Protein AF-0000000066060906 (afdb_homodimer)

Organism: Rippkaea orientalis (strain PCC 8801 / RF-1) (NCBI:txid41431)

Solvent-accessible surface area (backbone atoms only — not comparable to full-atom values): 25023 Å² total; per-residue (Å²): 123,64,50,47,73,69,52,50,40,47,26,43,76,69,68,45,49,42,37,33,35,37,39,63,23,8,50,59,21,29,47,43,29,75,59,61,37,45,32,36,31,33,45,52,62,41,26,32,56,39,41,52,39,96,49,41,58,82,40,46,63,68,58,47,43,55,28,37,31,10,22,42,70,29,41,81,30,35,31,36,32,34,43,59,34,58,82,43,45,73,86,34,62,67,45,27,47,53,44,52,47,47,42,39,74,72,29,62,37,70,28,33,28,47,70,51,41,51,72,68,42,28,52,43,45,29,56,38,33,73,74,69,42,49,32,32,37,29,38,62,47,46,69,78,42,32,91,81,59,48,88,54,74,28,47,84,45,71,69,47,33,52,49,50,45,51,18,51,53,47,34,48,74,27,48,34,64,31,35,36,37,22,30,29,46,49,66,59,36,34,52,45,37,70,72,44,86,47,30,25,32,16,33,50,14,48,61,59,32,37,18,40,43,48,56,41,47,38,34,34,29,51,42,94,75,70,57,93,70,56,66,56,64,38,56,41,50,60,53,50,38,51,35,50,43,50,50,44,48,27,41,57,71,61,68,38,98,123,65,50,47,72,68,53,49,40,48,26,46,77,69,68,45,48,42,37,33,36,37,38,62,24,8,50,58,21,29,45,42,29,75,59,61,36,44,33,36,30,33,46,51,62,40,24,32,56,41,41,52,40,97,50,41,57,80,40,46,64,68,58,47,42,55,29,38,31,10,22,41,68,30,43,80,32,35,31,35,31,33,43,58,35,58,80,44,46,74,88,34,62,68,45,28,47,52,46,52,47,48,41,40,74,73,31,62,36,68,30,35,28,46,71,53,40,50,72,68,42,27,51,41,44,29,54,37,33,72,74,68,42,48,33,33,38,30,38,62,47,46,68,78,43,32,91,81,61,50,88,56,73,29,47,84,44,71,67,47,32,51,49,50,44,51,19,53,53,46,33,49,74,27,49,35,65,31,34,35,36,22,29,28,47,47,67,57,37,34,52,45,38,70,71,44,85,46,29,26,32,15,34,50,14,49,62,57,31,38,19,41,44,49,54,41,47,38,34,35,30,52,44,94,73,70,58,93,71,57,66,56,65,40,57,41,52,60,53,50,38,50,33,50,43,50,51,44,48,28,41,57,71,62,67,39,98

Sequence (514 aa):
MAMTLPYLIQAKQQGRPLVALTAWDYAIAQLLDGAGVDIILVGDSLAMVALGHRTTLPITLDEMIHHAKAVCRGVKQSLVVCDLPFLSYQESISQAIRSAGRVLKETGAQGVKLEGGHAVAVETVQQLTSIGIPVMGHVGLTPQSVHRLGYRQQGQTEIDAERIISEAIALENAGVFALVLEHIPINLAATITSKLSIPTIGIGAGPHCDGQVLVTADLLGLSKKQPPFAKSYLNLRGLITEAVNEFSREVREGEFPMAMTLPYLIQAKQQGRPLVALTAWDYAIAQLLDGAGVDIILVGDSLAMVALGHRTTLPITLDEMIHHAKAVCRGVKQSLVVCDLPFLSYQESISQAIRSAGRVLKETGAQGVKLEGGHAVAVETVQQLTSIGIPVMGHVGLTPQSVHRLGYRQQGQTEIDAERIISEAIALENAGVFALVLEHIPINLAATITSKLSIPTIGIGAGPHCDGQVLVTADLLGLSKKQPPFAKSYLNLRGLITEAVNEFSREVREGEFP

Radius of gyration: 24.76 Å; Cα contacts (8 Å, |Δi|>4): 1158; chains: 2; bounding box: 41×71×56 Å

Foldseek 3Di:
DAADLVNQLVLLVVLNAAAEEEFQAQVVLLVCQVVPHAEYEPDLCCCCQVVNDPASQPDALVSQLVRLQRNLVRHDHHQYEYEDHPPQCQVDLVSLLVSLVCSCVRRVHQAYEYEDQDPSVLVSLLSCVVVPHAYEYEYWDDRNCCVPPNRAGFLPDVVRLVVRLNSLVSNVVSPHSEYEYERYDQVSQLVSQVVHSHFYEYHNRHDNGSYYYDHVCLQACNDPDHDPRGDHPHNVVVVVVVVVVVVVVCVVVVVDD/DAADLVVQLVLLVVLNAAAEEEFQAQVVLLVCQVVPHAEYEPDLCCCCQVVNDPASQVDALVSQLVRLQRNLVRHDHHQYEYEDHPPQCQPDLVSVQVSLVCSCVRRPHQAYEYEDQDPSVLVSLLSCVVVPHAYEYEYWDDRNCCVPPNRAGFLPDVVRLVVRLNSLVSNVVSPHSEYEYERYDQVSQLVSQVPHSHFYEYHNRHDNGSYYYDHVCLQACNDPDHDPRGDHPHNVVVVVVVVVVVVVVCVVVVVDD

Structure (mmCIF, N/CA/C/O backbone):
data_AF-0000000066060906-model_v1
#
loop_
_entity.id
_entity.type
_entity.pdbx_description
1 polymer '3-methyl-2-oxobutanoate hydroxymethyltransferase'
#
loop_
_atom_site.group_PDB
_atom_site.id
_atom_site.type_symbol
_atom_site.label_atom_id
_atom_site.label_alt_id
_atom_site.label_comp_id
_atom_site.label_asym_id
_atom_site.label_entity_id
_atom_site.label_seq_id
_atom_site.pdbx_PDB_ins_code
_atom_site.Cartn_x
_atom_site.Cartn_y
_atom_site.Cartn_z
_atom_site.occupancy
_atom_site.B_iso_or_equiv
_atom_site.auth_seq_id
_atom_site.auth_comp_id
_atom_site.auth_asym_id
_atom_site.auth_atom_id
_atom_site.pdbx_PDB_model_num
ATOM 1 N N . MET A 1 1 ? -20.688 -13.375 -8.68 1 66.81 1 MET A N 1
ATOM 2 C CA . MET A 1 1 ? -20.625 -14.578 -7.863 1 66.81 1 MET A CA 1
ATOM 3 C C . MET A 1 1 ? -19.203 -14.781 -7.324 1 66.81 1 MET A C 1
ATOM 5 O O . MET A 1 1 ? -18.234 -14.484 -8.008 1 66.81 1 MET A O 1
ATOM 9 N N . ALA A 1 2 ? -19.109 -15.164 -6.066 1 75.06 2 ALA A N 1
ATOM 10 C CA . ALA A 1 2 ? -17.828 -15.383 -5.418 1 75.06 2 ALA A CA 1
ATOM 11 C C . ALA A 1 2 ? -17.062 -16.531 -6.078 1 75.06 2 ALA A C 1
ATOM 13 O O . ALA A 1 2 ? -17.641 -17.562 -6.395 1 75.06 2 ALA A O 1
ATOM 14 N N . MET A 1 3 ? -15.797 -16.25 -6.453 1 85 3 MET A N 1
ATOM 15 C CA . MET A 1 3 ? -14.922 -17.234 -7.062 1 85 3 MET A CA 1
ATOM 16 C C . MET A 1 3 ? -14.594 -18.344 -6.07 1 85 3 MET A C 1
ATOM 18 O O . MET A 1 3 ? -14.297 -18.078 -4.906 1 85 3 MET A O 1
ATOM 22 N N . THR A 1 4 ? -14.82 -19.578 -6.539 1 89.38 4 THR A N 1
ATOM 23 C CA . THR A 1 4 ? -14.555 -20.734 -5.695 1 89.38 4 THR A CA 1
ATOM 24 C C . THR A 1 4 ? -13.562 -21.688 -6.371 1 89.38 4 THR A C 1
ATOM 26 O O . THR A 1 4 ? -13.273 -21.547 -7.559 1 89.38 4 THR A O 1
ATOM 29 N N . LEU A 1 5 ? -13.031 -22.594 -5.559 1 92.25 5 LEU A N 1
ATOM 30 C CA . LEU A 1 5 ? -12.07 -23.547 -6.086 1 92.25 5 LEU A CA 1
ATOM 31 C C . LEU A 1 5 ? -12.703 -24.391 -7.191 1 92.25 5 LEU A C 1
ATOM 33 O O . LEU A 1 5 ? -12.109 -24.562 -8.258 1 92.25 5 LEU A O 1
ATOM 37 N N . PRO A 1 6 ? -13.898 -24.859 -7.051 1 92.06 6 PRO A N 1
ATOM 38 C CA . PRO A 1 6 ? -14.523 -25.609 -8.133 1 92.06 6 PRO A CA 1
ATOM 39 C C . PRO A 1 6 ? -14.664 -24.797 -9.422 1 92.06 6 PRO A C 1
ATOM 41 O O . PRO A 1 6 ? -14.555 -25.344 -10.516 1 92.06 6 PRO A O 1
ATOM 44 N N . TYR A 1 7 ? -14.859 -23.562 -9.234 1 92.5 7 TYR A N 1
ATOM 45 C CA . TYR A 1 7 ? -14.969 -22.703 -10.406 1 92.5 7 TYR A CA 1
ATOM 46 C C . TYR A 1 7 ? -13.664 -22.719 -11.211 1 92.5 7 TYR A C 1
ATOM 48 O O . TYR A 1 7 ? -13.688 -22.703 -12.438 1 92.5 7 TYR A O 1
ATOM 56 N N . LEU A 1 8 ? -12.57 -22.703 -10.547 1 94.94 8 LEU A N 1
ATOM 57 C CA . LEU A 1 8 ? -11.273 -22.688 -11.219 1 94.94 8 LEU A CA 1
ATOM 58 C C . LEU A 1 8 ? -11.062 -23.969 -12.016 1 94.94 8 LEU A C 1
ATOM 60 O O . LEU A 1 8 ? -10.57 -23.938 -13.141 1 94.94 8 LEU A O 1
ATOM 64 N N . ILE A 1 9 ? -11.461 -25.062 -11.43 1 94.69 9 ILE A N 1
ATOM 65 C CA . ILE A 1 9 ? -11.336 -26.344 -12.102 1 94.69 9 ILE A CA 1
ATOM 66 C C . ILE A 1 9 ? -12.242 -26.375 -13.328 1 94.69 9 ILE A C 1
ATOM 68 O O . ILE A 1 9 ? -11.828 -26.828 -14.406 1 94.69 9 ILE A O 1
ATOM 72 N N . GLN A 1 10 ? -13.414 -25.875 -13.18 1 95.94 10 GLN A N 1
ATOM 73 C CA . GLN A 1 10 ? -14.367 -25.812 -14.289 1 95.94 10 GLN A CA 1
ATOM 74 C C . GLN A 1 10 ? -13.852 -24.922 -15.414 1 95.94 10 GLN A C 1
ATOM 76 O O . GLN A 1 10 ? -14.078 -25.203 -16.594 1 95.94 10 GLN A O 1
ATOM 81 N N . ALA A 1 11 ? -13.25 -23.859 -14.984 1 96.62 11 ALA A N 1
ATOM 82 C CA . ALA A 1 11 ? -12.688 -22.953 -15.977 1 96.62 11 ALA A CA 1
ATOM 83 C C . ALA A 1 11 ? -11.688 -23.672 -16.875 1 96.62 11 ALA A C 1
ATOM 85 O O . ALA A 1 11 ? -11.711 -23.516 -18.094 1 96.62 11 ALA A O 1
ATOM 86 N N . LYS A 1 12 ? -10.75 -24.453 -16.266 1 96.75 12 LYS A N 1
ATOM 87 C CA . LYS A 1 12 ? -9.805 -25.219 -17.062 1 96.75 12 LYS A CA 1
ATOM 88 C C . LYS A 1 12 ? -10.531 -26.188 -17.984 1 96.75 12 LYS A C 1
ATOM 90 O O . LYS A 1 12 ? -10.219 -26.281 -19.188 1 96.75 12 LYS A O 1
ATOM 95 N N . GLN A 1 13 ? -11.539 -26.875 -17.469 1 96.38 13 GLN A N 1
ATOM 96 C CA . GLN A 1 13 ? -12.273 -27.875 -18.234 1 96.38 13 GLN A CA 1
ATOM 97 C C . GLN A 1 13 ? -12.984 -27.25 -19.422 1 96.38 13 GLN A C 1
ATOM 99 O O . GLN A 1 13 ? -13.125 -27.891 -20.469 1 96.38 13 GLN A O 1
ATOM 104 N N . GLN A 1 14 ? -13.406 -26.031 -19.266 1 96.75 14 GLN A N 1
ATOM 105 C CA . GLN A 1 14 ? -14.164 -25.344 -20.312 1 96.75 14 GLN A CA 1
ATOM 106 C C . GLN A 1 14 ? -13.25 -24.516 -21.203 1 96.75 14 GLN A C 1
ATOM 108 O O . GLN A 1 14 ? -13.711 -23.844 -22.141 1 96.75 14 GLN A O 1
ATOM 113 N N . GLY A 1 15 ? -12.016 -24.484 -20.875 1 96.06 15 GLY A N 1
ATOM 114 C CA . GLY A 1 15 ? -11.062 -23.719 -21.672 1 96.06 15 GLY A CA 1
ATOM 115 C C . GLY A 1 15 ? -11.203 -22.219 -21.484 1 96.06 15 GLY A C 1
ATOM 116 O O . GLY A 1 15 ? -10.93 -21.453 -22.406 1 96.06 15 GLY A O 1
ATOM 117 N N . ARG A 1 16 ? -11.742 -21.797 -20.375 1 96.31 16 ARG A N 1
ATOM 118 C CA . ARG A 1 16 ? -11.852 -20.375 -20.062 1 96.31 16 ARG A CA 1
ATOM 119 C C . ARG A 1 16 ? -10.609 -19.891 -19.328 1 96.31 16 ARG A C 1
ATOM 121 O O . ARG A 1 16 ? -10.383 -20.25 -18.172 1 96.31 16 ARG A O 1
ATOM 128 N N . PRO A 1 17 ? -9.812 -19.031 -19.906 1 98.19 17 PRO A N 1
ATOM 129 C CA . PRO A 1 17 ? -8.57 -18.594 -19.266 1 98.19 17 PRO A CA 1
ATOM 130 C C . PRO A 1 17 ? -8.82 -17.797 -17.984 1 98.19 17 PRO A C 1
ATOM 132 O O . PRO A 1 17 ? -9.75 -16.984 -17.922 1 98.19 17 PRO A O 1
ATOM 135 N N . LEU A 1 18 ? -8.031 -18.109 -17.016 1 98.56 18 LEU A N 1
ATOM 136 C CA . LEU A 1 18 ? -8.117 -17.438 -15.711 1 98.56 18 LEU A CA 1
ATOM 137 C C . LEU A 1 18 ? -7.211 -16.219 -15.664 1 98.56 18 LEU A C 1
ATOM 139 O O . LEU A 1 18 ? -6.09 -16.25 -16.172 1 98.56 18 LEU A O 1
ATOM 143 N N . VAL A 1 19 ? -7.703 -15.141 -15.047 1 98.69 19 VAL A N 1
ATOM 144 C CA . VAL A 1 19 ? -6.949 -13.906 -14.867 1 98.69 19 VAL A CA 1
ATOM 145 C C . VAL A 1 19 ? -6.578 -13.742 -13.398 1 98.69 19 VAL A C 1
ATOM 147 O O . VAL A 1 19 ? -7.445 -13.758 -12.523 1 98.69 19 VAL A O 1
ATOM 150 N N . ALA A 1 20 ? -5.266 -13.625 -13.156 1 98.75 20 ALA A N 1
ATOM 151 C CA . ALA A 1 20 ? -4.766 -13.406 -11.805 1 98.75 20 ALA A CA 1
ATOM 152 C C . ALA A 1 20 ? -3.877 -12.172 -11.734 1 98.75 20 ALA A C 1
ATOM 154 O O . ALA A 1 20 ? -3.15 -11.867 -12.68 1 98.75 20 ALA A O 1
ATOM 155 N N . LEU A 1 21 ? -3.98 -11.438 -10.664 1 98.81 21 LEU A N 1
ATOM 156 C CA . LEU A 1 21 ? -3.139 -10.281 -10.375 1 98.81 21 LEU A CA 1
ATOM 157 C C . LEU A 1 21 ? -2.807 -10.203 -8.891 1 98.81 21 LEU A C 1
ATOM 159 O O . LEU A 1 21 ? -3.512 -10.781 -8.062 1 98.81 21 LEU A O 1
ATOM 163 N N . THR A 1 22 ? -1.718 -9.555 -8.633 1 98.75 22 THR A N 1
ATOM 164 C CA . THR A 1 22 ? -1.352 -9.383 -7.227 1 98.75 22 THR A CA 1
ATOM 165 C C . THR A 1 22 ? -1.952 -8.102 -6.664 1 98.75 22 THR A C 1
ATOM 167 O O . THR A 1 22 ? -2.234 -7.16 -7.41 1 98.75 22 THR A O 1
ATOM 170 N N . ALA A 1 23 ? -2.189 -8.07 -5.426 1 98.62 23 ALA A N 1
ATOM 171 C CA . ALA A 1 23 ? -2.568 -6.859 -4.695 1 98.62 23 ALA A CA 1
ATOM 172 C C . ALA A 1 23 ? -1.908 -6.816 -3.322 1 98.62 23 ALA A C 1
ATOM 174 O O . ALA A 1 23 ? -1.563 -7.859 -2.76 1 98.62 23 ALA A O 1
ATOM 175 N N . TRP A 1 24 ? -1.723 -5.59 -2.801 1 97.88 24 TRP A N 1
ATOM 176 C CA . TRP A 1 24 ? -1.095 -5.469 -1.488 1 97.88 24 TRP A CA 1
ATOM 177 C C . TRP A 1 24 ? -1.813 -4.43 -0.635 1 97.88 24 TRP A C 1
ATOM 179 O O . TRP A 1 24 ? -1.404 -4.152 0.496 1 97.88 24 TRP A O 1
ATOM 189 N N . ASP A 1 25 ? -2.848 -3.77 -1.188 1 97.56 25 ASP A N 1
ATOM 190 C CA . ASP A 1 25 ? -3.605 -2.814 -0.386 1 97.56 25 ASP A CA 1
ATOM 191 C C . ASP A 1 25 ? -5.082 -2.822 -0.774 1 97.56 25 ASP A C 1
ATOM 193 O O . ASP A 1 25 ? -5.477 -3.51 -1.717 1 97.56 25 ASP A O 1
ATOM 197 N N . TYR A 1 26 ? -5.852 -2.117 -0.029 1 98.06 26 TYR A N 1
ATOM 198 C CA . TYR A 1 26 ? -7.309 -2.098 -0.104 1 98.06 26 TYR A CA 1
ATOM 199 C C . TYR A 1 26 ? -7.781 -1.524 -1.436 1 98.06 26 TYR A C 1
ATOM 201 O O . TYR A 1 26 ? -8.594 -2.139 -2.131 1 98.06 26 TYR A O 1
ATOM 209 N N . ALA A 1 27 ? -7.254 -0.393 -1.816 1 95.75 27 ALA A N 1
ATOM 210 C CA . ALA A 1 27 ? -7.742 0.327 -2.99 1 95.75 27 ALA A CA 1
ATOM 211 C C . ALA A 1 27 ? -7.496 -0.473 -4.266 1 95.75 27 ALA A C 1
ATOM 213 O O . ALA A 1 27 ? -8.406 -0.659 -5.074 1 95.75 27 ALA A O 1
ATOM 214 N N . ILE A 1 28 ? -6.285 -0.996 -4.41 1 96.88 28 ILE A N 1
ATOM 215 C CA . ILE A 1 28 ? -5.938 -1.772 -5.598 1 96.88 28 ILE A CA 1
ATOM 216 C C . ILE A 1 28 ? -6.77 -3.051 -5.641 1 96.88 28 ILE A C 1
ATOM 218 O O . ILE A 1 28 ? -7.32 -3.406 -6.684 1 96.88 28 ILE A O 1
ATOM 222 N N . ALA A 1 29 ? -6.887 -3.721 -4.492 1 98.5 29 ALA A N 1
ATOM 223 C CA . ALA A 1 29 ? -7.656 -4.961 -4.422 1 98.5 29 ALA A CA 1
ATOM 224 C C . ALA A 1 29 ? -9.102 -4.73 -4.852 1 98.5 29 ALA A C 1
ATOM 226 O O . ALA A 1 29 ? -9.672 -5.539 -5.59 1 98.5 29 ALA A O 1
ATOM 227 N N . GLN A 1 30 ? -9.656 -3.623 -4.379 1 97.94 30 GLN A N 1
ATOM 228 C CA . GLN A 1 30 ? -11.039 -3.281 -4.707 1 97.94 30 GLN A CA 1
ATOM 229 C C . GLN A 1 30 ? -11.219 -3.094 -6.211 1 97.94 30 GLN A C 1
ATOM 231 O O . GLN A 1 30 ? -12.203 -3.555 -6.785 1 97.94 30 GLN A O 1
ATOM 236 N N . LEU A 1 31 ? -10.289 -2.451 -6.844 1 98.06 31 LEU A N 1
ATOM 237 C CA . LEU A 1 31 ? -10.352 -2.18 -8.273 1 98.06 31 LEU A CA 1
ATOM 238 C C . LEU A 1 31 ? -10.195 -3.465 -9.078 1 98.06 31 LEU A C 1
ATOM 240 O O . LEU A 1 31 ? -10.914 -3.676 -10.062 1 98.06 31 LEU A O 1
ATOM 244 N N . LEU A 1 32 ? -9.266 -4.355 -8.641 1 98.62 32 LEU A N 1
ATOM 245 C CA . LEU A 1 32 ? -9.07 -5.633 -9.32 1 98.62 32 LEU A CA 1
ATOM 246 C C . LEU A 1 32 ? -10.32 -6.496 -9.219 1 98.62 32 LEU A C 1
ATOM 248 O O . LEU A 1 32 ? -10.758 -7.082 -10.211 1 98.62 32 LEU A O 1
ATOM 252 N N . ASP A 1 33 ? -10.859 -6.52 -8 1 98.5 33 ASP A N 1
ATOM 253 C CA . ASP A 1 33 ? -12.078 -7.289 -7.762 1 98.5 33 ASP A CA 1
ATOM 254 C C . ASP A 1 33 ? -13.227 -6.766 -8.617 1 98.5 33 ASP A C 1
ATOM 256 O O . ASP A 1 33 ? -13.93 -7.543 -9.266 1 98.5 33 ASP A O 1
ATOM 260 N N . GLY A 1 34 ? -13.406 -5.473 -8.609 1 97.56 34 GLY A N 1
ATOM 261 C CA . GLY A 1 34 ? -14.469 -4.844 -9.375 1 97.56 34 GLY A CA 1
ATOM 262 C C . GLY A 1 34 ? -14.328 -5.07 -10.875 1 97.56 34 GLY A C 1
ATOM 263 O O . GLY A 1 34 ? -15.328 -5.098 -11.594 1 97.56 34 GLY A O 1
ATOM 264 N N . ALA A 1 35 ? -13.062 -5.285 -11.32 1 97.69 35 ALA A N 1
ATOM 265 C CA . ALA A 1 35 ? -12.781 -5.477 -12.742 1 97.69 35 ALA A CA 1
ATOM 266 C C . ALA A 1 35 ? -12.938 -6.945 -13.141 1 97.69 35 ALA A C 1
ATOM 268 O O . ALA A 1 35 ? -12.742 -7.305 -14.297 1 97.69 35 ALA A O 1
ATOM 269 N N . GLY A 1 36 ? -13.172 -7.812 -12.156 1 97.19 36 GLY A N 1
ATOM 270 C CA . GLY A 1 36 ? -13.523 -9.195 -12.469 1 97.19 36 GLY A CA 1
ATOM 271 C C . GLY A 1 36 ? -12.312 -10.109 -12.523 1 97.19 36 GLY A C 1
ATOM 272 O O . GLY A 1 36 ? -12.352 -11.148 -13.188 1 97.19 36 GLY A O 1
ATOM 273 N N . VAL A 1 37 ? -11.258 -9.75 -11.945 1 98.44 37 VAL A N 1
ATOM 274 C CA . VAL A 1 37 ? -10.102 -10.633 -11.828 1 98.44 37 VAL A CA 1
ATOM 275 C C . VAL A 1 37 ? -10.5 -11.914 -11.094 1 98.44 37 VAL A C 1
ATOM 277 O O . VAL A 1 37 ? -11.234 -11.867 -10.102 1 98.44 37 VAL A O 1
ATOM 280 N N . ASP A 1 38 ? -10.055 -13.031 -11.539 1 98.56 38 ASP A N 1
ATOM 281 C CA . ASP A 1 38 ? -10.477 -14.312 -10.969 1 98.56 38 ASP A CA 1
ATOM 282 C C . ASP A 1 38 ? -9.766 -14.586 -9.648 1 98.56 38 ASP A C 1
ATOM 284 O O . ASP A 1 38 ? -10.398 -14.984 -8.664 1 98.56 38 ASP A O 1
ATOM 288 N N . ILE A 1 39 ? -8.43 -14.414 -9.648 1 98.75 39 ILE A N 1
ATOM 289 C CA . ILE A 1 39 ? -7.594 -14.688 -8.484 1 98.75 39 ILE A CA 1
ATOM 290 C C . ILE A 1 39 ? -6.793 -13.445 -8.117 1 98.75 39 ILE A C 1
ATOM 292 O O . ILE A 1 39 ? -6.137 -12.844 -8.977 1 98.75 39 ILE A O 1
ATOM 296 N N . ILE A 1 40 ? -6.902 -13.008 -6.906 1 98.88 40 ILE A N 1
ATOM 297 C CA . ILE A 1 40 ? -6.043 -11.961 -6.375 1 98.88 40 ILE A CA 1
ATOM 298 C C . ILE A 1 40 ? -5.02 -12.562 -5.414 1 98.88 40 ILE A C 1
ATOM 300 O O . ILE A 1 40 ? -5.387 -13.125 -4.379 1 98.88 40 ILE A O 1
ATOM 304 N N . LEU A 1 41 ? -3.768 -12.461 -5.828 1 98.81 41 LEU A N 1
ATOM 305 C CA . LEU A 1 41 ? -2.662 -13.008 -5.047 1 98.81 41 LEU A CA 1
ATOM 306 C C . LEU A 1 41 ? -2.035 -11.93 -4.168 1 98.81 41 LEU A C 1
ATOM 308 O O . LEU A 1 41 ? -1.597 -10.891 -4.672 1 98.81 41 LEU A O 1
ATOM 312 N N . VAL A 1 42 ? -2.143 -12.102 -2.826 1 98.88 42 VAL A N 1
ATOM 313 C CA . VAL A 1 42 ? -1.252 -11.32 -1.973 1 98.88 42 VAL A CA 1
ATOM 314 C C . VAL A 1 42 ? 0.149 -11.93 -1.997 1 98.88 42 VAL A C 1
ATOM 316 O O . VAL A 1 42 ? 0.484 -12.766 -1.156 1 98.88 42 VAL A O 1
ATOM 319 N N . GLY A 1 43 ? 0.907 -11.516 -2.973 1 98.44 43 GLY A N 1
ATOM 320 C CA . GLY A 1 43 ? 2.205 -12.117 -3.23 1 98.44 43 GLY A CA 1
ATOM 321 C C . GLY A 1 43 ? 3.322 -11.508 -2.406 1 98.44 43 GLY A C 1
ATOM 322 O O . GLY A 1 43 ? 3.293 -10.312 -2.098 1 98.44 43 GLY A O 1
ATOM 323 N N . ASP A 1 44 ? 4.316 -12.336 -2.141 1 98.06 44 ASP A N 1
ATOM 324 C CA . ASP A 1 44 ? 5.441 -11.82 -1.367 1 98.06 44 ASP A CA 1
ATOM 325 C C . ASP A 1 44 ? 6.281 -10.852 -2.197 1 98.06 44 ASP A C 1
ATOM 327 O O . ASP A 1 44 ? 7.156 -10.164 -1.666 1 98.06 44 ASP A O 1
ATOM 331 N N . SER A 1 45 ? 5.918 -10.664 -3.508 1 96.75 45 SER A N 1
ATOM 332 C CA . SER A 1 45 ? 6.516 -9.617 -4.332 1 96.75 45 SER A CA 1
ATOM 333 C C . SER A 1 45 ? 6.297 -8.234 -3.719 1 96.75 45 SER A C 1
ATOM 335 O O . SER A 1 45 ? 7.035 -7.297 -4.02 1 96.75 45 SER A O 1
ATOM 337 N N . LEU A 1 46 ? 5.297 -8.133 -2.828 1 97.75 46 LEU A N 1
ATOM 338 C CA . LEU A 1 46 ? 5.023 -6.836 -2.221 1 97.75 46 LEU A CA 1
ATOM 339 C C . LEU A 1 46 ? 6.211 -6.363 -1.394 1 97.75 46 LEU A C 1
ATOM 341 O O . LEU A 1 46 ? 6.383 -5.16 -1.178 1 97.75 46 LEU A O 1
ATOM 345 N N . ALA A 1 47 ? 7.102 -7.309 -0.938 1 98 47 ALA A N 1
ATOM 346 C CA . ALA A 1 47 ? 8.328 -6.945 -0.233 1 98 47 ALA A CA 1
ATOM 347 C C . ALA A 1 47 ? 9.164 -5.973 -1.058 1 98 47 ALA A C 1
ATOM 349 O O . ALA A 1 47 ? 9.766 -5.047 -0.513 1 98 47 ALA A O 1
ATOM 350 N N . MET A 1 48 ? 9.094 -6.164 -2.311 1 96.31 48 MET A N 1
ATOM 351 C CA . MET A 1 48 ? 9.93 -5.355 -3.199 1 96.31 48 MET A CA 1
ATOM 352 C C . MET A 1 48 ? 9.172 -4.125 -3.68 1 96.31 48 MET A C 1
ATOM 354 O O . MET A 1 48 ? 9.641 -2.996 -3.506 1 96.31 48 MET A O 1
ATOM 358 N N . VAL A 1 49 ? 7.961 -4.281 -4.152 1 94.88 49 VAL A N 1
ATOM 359 C CA . VAL A 1 49 ? 7.285 -3.209 -4.875 1 94.88 49 VAL A CA 1
ATOM 360 C C . VAL A 1 49 ? 6.633 -2.25 -3.883 1 94.88 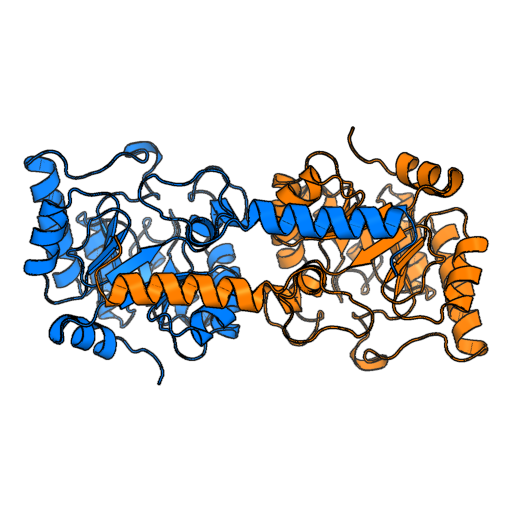49 VAL A C 1
ATOM 362 O O . VAL A 1 49 ? 6.566 -1.042 -4.125 1 94.88 49 VAL A O 1
ATOM 365 N N . ALA A 1 50 ? 6.133 -2.758 -2.746 1 96.62 50 ALA A N 1
ATOM 366 C CA . ALA A 1 50 ? 5.43 -1.917 -1.782 1 96.62 50 ALA A CA 1
ATOM 367 C C . ALA A 1 50 ? 6.344 -1.518 -0.629 1 96.62 50 ALA A C 1
ATOM 369 O O . ALA A 1 50 ? 6.211 -0.425 -0.073 1 96.62 50 ALA A O 1
ATOM 370 N N . LEU A 1 51 ? 7.324 -2.439 -0.29 1 98.31 51 LEU A N 1
ATOM 371 C CA . LEU A 1 51 ? 8.07 -2.203 0.942 1 98.31 51 LEU A CA 1
ATOM 372 C C . LEU A 1 51 ? 9.508 -1.801 0.638 1 98.31 51 LEU A C 1
ATOM 374 O O . LEU A 1 51 ? 10.242 -1.387 1.536 1 98.31 51 LEU A O 1
ATOM 378 N N . GLY A 1 52 ? 9.984 -1.997 -0.574 1 97.62 52 GLY A N 1
ATOM 379 C CA . GLY A 1 52 ? 11.258 -1.452 -1.012 1 97.62 52 GLY A CA 1
ATOM 380 C C . GLY A 1 52 ? 12.43 -2.365 -0.714 1 97.62 52 GLY A C 1
ATOM 381 O O . GLY A 1 52 ? 13.586 -1.929 -0.728 1 97.62 52 GLY A O 1
ATOM 382 N N . HIS A 1 53 ? 12.219 -3.645 -0.392 1 97.56 53 HIS A N 1
ATOM 383 C CA . HIS A 1 53 ? 13.312 -4.594 -0.198 1 97.56 53 HIS A CA 1
ATOM 384 C C . HIS A 1 53 ? 13.914 -5.023 -1.532 1 97.56 53 HIS A C 1
ATOM 386 O O . HIS A 1 53 ? 13.25 -4.945 -2.57 1 97.56 53 HIS A O 1
ATOM 392 N N . ARG A 1 54 ? 15.18 -5.492 -1.513 1 95.38 54 ARG A N 1
ATOM 393 C CA . ARG A 1 54 ? 15.883 -5.91 -2.725 1 95.38 54 ARG A CA 1
ATOM 394 C C . ARG A 1 54 ? 15.375 -7.258 -3.215 1 95.38 54 ARG A C 1
ATOM 396 O O . ARG A 1 54 ? 15.422 -7.555 -4.41 1 95.38 54 ARG A O 1
ATOM 403 N N . THR A 1 55 ? 14.828 -8.109 -2.268 1 96.5 55 THR A N 1
ATOM 404 C CA . THR A 1 55 ? 14.281 -9.43 -2.551 1 96.5 55 THR A CA 1
ATOM 405 C C . THR A 1 55 ? 13.016 -9.68 -1.736 1 96.5 55 THR A C 1
ATOM 407 O O . THR A 1 55 ? 12.617 -8.844 -0.928 1 96.5 55 THR A O 1
ATOM 410 N N . THR A 1 56 ? 12.43 -10.812 -1.924 1 97.31 56 THR A N 1
ATOM 411 C CA . THR A 1 56 ? 11.227 -11.141 -1.179 1 97.31 56 THR A CA 1
ATOM 412 C C . THR A 1 56 ? 11.57 -11.711 0.192 1 97.31 56 THR A C 1
ATOM 414 O O . THR A 1 56 ? 10.703 -11.852 1.053 1 97.31 56 THR A O 1
ATOM 417 N N . LEU A 1 57 ? 12.734 -11.977 0.501 1 97.88 57 LEU A N 1
ATOM 418 C CA . LEU A 1 57 ? 13.18 -12.781 1.632 1 97.88 57 LEU A CA 1
ATOM 419 C C . LEU A 1 57 ? 12.891 -12.07 2.951 1 97.88 57 LEU A C 1
ATOM 421 O O . LEU A 1 57 ? 12.508 -12.719 3.934 1 97.88 57 LEU A O 1
ATOM 425 N N . PRO A 1 58 ? 13.016 -10.758 2.984 1 98.19 58 PRO A N 1
ATOM 426 C CA . PRO A 1 58 ? 12.898 -10.094 4.289 1 98.19 58 PRO A CA 1
ATOM 427 C C . PRO A 1 58 ? 11.461 -10.039 4.793 1 98.19 58 PRO A C 1
ATOM 429 O O . PRO A 1 58 ? 11.227 -9.75 5.969 1 98.19 58 PRO A O 1
ATOM 432 N N . ILE A 1 59 ? 10.461 -10.219 3.979 1 98.44 59 ILE A N 1
ATOM 433 C CA . ILE A 1 59 ? 9.086 -10.008 4.41 1 98.44 59 ILE A CA 1
ATOM 434 C C . ILE A 1 59 ? 8.68 -11.102 5.395 1 98.44 59 ILE A C 1
ATOM 436 O O . ILE A 1 59 ? 9.039 -12.273 5.219 1 98.44 59 ILE A O 1
ATOM 440 N N . THR A 1 60 ? 7.934 -10.75 6.453 1 98.62 60 THR A N 1
ATOM 441 C CA . THR A 1 60 ? 7.535 -11.664 7.516 1 98.62 60 THR A CA 1
ATOM 442 C C . THR A 1 60 ? 6.09 -12.117 7.332 1 98.62 60 THR A C 1
ATOM 444 O O . THR A 1 60 ? 5.344 -11.516 6.559 1 98.62 60 THR A O 1
ATOM 447 N N . LEU A 1 61 ? 5.75 -13.156 8.047 1 98.81 61 LEU A N 1
ATOM 448 C CA . LEU A 1 61 ? 4.371 -13.633 8.039 1 98.81 61 LEU A CA 1
ATOM 449 C C . LEU A 1 61 ? 3.42 -12.562 8.555 1 98.81 61 LEU A C 1
ATOM 451 O O . LEU A 1 61 ? 2.344 -12.359 7.988 1 98.81 61 LEU A O 1
ATOM 455 N N . ASP A 1 62 ? 3.809 -11.812 9.617 1 98.75 62 ASP A N 1
ATOM 456 C CA . ASP A 1 62 ? 2.965 -10.758 10.172 1 98.75 62 ASP A CA 1
ATOM 457 C C . ASP A 1 62 ? 2.721 -9.656 9.141 1 98.75 62 ASP A C 1
ATOM 459 O O . ASP A 1 62 ? 1.611 -9.133 9.039 1 98.75 62 ASP A O 1
ATOM 463 N N . GLU A 1 63 ? 3.76 -9.312 8.422 1 98.69 63 GLU A N 1
ATOM 464 C CA . GLU A 1 63 ? 3.615 -8.305 7.379 1 98.69 63 GLU A CA 1
ATOM 465 C C . GLU A 1 63 ? 2.699 -8.797 6.262 1 98.69 63 GLU A C 1
ATOM 467 O O . GLU A 1 63 ? 1.865 -8.047 5.758 1 98.69 63 GLU A O 1
ATOM 472 N N . MET A 1 64 ? 2.844 -10.07 5.867 1 98.88 64 MET A N 1
ATOM 473 C CA . MET A 1 64 ? 1.947 -10.656 4.875 1 98.88 64 MET A CA 1
ATOM 474 C C . MET A 1 64 ? 0.498 -10.594 5.344 1 98.88 64 MET A C 1
ATOM 476 O O . MET A 1 64 ? -0.386 -10.188 4.586 1 98.88 64 MET A O 1
ATOM 480 N N . ILE A 1 65 ? 0.265 -10.961 6.57 1 98.88 65 ILE A N 1
ATOM 481 C CA . ILE A 1 65 ? -1.079 -10.984 7.137 1 98.88 65 ILE A CA 1
ATOM 482 C C . ILE A 1 65 ? -1.646 -9.57 7.191 1 98.88 65 ILE A C 1
ATOM 484 O O . ILE A 1 65 ? -2.822 -9.352 6.891 1 98.88 65 ILE A O 1
ATOM 488 N N . HIS A 1 66 ? -0.791 -8.586 7.516 1 98.81 66 HIS A N 1
ATOM 489 C CA . HIS A 1 66 ? -1.187 -7.18 7.527 1 98.81 66 HIS A CA 1
ATOM 490 C C . HIS A 1 66 ? -1.75 -6.754 6.176 1 98.81 66 HIS A C 1
ATOM 492 O O . HIS A 1 66 ? -2.846 -6.195 6.105 1 98.81 66 HIS A O 1
ATOM 498 N N . HIS A 1 67 ? -1.094 -7.055 5.145 1 98.88 67 HIS A N 1
ATOM 499 C CA . HIS A 1 67 ? -1.512 -6.676 3.799 1 98.88 67 HIS A CA 1
ATOM 500 C C . HIS A 1 67 ? -2.686 -7.527 3.326 1 98.88 67 HIS A C 1
ATOM 502 O O . HIS A 1 67 ? -3.584 -7.031 2.645 1 98.88 67 HIS A O 1
ATOM 508 N N . ALA A 1 68 ? -2.674 -8.805 3.701 1 98.88 68 ALA A N 1
ATOM 509 C CA . ALA A 1 68 ? -3.771 -9.688 3.307 1 98.88 68 ALA A CA 1
ATOM 510 C C . ALA A 1 68 ? -5.09 -9.234 3.93 1 98.88 68 ALA A C 1
ATOM 512 O O . ALA A 1 68 ? -6.145 -9.32 3.299 1 98.88 68 ALA A O 1
ATOM 513 N N . LYS A 1 69 ? -5.066 -8.742 5.176 1 98.81 69 LYS A N 1
ATOM 514 C CA . LYS A 1 69 ? -6.266 -8.195 5.801 1 98.81 69 LYS A CA 1
ATOM 515 C C . LYS A 1 69 ? -6.84 -7.043 4.977 1 98.81 69 LYS A C 1
ATOM 517 O O . LYS A 1 69 ? -8.047 -6.992 4.73 1 98.81 69 LYS A O 1
ATOM 522 N N . ALA A 1 70 ? -5.965 -6.129 4.605 1 98.75 70 ALA A N 1
ATOM 523 C CA . ALA A 1 70 ? -6.387 -4.98 3.812 1 98.75 70 ALA A CA 1
ATOM 524 C C . ALA A 1 70 ? -7.008 -5.426 2.49 1 98.75 70 ALA A C 1
ATOM 526 O O . ALA A 1 70 ? -8.07 -4.934 2.098 1 98.75 70 ALA A O 1
ATOM 527 N N . VAL A 1 71 ? -6.332 -6.367 1.806 1 98.88 71 VAL A N 1
ATOM 528 C CA . VAL A 1 71 ? -6.797 -6.883 0.522 1 98.88 71 VAL A CA 1
ATOM 529 C C . VAL A 1 71 ? -8.172 -7.52 0.689 1 98.88 71 VAL A C 1
ATOM 531 O O . VAL A 1 71 ? -9.102 -7.227 -0.072 1 98.88 71 VAL A O 1
ATOM 534 N N . CYS A 1 72 ? -8.32 -8.344 1.692 1 98.75 72 CYS A N 1
ATOM 535 C CA . CYS A 1 72 ? -9.57 -9.07 1.89 1 98.75 72 CYS A CA 1
ATOM 536 C C . CYS A 1 72 ? -10.703 -8.117 2.236 1 98.75 72 CYS A C 1
ATOM 538 O O . CYS A 1 72 ? -11.859 -8.383 1.917 1 98.75 72 CYS A O 1
ATOM 540 N N . ARG A 1 73 ? -10.414 -6.953 2.84 1 98.12 73 ARG A N 1
ATOM 541 C CA . ARG A 1 73 ? -11.438 -5.953 3.109 1 98.12 73 ARG A CA 1
ATOM 542 C C . ARG A 1 73 ? -11.961 -5.34 1.812 1 98.12 73 ARG A C 1
ATOM 544 O O . ARG A 1 73 ? -13.062 -4.797 1.776 1 98.12 73 ARG A O 1
ATOM 551 N N . GLY A 1 74 ? -11.164 -5.422 0.739 1 97.75 74 GLY A N 1
ATOM 552 C CA . GLY A 1 74 ? -11.531 -4.781 -0.513 1 97.75 74 GLY A CA 1
ATOM 553 C C . GLY A 1 74 ? -12.102 -5.75 -1.534 1 97.75 74 GLY A C 1
ATOM 554 O O . GLY A 1 74 ? -12.539 -5.336 -2.609 1 97.75 74 GLY A O 1
ATOM 555 N N . VAL A 1 75 ? -12.078 -7.051 -1.226 1 98.25 75 VAL A N 1
ATOM 556 C CA . VAL A 1 75 ? -12.43 -8.055 -2.221 1 98.25 75 VAL A CA 1
ATOM 557 C C . VAL A 1 75 ? -13.75 -8.719 -1.845 1 98.25 75 VAL A C 1
ATOM 559 O O . VAL A 1 75 ? -13.945 -9.117 -0.696 1 98.25 75 VAL A O 1
ATOM 562 N N . LYS A 1 76 ? -14.68 -8.844 -2.811 1 96.94 76 LYS A N 1
ATOM 563 C CA . LYS A 1 76 ? -15.984 -9.453 -2.584 1 96.94 76 LYS A CA 1
ATOM 564 C C . LYS A 1 76 ? -16.172 -10.695 -3.451 1 96.94 76 LYS A C 1
ATOM 566 O O . LYS A 1 76 ? -16.891 -11.625 -3.07 1 96.94 76 LYS A O 1
ATOM 571 N N . GLN A 1 77 ? -15.477 -10.742 -4.59 1 97.19 77 GLN A N 1
ATOM 572 C CA . GLN A 1 77 ? -15.812 -11.773 -5.57 1 97.19 77 GLN A CA 1
ATOM 573 C C . GLN A 1 77 ? -14.602 -12.641 -5.887 1 97.19 77 GLN A C 1
ATOM 575 O O . GLN A 1 77 ? -14.727 -13.859 -6.02 1 97.19 77 GLN A O 1
ATOM 580 N N . SER A 1 78 ? -13.422 -12.078 -6.051 1 98.5 78 SER A N 1
ATOM 581 C CA . SER A 1 78 ? -12.219 -12.797 -6.457 1 98.5 78 SER A CA 1
ATOM 582 C C . SER A 1 78 ? -11.773 -13.789 -5.387 1 98.5 78 SER A C 1
ATOM 584 O O . SER A 1 78 ? -12.086 -13.617 -4.207 1 98.5 78 SER A O 1
ATOM 586 N N . LEU A 1 79 ? -11.148 -14.859 -5.781 1 98.5 79 LEU A N 1
ATOM 587 C CA . LEU A 1 79 ? -10.461 -15.742 -4.84 1 98.5 79 LEU A CA 1
ATOM 588 C C . LEU A 1 79 ? -9.164 -15.117 -4.352 1 98.5 79 LEU A C 1
ATOM 590 O O . LEU A 1 79 ? -8.289 -14.781 -5.156 1 98.5 79 LEU A O 1
ATOM 594 N N . VAL A 1 80 ? -9.055 -14.93 -3.039 1 98.81 80 VAL A N 1
ATOM 595 C CA . VAL A 1 80 ? -7.836 -14.344 -2.492 1 98.81 80 VAL A CA 1
ATOM 596 C C . VAL A 1 80 ? -6.91 -15.453 -1.985 1 98.81 80 VAL A C 1
ATOM 598 O O . VAL A 1 80 ? -7.324 -16.297 -1.187 1 98.81 80 VAL A O 1
ATOM 601 N N . VAL A 1 81 ? -5.684 -15.469 -2.506 1 98.88 81 VAL A N 1
ATOM 602 C CA . VAL A 1 81 ? -4.645 -16.406 -2.088 1 98.88 81 VAL A CA 1
ATOM 603 C C . VAL A 1 81 ? -3.455 -15.633 -1.521 1 98.88 81 VAL A C 1
ATOM 605 O O . VAL A 1 81 ? -3.004 -14.648 -2.113 1 98.88 81 VAL A O 1
ATOM 608 N N . CYS A 1 82 ? -2.953 -16.031 -0.41 1 98.94 82 CYS A N 1
ATOM 609 C CA . CYS A 1 82 ? -1.848 -15.328 0.242 1 98.94 82 CYS A CA 1
ATOM 610 C C . CYS A 1 82 ? -0.587 -16.188 0.236 1 98.94 82 CYS A C 1
ATOM 612 O O . CYS A 1 82 ? -0.63 -17.359 0.596 1 98.94 82 CYS A O 1
ATOM 614 N N . ASP A 1 83 ? 0.527 -15.602 -0.152 1 98.88 83 ASP A N 1
ATOM 615 C CA . ASP A 1 83 ? 1.81 -16.297 -0.097 1 98.88 83 ASP A CA 1
ATOM 616 C C . ASP A 1 83 ? 2.205 -16.609 1.345 1 98.88 83 ASP A C 1
ATOM 618 O O . ASP A 1 83 ? 2.068 -15.758 2.229 1 98.88 83 ASP A O 1
ATOM 622 N N . LEU A 1 84 ? 2.688 -17.812 1.566 1 98.94 84 LEU A N 1
ATOM 623 C CA . LEU A 1 84 ? 3.547 -18.031 2.725 1 98.94 84 LEU A CA 1
ATOM 624 C C . LEU A 1 84 ? 4.973 -17.578 2.441 1 98.94 84 LEU A C 1
ATOM 626 O O . LEU A 1 84 ? 5.617 -18.062 1.514 1 98.94 84 LEU A O 1
ATOM 630 N N . PRO A 1 85 ? 5.441 -16.609 3.244 1 98.75 85 PRO A N 1
ATOM 631 C CA . PRO A 1 85 ? 6.773 -16.078 2.941 1 98.75 85 PRO A CA 1
ATOM 632 C C . PRO A 1 85 ? 7.898 -17.031 3.344 1 98.75 85 PRO A C 1
ATOM 634 O O . PRO A 1 85 ? 7.668 -17.969 4.105 1 98.75 85 PRO A O 1
ATOM 637 N N . PHE A 1 86 ? 9.094 -16.766 2.797 1 98 86 PHE A N 1
ATOM 638 C CA . PHE A 1 86 ? 10.281 -17.547 3.115 1 98 86 PHE A CA 1
ATOM 639 C C . PHE A 1 86 ? 10.422 -17.719 4.621 1 98 86 PHE A C 1
ATOM 641 O O . PHE A 1 86 ? 10.281 -16.766 5.383 1 98 86 PHE A O 1
ATOM 648 N N . LEU A 1 87 ? 10.664 -19.016 5.055 1 97.81 87 LEU A N 1
ATOM 649 C CA . LEU A 1 87 ? 10.961 -19.438 6.418 1 97.81 87 LEU A CA 1
ATOM 650 C C . LEU A 1 87 ? 9.688 -19.5 7.254 1 97.81 87 LEU A C 1
ATOM 652 O O . LEU A 1 87 ? 9.75 -19.547 8.484 1 97.81 87 LEU A O 1
ATOM 656 N N . SER A 1 88 ? 8.57 -19.438 6.668 1 98.56 88 SER A N 1
ATOM 657 C CA . SER A 1 88 ? 7.328 -19.531 7.422 1 98.56 88 SER A CA 1
ATOM 658 C C . SER A 1 88 ? 6.711 -20.922 7.285 1 98.56 88 SER A C 1
ATOM 660 O O . SER A 1 88 ? 5.688 -21.219 7.906 1 98.56 88 SER A O 1
ATOM 662 N N . TYR A 1 89 ? 7.305 -21.781 6.527 1 98.31 89 TYR A N 1
ATOM 663 C CA . TYR A 1 89 ? 6.707 -23.094 6.324 1 98.31 89 TYR A CA 1
ATOM 664 C C . TYR A 1 89 ? 7.785 -24.156 6.125 1 98.31 89 TYR A C 1
ATOM 666 O O . TYR A 1 89 ? 7.48 -25.344 5.996 1 98.31 89 TYR A O 1
ATOM 674 N N . GLN A 1 90 ? 9.023 -23.797 6.094 1 96.69 90 GLN A N 1
ATOM 675 C CA . GLN A 1 90 ? 10.117 -24.688 5.734 1 96.69 90 GLN A CA 1
ATOM 676 C C . GLN A 1 90 ? 10.664 -25.406 6.965 1 96.69 90 GLN A C 1
ATOM 678 O O . GLN A 1 90 ? 11.289 -26.469 6.844 1 96.69 90 GLN A O 1
ATOM 683 N N . GLU A 1 91 ? 10.453 -24.859 8.133 1 97.25 91 GLU A N 1
ATOM 684 C CA . GLU A 1 91 ? 11.078 -25.391 9.344 1 97.25 91 GLU A CA 1
ATOM 685 C C . GLU A 1 91 ? 10.477 -26.75 9.719 1 97.25 91 GLU A C 1
ATOM 687 O O . GLU A 1 91 ? 11.195 -27.641 10.172 1 97.25 91 GLU A O 1
ATOM 692 N N . SER A 1 92 ? 9.148 -26.906 9.578 1 97.88 92 SER A N 1
ATOM 693 C CA . SER A 1 92 ? 8.422 -28.109 9.93 1 97.88 92 SER A CA 1
ATOM 694 C C . SER A 1 92 ? 6.992 -28.078 9.406 1 97.88 92 SER A C 1
ATOM 696 O O . SER A 1 92 ? 6.473 -27 9.094 1 97.88 92 SER A O 1
ATOM 698 N N . ILE A 1 93 ? 6.5 -29.203 9.391 1 97.81 93 ILE A N 1
ATOM 699 C CA . ILE A 1 93 ? 5.098 -29.312 9.008 1 97.81 93 ILE A CA 1
ATOM 700 C C . ILE A 1 93 ? 4.23 -28.516 9.992 1 97.81 93 ILE A C 1
ATOM 702 O O . ILE A 1 93 ? 3.293 -27.828 9.586 1 97.81 93 ILE A O 1
ATOM 706 N N . SER A 1 94 ? 4.562 -28.594 11.266 1 98.38 94 SER A N 1
ATOM 707 C CA . SER A 1 94 ? 3.834 -27.875 12.297 1 98.38 94 SER A CA 1
ATOM 708 C C . SER A 1 94 ? 3.885 -26.359 12.055 1 98.38 94 SER A C 1
ATOM 710 O O . SER A 1 94 ? 2.877 -25.672 12.203 1 98.38 94 SER A O 1
ATOM 712 N N . GLN A 1 95 ? 5.012 -25.859 11.688 1 98.62 95 GLN A N 1
ATOM 713 C CA . GLN A 1 95 ? 5.145 -24.453 11.367 1 98.62 95 GLN A CA 1
ATOM 714 C C . GLN A 1 95 ? 4.258 -24.062 10.18 1 98.62 95 GLN A C 1
ATOM 716 O O . GLN A 1 95 ? 3.574 -23.047 10.219 1 98.62 95 GLN A O 1
ATOM 721 N N . ALA A 1 96 ? 4.355 -24.906 9.148 1 98.75 96 ALA A N 1
ATOM 722 C CA . ALA A 1 96 ? 3.576 -24.641 7.945 1 98.75 96 ALA A CA 1
ATOM 723 C C . ALA A 1 96 ? 2.086 -24.578 8.258 1 98.75 96 ALA A C 1
ATOM 725 O O . ALA A 1 96 ? 1.379 -23.688 7.77 1 98.75 96 ALA A O 1
ATOM 726 N N . ILE A 1 97 ? 1.614 -25.5 9.086 1 98.69 97 ILE A N 1
ATOM 727 C CA . ILE A 1 97 ? 0.212 -25.547 9.484 1 98.69 97 ILE A CA 1
ATOM 728 C C . ILE A 1 97 ? -0.149 -24.266 10.258 1 98.69 97 ILE A C 1
ATOM 730 O O . ILE A 1 97 ? -1.173 -23.641 9.984 1 98.69 97 ILE A O 1
ATOM 734 N N . ARG A 1 98 ? 0.662 -23.891 11.211 1 98.69 98 ARG A N 1
ATOM 735 C CA . ARG A 1 98 ? 0.415 -22.688 12.008 1 98.69 98 ARG A CA 1
ATOM 736 C C . ARG A 1 98 ? 0.377 -21.438 11.133 1 98.69 98 ARG A C 1
ATOM 738 O O . ARG A 1 98 ? -0.526 -20.609 11.266 1 98.69 98 ARG A O 1
ATOM 745 N N . SER A 1 99 ? 1.35 -21.328 10.242 1 98.94 99 SER A N 1
ATOM 746 C CA . SER A 1 99 ? 1.442 -20.172 9.367 1 98.94 99 SER A CA 1
ATOM 747 C C . SER A 1 99 ? 0.233 -20.078 8.438 1 98.94 99 SER A C 1
ATOM 749 O O . SER A 1 99 ? -0.408 -19.031 8.352 1 98.94 99 SER A O 1
ATOM 751 N N . ALA A 1 100 ? -0.022 -21.156 7.766 1 98.88 100 ALA A N 1
ATOM 752 C CA . ALA A 1 100 ? -1.161 -21.188 6.852 1 98.88 100 ALA A CA 1
ATOM 753 C C . ALA A 1 100 ? -2.471 -20.953 7.598 1 98.88 100 ALA A C 1
ATOM 755 O O . ALA A 1 100 ? -3.338 -20.219 7.121 1 98.88 100 ALA A O 1
ATOM 756 N N . GLY A 1 101 ? -2.627 -21.578 8.742 1 98.69 101 GLY A N 1
ATOM 757 C CA . GLY A 1 101 ? -3.805 -21.375 9.57 1 98.69 101 GLY A CA 1
ATOM 758 C C . GLY A 1 101 ? -4.012 -19.922 9.969 1 98.69 101 GLY A C 1
ATOM 759 O O . GLY A 1 101 ? -5.133 -19.406 9.914 1 98.69 101 GLY A O 1
ATOM 760 N N . ARG A 1 102 ? -2.945 -19.266 10.391 1 98.75 102 ARG A N 1
ATOM 761 C CA . ARG A 1 102 ? -3.029 -17.844 10.758 1 98.75 102 ARG A CA 1
ATOM 762 C C . ARG A 1 102 ? -3.504 -17 9.578 1 98.75 102 ARG A C 1
ATOM 764 O O . ARG A 1 102 ? -4.34 -16.109 9.742 1 98.75 102 ARG A O 1
ATOM 771 N N . VAL A 1 103 ? -2.963 -17.312 8.406 1 98.81 103 VAL A N 1
ATOM 772 C CA . VAL A 1 103 ? -3.361 -16.562 7.223 1 98.81 103 VAL A CA 1
ATOM 773 C C . VAL A 1 103 ? -4.871 -16.688 7.016 1 98.81 103 VAL A C 1
ATOM 775 O O . VAL A 1 103 ? -5.57 -15.672 6.902 1 98.81 103 VAL A O 1
ATOM 778 N N . LEU A 1 104 ? -5.371 -17.875 7.039 1 98.56 104 LEU A N 1
ATOM 779 C CA . LEU A 1 104 ? -6.793 -18.094 6.781 1 98.56 104 LEU A CA 1
ATOM 780 C C . LEU A 1 104 ? -7.645 -17.5 7.898 1 98.56 104 LEU A C 1
ATOM 782 O O . LEU A 1 104 ? -8.648 -16.828 7.629 1 98.56 104 LEU A O 1
ATOM 786 N N . LYS A 1 105 ? -7.25 -17.656 9.125 1 98.31 105 LYS A N 1
ATOM 787 C CA . LYS A 1 105 ? -8.055 -17.266 10.281 1 98.31 105 LYS A CA 1
ATOM 788 C C . LYS A 1 105 ? -8.078 -15.758 10.461 1 98.31 105 LYS A C 1
ATOM 790 O O . LYS A 1 105 ? -9.094 -15.188 10.852 1 98.31 105 LYS A O 1
ATOM 795 N N . GLU A 1 106 ? -6.965 -15.109 10.18 1 98.56 106 GLU A N 1
ATOM 796 C CA . GLU A 1 106 ? -6.824 -13.703 10.555 1 98.56 106 GLU A CA 1
ATOM 797 C C . GLU A 1 106 ? -7.207 -12.789 9.398 1 98.56 106 GLU A C 1
ATOM 799 O O . GLU A 1 106 ? -7.453 -11.594 9.594 1 98.56 106 GLU A O 1
ATOM 804 N N . THR A 1 107 ? -7.273 -13.188 8.141 1 98.38 107 THR A N 1
ATOM 805 C CA . THR A 1 107 ? -7.39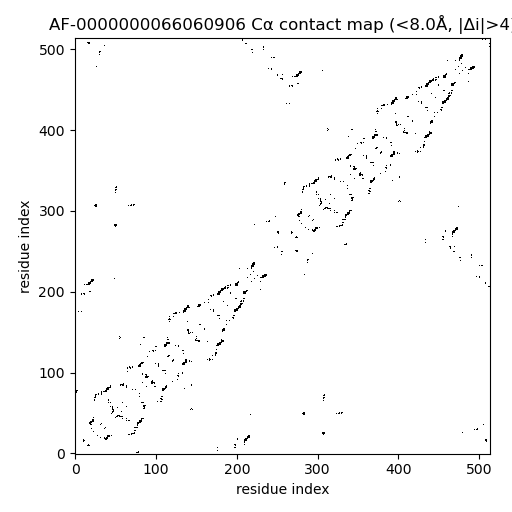1 -12.266 7.016 1 98.38 107 THR A CA 1
ATOM 806 C C . THR A 1 107 ? -8.688 -12.516 6.242 1 98.38 107 THR A C 1
ATOM 808 O O . THR A 1 107 ? -9.273 -11.578 5.695 1 98.38 107 THR A O 1
ATOM 811 N N . GLY A 1 108 ? -9.047 -13.742 6.02 1 96.19 108 GLY A N 1
ATOM 812 C CA . GLY A 1 108 ? -10.164 -14.133 5.18 1 96.19 108 GLY A CA 1
ATOM 813 C C . GLY A 1 108 ? -9.734 -14.695 3.836 1 96.19 108 GLY A C 1
ATOM 814 O O . GLY A 1 108 ? -10.57 -15.023 2.996 1 96.19 108 GLY A O 1
ATOM 815 N N . ALA A 1 109 ? -8.469 -14.75 3.6 1 98.38 109 ALA A N 1
ATOM 816 C CA . ALA A 1 109 ? -7.992 -15.391 2.377 1 98.38 109 ALA A CA 1
ATOM 817 C C . ALA A 1 109 ? -8.508 -16.828 2.277 1 98.38 109 ALA A C 1
ATOM 819 O O . ALA A 1 109 ? -8.68 -17.5 3.293 1 98.38 109 ALA A O 1
ATOM 820 N N . GLN A 1 110 ? -8.727 -17.266 1.108 1 97.94 110 GLN A N 1
ATOM 821 C CA . GLN A 1 110 ? -9.352 -18.562 0.91 1 97.94 110 GLN A CA 1
ATOM 822 C C . GLN A 1 110 ? -8.305 -19.641 0.648 1 97.94 110 GLN A C 1
ATOM 824 O O . GLN A 1 110 ? -8.633 -20.828 0.565 1 97.94 110 GLN A O 1
ATOM 829 N N . GLY A 1 111 ? -7.059 -19.25 0.499 1 98.44 111 GLY A N 1
ATOM 830 C CA . GLY A 1 111 ? -5.969 -20.188 0.292 1 98.44 111 GLY A CA 1
ATOM 831 C C . GLY A 1 111 ? -4.598 -19.578 0.501 1 98.44 111 GLY A C 1
ATOM 832 O O . GLY A 1 111 ? -4.484 -18.359 0.687 1 98.44 111 GLY A O 1
ATOM 833 N N . VAL A 1 112 ? -3.582 -20.469 0.537 1 98.94 112 VAL A N 1
ATOM 834 C CA . VAL A 1 112 ? -2.195 -20.016 0.639 1 98.94 112 VAL A CA 1
ATOM 835 C C . VAL A 1 112 ? -1.401 -20.531 -0.562 1 98.94 112 VAL A C 1
ATOM 837 O O . VAL A 1 112 ? -1.828 -21.469 -1.244 1 98.94 112 VAL A O 1
ATOM 840 N N . LYS A 1 113 ? -0.366 -19.828 -0.849 1 98.88 113 LYS A N 1
ATOM 841 C CA . LYS A 1 113 ? 0.56 -20.25 -1.895 1 98.88 113 LYS A CA 1
ATOM 842 C C . LYS A 1 113 ? 1.947 -20.531 -1.322 1 98.88 113 LYS A C 1
ATOM 844 O O . LYS A 1 113 ? 2.42 -19.797 -0.451 1 98.88 113 LYS A O 1
ATOM 849 N N . LEU A 1 114 ? 2.57 -21.562 -1.678 1 98.19 114 LEU A N 1
ATOM 850 C CA . LEU A 1 114 ? 3.953 -21.797 -1.28 1 98.19 114 LEU A CA 1
ATOM 851 C C . LEU A 1 114 ? 4.785 -22.281 -2.467 1 98.19 114 LEU A C 1
ATOM 853 O O . LEU A 1 114 ? 4.234 -22.734 -3.475 1 98.19 114 LEU A O 1
ATOM 857 N N . GLU A 1 115 ? 6.125 -22.156 -2.367 1 98.31 115 GLU A N 1
ATOM 858 C CA . GLU A 1 115 ? 7.047 -22.406 -3.469 1 98.31 115 GLU A CA 1
ATOM 859 C C . GLU A 1 115 ? 7.742 -23.766 -3.299 1 98.31 115 GLU A C 1
ATOM 861 O O . GLU A 1 115 ? 8.086 -24.156 -2.182 1 98.31 115 GLU A O 1
ATOM 866 N N . GLY A 1 116 ? 7.91 -24.469 -4.441 1 96.75 116 GLY A N 1
ATOM 867 C CA . GLY A 1 116 ? 8.758 -25.641 -4.457 1 96.75 116 GLY A CA 1
ATOM 868 C C . GLY A 1 116 ? 7.992 -26.922 -4.738 1 96.75 116 GLY A C 1
ATOM 869 O O . GLY A 1 116 ? 6.82 -27.047 -4.375 1 96.75 116 GLY A O 1
ATOM 870 N N . GLY A 1 117 ? 8.672 -27.875 -5.309 1 96.12 117 GLY A N 1
ATOM 871 C CA . GLY A 1 117 ? 8.094 -29.172 -5.617 1 96.12 117 GLY A CA 1
ATOM 872 C C . GLY A 1 117 ? 8.969 -30.328 -5.18 1 96.12 117 GLY A C 1
ATOM 873 O O . GLY A 1 117 ? 8.727 -31.484 -5.562 1 96.12 117 GLY A O 1
ATOM 874 N N . HIS A 1 118 ? 10.039 -30.031 -4.43 1 95.12 118 HIS A N 1
ATOM 875 C CA . HIS A 1 118 ? 10.867 -31.109 -3.879 1 95.12 118 HIS A CA 1
ATOM 876 C C . HIS A 1 118 ? 10.117 -31.859 -2.789 1 95.12 118 HIS A C 1
ATOM 878 O O . HIS A 1 118 ? 9.039 -31.453 -2.359 1 95.12 118 HIS A O 1
ATOM 884 N N . ALA A 1 119 ? 10.703 -32.875 -2.352 1 96.38 119 ALA A N 1
ATOM 885 C CA . ALA A 1 119 ? 10.031 -33.844 -1.494 1 96.38 119 ALA A CA 1
ATOM 886 C C . ALA A 1 119 ? 9.5 -33.188 -0.228 1 96.38 119 ALA A C 1
ATOM 888 O O . ALA A 1 119 ? 8.375 -33.469 0.2 1 96.38 119 ALA A O 1
ATOM 889 N N . VAL A 1 120 ? 10.219 -32.312 0.364 1 96.19 120 VAL A N 1
ATOM 890 C CA . VAL A 1 120 ? 9.828 -31.641 1.604 1 96.19 120 VAL A CA 1
ATOM 891 C C . VAL A 1 120 ? 8.625 -30.734 1.348 1 96.19 120 VAL A C 1
ATOM 893 O O . VAL A 1 120 ? 7.676 -30.703 2.133 1 96.19 120 VAL A O 1
ATOM 896 N N . ALA A 1 121 ? 8.672 -30 0.292 1 97.31 121 ALA A N 1
ATOM 897 C C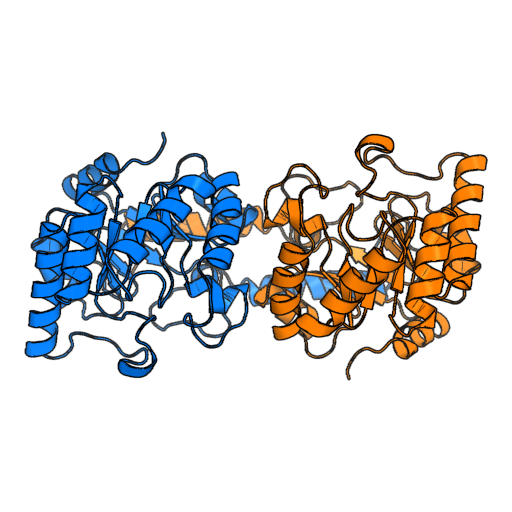A . ALA A 1 121 ? 7.555 -29.125 -0.068 1 97.31 121 ALA A CA 1
ATOM 898 C C . ALA A 1 121 ? 6.297 -29.938 -0.359 1 97.31 121 ALA A C 1
ATOM 900 O O . ALA A 1 121 ? 5.199 -29.562 0.054 1 97.31 121 ALA A O 1
ATOM 901 N N . VAL A 1 122 ? 6.473 -31.031 -1.064 1 98.56 122 VAL A N 1
ATOM 902 C CA . VAL A 1 122 ? 5.352 -31.891 -1.427 1 98.56 122 VAL A CA 1
ATOM 903 C C . VAL A 1 122 ? 4.703 -32.469 -0.165 1 98.56 122 VAL A C 1
ATOM 905 O O . VAL A 1 122 ? 3.475 -32.469 -0.045 1 98.56 122 VAL A O 1
ATOM 908 N N . GLU A 1 123 ? 5.504 -32.875 0.734 1 98.56 123 GLU A N 1
ATOM 909 C CA . GLU A 1 123 ? 4.984 -33.375 2.004 1 98.56 123 GLU A CA 1
ATOM 910 C C . GLU A 1 123 ? 4.219 -32.281 2.752 1 98.56 123 GLU A C 1
ATOM 912 O O . GLU A 1 123 ? 3.152 -32.531 3.316 1 98.56 123 GLU A O 1
ATOM 917 N N . THR A 1 124 ? 4.75 -31.109 2.799 1 98.75 124 THR A N 1
ATOM 918 C CA . THR A 1 124 ? 4.098 -29.969 3.438 1 98.75 124 THR A CA 1
ATOM 919 C C . THR A 1 124 ? 2.73 -29.719 2.814 1 98.75 124 THR A C 1
ATOM 921 O O . THR A 1 124 ? 1.735 -29.562 3.527 1 98.75 124 THR A O 1
ATOM 924 N N . VAL A 1 125 ? 2.668 -29.719 1.51 1 98.81 125 VAL A N 1
ATOM 925 C CA . VAL A 1 125 ? 1.424 -29.484 0.783 1 98.81 125 VAL A CA 1
ATOM 926 C C . VAL A 1 125 ? 0.409 -30.578 1.13 1 98.81 125 VAL A C 1
ATOM 928 O O . VAL A 1 125 ? -0.755 -30.281 1.407 1 98.81 125 VAL A O 1
ATOM 931 N N . GLN A 1 126 ? 0.888 -31.766 1.102 1 98.75 126 GLN A N 1
ATOM 932 C CA . GLN A 1 126 ? 0.008 -32.906 1.396 1 98.75 126 GLN A CA 1
ATOM 933 C C . GLN A 1 126 ? -0.63 -32.75 2.775 1 98.75 126 GLN A C 1
ATOM 935 O O . GLN A 1 126 ? -1.83 -32.969 2.936 1 98.75 126 GLN A O 1
ATOM 940 N N . GLN A 1 127 ? 0.146 -32.375 3.777 1 98.62 127 GLN A N 1
ATOM 941 C CA . GLN A 1 127 ? -0.365 -32.219 5.137 1 98.62 127 GLN A CA 1
ATOM 942 C C . GLN A 1 127 ? -1.333 -31.047 5.23 1 98.62 127 GLN A C 1
ATOM 944 O O . GLN A 1 127 ? -2.389 -31.156 5.859 1 98.62 127 GLN A O 1
ATOM 949 N N . LEU A 1 128 ? -0.98 -29.922 4.617 1 98.81 128 LEU A N 1
ATOM 950 C CA . LEU A 1 128 ? -1.858 -28.766 4.637 1 98.81 128 LEU A CA 1
ATOM 951 C C . LEU A 1 128 ? -3.205 -29.094 4 1 98.81 128 LEU A C 1
ATOM 953 O O . LEU A 1 128 ? -4.254 -28.797 4.578 1 98.81 128 LEU A O 1
ATOM 957 N N . THR A 1 129 ? -3.219 -29.719 2.857 1 98.5 129 THR A N 1
ATOM 958 C CA . THR A 1 129 ? -4.453 -29.984 2.133 1 98.5 129 THR A CA 1
ATOM 959 C C . THR A 1 129 ? -5.277 -31.047 2.854 1 98.5 129 THR A C 1
ATOM 961 O O . THR A 1 129 ? -6.508 -31.016 2.826 1 98.5 129 THR A O 1
ATOM 964 N N . SER A 1 130 ? -4.625 -31.953 3.494 1 98.12 130 SER A N 1
ATOM 965 C CA . SER A 1 130 ? -5.324 -33.031 4.195 1 98.12 130 SER A CA 1
ATOM 966 C C . SER A 1 130 ? -6.156 -32.469 5.352 1 98.12 130 SER A C 1
ATOM 968 O O . SER A 1 130 ? -7.164 -33.094 5.738 1 98.12 130 SER A O 1
ATOM 970 N N . ILE A 1 131 ? -5.723 -31.375 5.898 1 97.94 131 ILE A N 1
ATOM 971 C CA . ILE A 1 131 ? -6.473 -30.828 7.027 1 97.94 131 ILE A CA 1
ATOM 972 C C . ILE A 1 131 ? -7.371 -29.688 6.547 1 97.94 131 ILE A C 1
ATOM 974 O O . ILE A 1 131 ? -7.852 -28.891 7.352 1 97.94 131 ILE A O 1
ATOM 978 N N . GLY A 1 132 ? -7.492 -29.516 5.246 1 97.75 132 GLY A N 1
ATOM 979 C CA . GLY A 1 132 ? -8.531 -28.641 4.707 1 97.75 132 GLY A CA 1
ATOM 980 C C . GLY A 1 132 ? -8.008 -27.281 4.285 1 97.75 132 GLY A C 1
ATOM 981 O O . GLY A 1 132 ? -8.789 -26.359 4.027 1 97.75 132 GLY A O 1
ATOM 982 N N . ILE A 1 133 ? -6.707 -27.047 4.27 1 98.38 133 ILE A N 1
ATOM 983 C CA . ILE A 1 133 ? -6.137 -25.781 3.842 1 98.38 133 ILE A CA 1
ATOM 984 C C . ILE A 1 133 ? -5.871 -25.812 2.338 1 98.38 133 ILE A C 1
ATOM 986 O O . ILE A 1 133 ? -5.051 -26.594 1.862 1 98.38 133 ILE A O 1
ATOM 990 N N . PRO A 1 134 ? -6.621 -24.969 1.558 1 98.69 134 PRO A N 1
ATOM 991 C CA . PRO A 1 134 ? -6.352 -24.922 0.118 1 98.69 134 PRO A CA 1
ATOM 992 C C . PRO A 1 134 ? -4.969 -24.359 -0.205 1 98.69 134 PRO A C 1
ATOM 994 O O . PRO A 1 134 ? -4.578 -23.312 0.333 1 98.69 134 PRO A O 1
ATOM 997 N N . VAL A 1 135 ? -4.219 -25.062 -1.054 1 98.88 135 VAL A N 1
ATOM 998 C CA . VAL A 1 135 ? -2.855 -24.641 -1.366 1 98.88 135 VAL A CA 1
ATOM 999 C C . VAL A 1 135 ? -2.695 -24.484 -2.877 1 98.88 135 VAL A C 1
ATOM 1001 O O . VAL A 1 135 ? -3.113 -25.359 -3.645 1 98.88 135 VAL A O 1
ATOM 1004 N N . MET A 1 136 ? -2.184 -23.328 -3.285 1 98.88 136 MET A N 1
ATOM 1005 C CA . MET A 1 136 ? -1.653 -23.109 -4.629 1 98.88 136 MET A CA 1
ATOM 1006 C C . MET A 1 136 ? -0.153 -23.391 -4.672 1 98.88 136 MET A C 1
ATOM 1008 O O . MET A 1 136 ? 0.601 -22.859 -3.855 1 98.88 136 MET A O 1
ATOM 1012 N N . GLY A 1 137 ? 0.202 -24.234 -5.566 1 98.88 137 GLY A N 1
ATOM 1013 C CA . GLY A 1 137 ? 1.618 -24.531 -5.695 1 98.88 137 GLY A CA 1
ATOM 1014 C C . GLY A 1 137 ? 2.357 -23.578 -6.605 1 98.88 137 GLY A C 1
ATOM 1015 O O . GLY A 1 137 ? 1.735 -22.75 -7.289 1 98.88 137 GLY A O 1
ATOM 1016 N N . HIS A 1 138 ? 3.613 -23.641 -6.586 1 98.94 138 HIS A N 1
ATOM 1017 C CA . HIS A 1 138 ? 4.473 -22.781 -7.387 1 98.94 138 HIS A CA 1
ATOM 1018 C C . HIS A 1 138 ? 5.781 -23.484 -7.742 1 98.94 138 HIS A C 1
ATOM 1020 O O . HIS A 1 138 ? 6.543 -23.859 -6.852 1 98.94 138 HIS A O 1
ATOM 1026 N N . VAL A 1 139 ? 6.031 -23.688 -9.031 1 98.75 139 VAL A N 1
ATOM 1027 C CA . VAL A 1 139 ? 7.277 -24.297 -9.484 1 98.75 139 VAL A CA 1
ATOM 1028 C C . VAL A 1 139 ? 7.891 -23.453 -10.602 1 98.75 139 VAL A C 1
ATOM 1030 O O . VAL A 1 139 ? 7.297 -22.469 -11.039 1 98.75 139 VAL A O 1
ATOM 1033 N N . GLY A 1 140 ? 9.008 -23.828 -11.125 1 98.06 140 GLY A N 1
ATOM 1034 C CA . GLY A 1 140 ? 9.812 -22.984 -12 1 98.06 140 GLY A CA 1
ATOM 1035 C C . GLY A 1 140 ? 10.742 -22.047 -11.25 1 98.06 140 GLY A C 1
ATOM 1036 O O . GLY A 1 140 ? 11.508 -22.484 -10.391 1 98.06 140 GLY A O 1
ATOM 1037 N N . LEU A 1 141 ? 10.742 -20.844 -11.688 1 97.19 141 LEU A N 1
ATOM 1038 C CA . LEU A 1 141 ? 11.484 -19.859 -10.898 1 97.19 141 LEU A CA 1
ATOM 1039 C C . LEU A 1 141 ? 10.758 -19.562 -9.586 1 97.19 141 LEU A C 1
ATOM 1041 O O . LEU A 1 141 ? 9.586 -19.188 -9.594 1 97.19 141 LEU A O 1
ATOM 1045 N N . THR A 1 142 ? 11.398 -19.844 -8.539 1 97.06 142 THR A N 1
ATOM 1046 C CA . THR A 1 142 ? 10.875 -19.562 -7.207 1 97.06 142 THR A CA 1
ATOM 1047 C C . THR A 1 142 ? 11.688 -18.469 -6.527 1 97.06 142 THR A C 1
ATOM 1049 O O . THR A 1 142 ? 12.758 -18.719 -5.984 1 97.06 142 THR A O 1
ATOM 1052 N N . PRO A 1 143 ? 11.148 -17.281 -6.434 1 96.25 143 PRO A N 1
ATOM 1053 C CA . PRO A 1 143 ? 11.898 -16.109 -5.965 1 96.25 143 PRO A CA 1
ATOM 1054 C C . PRO A 1 143 ? 12.422 -16.281 -4.539 1 96.25 143 PRO A C 1
ATOM 1056 O O . PRO A 1 143 ? 13.461 -15.711 -4.188 1 96.25 143 PRO A O 1
ATOM 1059 N N . GLN A 1 144 ? 11.781 -17.125 -3.738 1 97.06 144 GLN A N 1
ATOM 1060 C CA . GLN A 1 144 ? 12.227 -17.328 -2.363 1 97.06 144 GLN A CA 1
ATOM 1061 C C . GLN A 1 144 ? 13.547 -18.094 -2.32 1 97.06 144 GLN A C 1
ATOM 1063 O O . GLN A 1 144 ? 14.203 -18.141 -1.28 1 97.06 144 GLN A O 1
ATOM 1068 N N . SER A 1 145 ? 14 -18.609 -3.469 1 95.62 145 SER A N 1
ATOM 1069 C CA . SER A 1 145 ? 15.289 -19.281 -3.6 1 95.62 145 SER A CA 1
ATOM 1070 C C . SER A 1 145 ? 16.266 -18.453 -4.418 1 95.62 145 SER A C 1
ATOM 1072 O O . SER A 1 145 ? 17.141 -19 -5.094 1 95.62 145 SER A O 1
ATOM 1074 N N . VAL A 1 146 ? 16.203 -17.172 -4.387 1 94 146 VAL A N 1
ATOM 1075 C CA . VAL A 1 146 ? 16.891 -16.25 -5.273 1 94 146 VAL A CA 1
ATOM 1076 C C . VAL A 1 146 ? 18.406 -16.406 -5.109 1 94 146 VAL A C 1
ATOM 1078 O O . VAL A 1 146 ? 19.156 -16.297 -6.078 1 94 146 VAL A O 1
ATOM 1081 N N . HIS A 1 147 ? 18.828 -16.688 -3.912 1 92.25 147 HIS A N 1
ATOM 1082 C CA . HIS A 1 147 ? 20.266 -16.766 -3.697 1 92.25 147 HIS A CA 1
ATOM 1083 C C . HIS A 1 147 ? 20.844 -18.031 -4.332 1 92.25 147 HIS A C 1
ATOM 1085 O O . HIS A 1 147 ? 22.031 -18.094 -4.641 1 92.25 147 HIS A O 1
ATOM 1091 N N . ARG A 1 148 ? 20.031 -19.031 -4.586 1 90.88 148 ARG A N 1
ATOM 1092 C CA . ARG A 1 148 ? 20.453 -20.266 -5.242 1 90.88 148 ARG A CA 1
ATOM 1093 C C . ARG A 1 148 ? 20.203 -20.203 -6.742 1 90.88 148 ARG A C 1
ATOM 1095 O O . ARG A 1 148 ? 21.047 -20.625 -7.543 1 90.88 148 ARG A O 1
ATOM 1102 N N . LEU A 1 149 ? 19.109 -19.625 -7.098 1 91.25 149 LEU A N 1
ATOM 1103 C CA . LEU A 1 149 ? 18.625 -19.766 -8.469 1 91.25 149 LEU A CA 1
ATOM 1104 C C . LEU A 1 149 ? 18.859 -18.469 -9.25 1 91.25 149 LEU A C 1
ATOM 1106 O O . LEU A 1 149 ? 18.906 -18.5 -10.484 1 91.25 149 LEU A O 1
ATOM 1110 N N . GLY A 1 150 ? 18.969 -17.359 -8.492 1 91.19 150 GLY A N 1
ATOM 1111 C CA . GLY A 1 150 ? 18.828 -16.094 -9.188 1 91.19 150 GLY A CA 1
ATOM 1112 C C . GLY A 1 150 ? 17.469 -15.914 -9.812 1 91.19 150 GLY A C 1
ATOM 1113 O O . GLY A 1 150 ? 16.469 -16.453 -9.32 1 91.19 150 GLY A O 1
ATOM 1114 N N . TYR A 1 151 ? 17.391 -15.102 -10.898 1 91.38 151 TYR A N 1
ATOM 1115 C CA . TYR A 1 151 ? 16.109 -14.812 -11.539 1 91.38 151 TYR A CA 1
ATOM 1116 C C . TYR A 1 151 ? 16.094 -15.297 -12.984 1 91.38 151 TYR A C 1
ATOM 1118 O O . TYR A 1 151 ? 15.273 -14.859 -13.789 1 91.38 151 TYR A O 1
ATOM 1126 N N . ARG A 1 152 ? 17 -16.281 -13.281 1 92 152 ARG A N 1
ATOM 1127 C CA . ARG A 1 152 ? 17.094 -16.797 -14.641 1 92 152 ARG A CA 1
ATOM 1128 C C . ARG A 1 152 ? 15.969 -17.797 -14.93 1 92 152 ARG A C 1
ATOM 1130 O O . ARG A 1 152 ? 15.414 -18.391 -14 1 92 152 ARG A O 1
ATOM 1137 N N . GLN A 1 153 ? 15.688 -17.922 -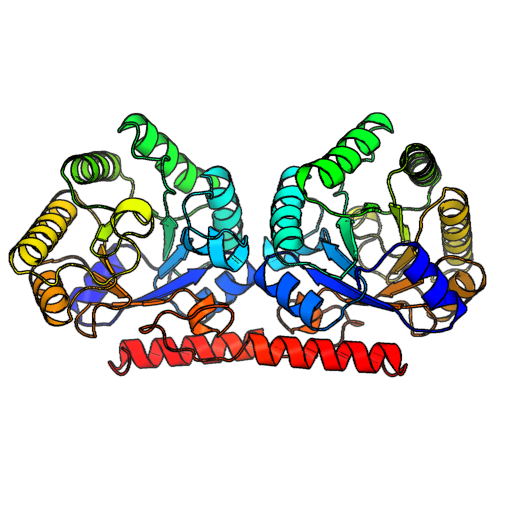16.141 1 96.19 153 GLN A N 1
ATOM 1138 C CA . GLN A 1 153 ? 14.695 -18.906 -16.547 1 96.19 153 GLN A CA 1
ATOM 1139 C C . GLN A 1 153 ? 15.094 -20.312 -16.109 1 96.19 153 GLN A C 1
ATOM 1141 O O . GLN A 1 153 ? 16.266 -20.703 -16.203 1 96.19 153 GLN A O 1
ATOM 1146 N N . GLN A 1 154 ? 14.133 -21.141 -15.703 1 97.06 154 GLN A N 1
ATOM 1147 C CA . GLN A 1 154 ? 14.359 -22.5 -15.242 1 97.06 154 GLN A CA 1
ATOM 1148 C C . GLN A 1 154 ? 13.867 -23.516 -16.266 1 97.06 154 GLN A C 1
ATOM 1150 O O . GLN A 1 154 ? 13.039 -23.203 -17.125 1 97.06 154 GLN A O 1
ATOM 1155 N N . GLY A 1 155 ? 14.359 -24.781 -16.156 1 97.56 155 GLY A N 1
ATOM 1156 C CA . GLY A 1 155 ? 13.852 -25.875 -16.953 1 97.56 155 GLY A CA 1
ATOM 1157 C C . GLY A 1 155 ? 14.391 -25.859 -18.375 1 97.56 155 GLY A C 1
ATOM 1158 O O . GLY A 1 155 ? 13.727 -26.359 -19.297 1 97.56 155 GLY A O 1
ATOM 1159 N N . GLN A 1 156 ? 15.57 -25.312 -18.562 1 96.5 156 GLN A N 1
ATOM 1160 C CA . GLN A 1 156 ? 16.125 -25.172 -19.906 1 96.5 156 GLN A CA 1
ATOM 1161 C C . GLN A 1 156 ? 16.75 -26.484 -20.375 1 96.5 156 GLN A C 1
ATOM 1163 O O . GLN A 1 156 ? 16.812 -26.75 -21.578 1 96.5 156 GLN A O 1
ATOM 1168 N N . THR A 1 157 ? 17.266 -27.266 -19.453 1 97.06 157 THR A N 1
ATOM 1169 C CA . THR A 1 157 ? 17.828 -28.562 -19.797 1 97.06 157 THR A CA 1
ATOM 1170 C C . THR A 1 157 ? 16.766 -29.656 -19.688 1 97.06 157 THR A C 1
ATOM 1172 O O . THR A 1 157 ? 15.781 -29.5 -18.953 1 97.06 157 THR A O 1
ATOM 1175 N N . GLU A 1 158 ? 17.047 -30.703 -20.406 1 97.06 158 GLU A N 1
ATOM 1176 C CA . GLU A 1 158 ? 16.109 -31.828 -20.344 1 97.06 158 GLU A CA 1
ATOM 1177 C C . GLU A 1 158 ? 15.969 -32.344 -18.906 1 97.06 158 GLU A C 1
ATOM 1179 O O . GLU A 1 158 ? 14.859 -32.656 -18.469 1 97.06 158 GLU A O 1
ATOM 1184 N N . ILE A 1 159 ? 17.016 -32.469 -18.25 1 97.5 159 ILE A N 1
ATOM 1185 C CA . ILE A 1 159 ? 17.031 -32.969 -16.891 1 97.5 159 ILE A CA 1
ATOM 1186 C C . ILE A 1 159 ? 16.219 -32.031 -15.984 1 97.5 159 ILE A C 1
ATOM 1188 O O . ILE A 1 159 ? 15.398 -32.5 -15.18 1 97.5 159 ILE A O 1
ATOM 1192 N N . ASP A 1 160 ? 16.469 -30.75 -16.125 1 97.06 160 ASP A N 1
ATOM 1193 C CA . ASP A 1 160 ? 15.75 -29.766 -15.312 1 97.06 160 ASP A CA 1
ATOM 1194 C C . ASP A 1 160 ? 14.266 -29.75 -15.664 1 97.06 160 ASP A C 1
ATOM 1196 O O . ASP A 1 160 ? 13.414 -29.578 -14.789 1 97.06 160 ASP A O 1
ATOM 1200 N N . ALA A 1 161 ? 14 -29.828 -16.938 1 98.38 161 ALA A N 1
ATOM 1201 C CA . ALA A 1 161 ? 12.617 -29.859 -17.391 1 98.38 161 ALA A CA 1
ATOM 1202 C C . ALA A 1 161 ? 11.867 -31.062 -16.812 1 98.38 161 ALA A C 1
ATOM 1204 O O . ALA A 1 161 ? 10.758 -30.906 -16.297 1 98.38 161 ALA A O 1
ATOM 1205 N N . GLU A 1 162 ? 12.484 -32.188 -16.891 1 98.31 162 GLU A N 1
ATOM 1206 C CA . GLU A 1 162 ? 11.867 -33.406 -16.344 1 98.31 162 GLU A CA 1
ATOM 1207 C C . GLU A 1 162 ? 11.656 -33.281 -14.844 1 98.31 162 GLU A C 1
ATOM 1209 O O . GLU A 1 162 ? 10.656 -33.781 -14.312 1 98.31 162 GLU A O 1
ATOM 1214 N N . ARG A 1 163 ? 12.602 -32.75 -14.195 1 98.06 163 ARG A N 1
ATOM 1215 C CA . ARG A 1 163 ? 12.469 -32.531 -12.758 1 98.06 163 ARG A CA 1
ATOM 1216 C C . ARG A 1 163 ? 11.25 -31.656 -12.453 1 98.06 163 ARG A C 1
ATOM 1218 O O . ARG A 1 163 ? 10.453 -31.984 -11.57 1 98.06 163 ARG A O 1
ATOM 1225 N N . ILE A 1 164 ? 11.078 -30.562 -13.156 1 98.69 164 ILE A N 1
ATOM 1226 C CA . ILE A 1 164 ? 9.977 -29.641 -12.93 1 98.69 164 ILE A CA 1
ATOM 1227 C C . ILE A 1 164 ? 8.656 -30.328 -13.258 1 98.69 164 ILE A C 1
ATOM 1229 O O . ILE A 1 164 ? 7.656 -30.125 -12.555 1 98.69 164 ILE A O 1
ATOM 1233 N N . ILE A 1 165 ? 8.609 -31.141 -14.32 1 98.81 165 ILE A N 1
ATOM 1234 C CA . ILE A 1 165 ? 7.41 -31.891 -14.656 1 98.81 165 ILE A CA 1
ATOM 1235 C C . ILE A 1 165 ? 7.043 -32.812 -13.5 1 98.81 165 ILE A C 1
ATOM 1237 O O . ILE A 1 165 ? 5.891 -32.844 -13.062 1 98.81 165 ILE A O 1
ATOM 1241 N N . SER A 1 166 ? 8.023 -33.5 -12.992 1 98.75 166 SER A N 1
ATOM 1242 C CA . SER A 1 166 ? 7.809 -34.438 -11.883 1 98.75 166 SER A CA 1
ATOM 1243 C C . SER A 1 166 ? 7.316 -33.719 -10.633 1 98.75 166 SER A C 1
ATOM 1245 O O . SER A 1 166 ? 6.445 -34.188 -9.922 1 98.75 166 SER A O 1
ATOM 1247 N N . GLU A 1 167 ? 7.891 -32.594 -10.367 1 98.69 167 GLU A N 1
ATOM 1248 C CA . GLU A 1 167 ? 7.48 -31.75 -9.234 1 98.69 167 GLU A CA 1
ATOM 1249 C C . GLU A 1 167 ? 6.031 -31.297 -9.383 1 98.69 167 GLU A C 1
ATOM 1251 O O . GLU A 1 167 ? 5.266 -31.328 -8.414 1 98.69 167 GLU A O 1
ATOM 1256 N N . ALA A 1 168 ? 5.668 -30.875 -10.555 1 98.88 168 ALA A N 1
ATOM 1257 C CA . ALA A 1 168 ? 4.305 -30.422 -10.828 1 98.88 168 ALA A CA 1
ATOM 1258 C C . ALA A 1 168 ? 3.295 -31.531 -10.57 1 98.88 168 ALA A C 1
ATOM 1260 O O . ALA A 1 168 ? 2.279 -31.312 -9.906 1 98.88 168 ALA A O 1
ATOM 1261 N N . ILE A 1 169 ? 3.59 -32.719 -11.078 1 98.88 169 ILE A N 1
ATOM 1262 C CA . ILE A 1 169 ? 2.713 -33.875 -10.914 1 98.88 169 ILE A CA 1
ATOM 1263 C C . ILE A 1 169 ? 2.615 -34.25 -9.438 1 98.88 169 ILE A C 1
ATOM 1265 O O . ILE A 1 169 ? 1.526 -34.531 -8.93 1 98.88 169 ILE A O 1
ATOM 1269 N N . ALA A 1 170 ? 3.752 -34.219 -8.742 1 98.81 170 ALA A N 1
ATOM 1270 C CA . ALA A 1 170 ? 3.783 -34.531 -7.316 1 98.81 170 ALA A CA 1
ATOM 1271 C C . ALA A 1 170 ? 2.928 -33.562 -6.512 1 98.81 170 ALA A C 1
ATOM 1273 O O . ALA A 1 170 ? 2.223 -33.969 -5.586 1 98.81 170 ALA A O 1
ATOM 1274 N N . LEU A 1 171 ? 3.002 -32.312 -6.828 1 98.88 171 LEU A N 1
ATOM 1275 C CA . LEU A 1 171 ? 2.229 -31.297 -6.129 1 98.88 171 LEU A CA 1
ATOM 1276 C C . LEU A 1 171 ? 0.735 -31.484 -6.375 1 98.88 171 LEU A C 1
ATOM 1278 O O . LEU A 1 171 ? -0.074 -31.328 -5.457 1 98.88 171 LEU A O 1
ATOM 1282 N N . GLU A 1 172 ? 0.355 -31.75 -7.645 1 98.81 172 GLU A N 1
ATOM 1283 C CA . GLU A 1 172 ? -1.051 -32.062 -7.898 1 98.81 172 GLU A CA 1
ATOM 1284 C C . GLU A 1 172 ? -1.525 -33.219 -7.055 1 98.81 172 GLU A C 1
ATOM 1286 O O . GLU A 1 172 ? -2.59 -33.156 -6.434 1 98.81 172 GLU A O 1
ATOM 1291 N N . ASN A 1 173 ? -0.709 -34.281 -7.051 1 98.69 173 ASN A N 1
ATOM 1292 C CA . ASN A 1 173 ? -1.062 -35.469 -6.273 1 98.69 173 ASN A CA 1
ATOM 1293 C C . ASN A 1 173 ? -1.178 -35.156 -4.785 1 98.69 173 ASN A C 1
ATOM 1295 O O . ASN A 1 173 ? -1.949 -35.781 -4.07 1 98.69 173 ASN A O 1
ATOM 1299 N N . ALA A 1 174 ? -0.38 -34.156 -4.324 1 98.75 174 ALA A N 1
ATOM 1300 C CA . ALA A 1 174 ? -0.392 -33.75 -2.924 1 98.75 174 ALA A CA 1
ATOM 1301 C C . ALA A 1 174 ? -1.638 -32.938 -2.602 1 98.75 174 ALA A C 1
ATOM 1303 O O . ALA A 1 174 ? -1.968 -32.719 -1.431 1 98.75 174 ALA A O 1
ATOM 1304 N N . GLY A 1 175 ? -2.287 -32.375 -3.678 1 98.56 175 GLY A N 1
ATOM 1305 C CA . GLY A 1 175 ? -3.604 -31.797 -3.432 1 98.56 175 GLY A CA 1
ATOM 1306 C C . GLY A 1 175 ? -3.676 -30.312 -3.723 1 98.56 175 GLY A C 1
ATOM 1307 O O . GLY A 1 175 ? -4.652 -29.641 -3.359 1 98.56 175 GLY A O 1
ATOM 1308 N N . VAL A 1 176 ? -2.652 -29.703 -4.371 1 98.75 176 VAL A N 1
ATOM 1309 C CA . VAL A 1 176 ? -2.77 -28.281 -4.711 1 98.75 176 VAL A CA 1
ATOM 1310 C C . VAL A 1 176 ? -3.961 -28.062 -5.641 1 98.75 176 VAL A C 1
ATOM 1312 O O . VAL A 1 176 ? -4.27 -28.922 -6.473 1 98.75 176 VAL A O 1
ATOM 1315 N N . PHE A 1 177 ? -4.637 -26.875 -5.523 1 98.44 177 PHE A N 1
ATOM 1316 C CA . PHE A 1 177 ? -5.828 -26.656 -6.332 1 98.44 177 PHE A CA 1
ATOM 1317 C C . PHE A 1 177 ? -5.473 -25.938 -7.633 1 98.44 177 PHE A C 1
ATOM 1319 O O . PHE A 1 177 ? -6.281 -25.891 -8.555 1 98.44 177 PHE A O 1
ATOM 1326 N N . ALA A 1 178 ? -4.305 -25.375 -7.695 1 98.81 178 ALA A N 1
ATOM 1327 C CA . ALA A 1 178 ? -3.734 -24.688 -8.852 1 98.81 178 ALA A CA 1
ATOM 1328 C C . ALA A 1 178 ? -2.213 -24.625 -8.758 1 98.81 178 ALA A C 1
ATOM 1330 O O . ALA A 1 178 ? -1.643 -24.844 -7.684 1 98.81 178 ALA A O 1
ATOM 1331 N N . LEU A 1 179 ? -1.589 -24.375 -9.875 1 98.94 179 LEU A N 1
ATOM 1332 C CA . LEU A 1 179 ? -0.13 -24.391 -9.898 1 98.94 179 LEU A CA 1
ATOM 1333 C C . LEU A 1 179 ? 0.411 -23.219 -10.719 1 98.94 179 LEU A C 1
ATOM 1335 O O . LEU A 1 179 ? 0.076 -23.078 -11.891 1 98.94 179 LEU A O 1
ATOM 1339 N N . VAL A 1 180 ? 1.185 -22.391 -10.055 1 98.94 180 VAL A N 1
ATOM 1340 C CA . VAL A 1 180 ? 1.873 -21.297 -10.758 1 98.94 180 VAL A CA 1
ATOM 1341 C C . VAL A 1 180 ? 3.117 -21.859 -11.453 1 98.94 180 VAL A C 1
ATOM 1343 O O . VAL A 1 180 ? 3.893 -22.594 -10.852 1 98.94 180 VAL A O 1
ATOM 1346 N N . LEU A 1 181 ? 3.27 -21.562 -12.695 1 98.88 181 LEU A N 1
ATOM 1347 C CA . LEU A 1 181 ? 4.461 -21.844 -13.484 1 98.88 181 LEU A CA 1
ATOM 1348 C C . LEU A 1 181 ? 5.199 -20.562 -13.836 1 98.88 181 LEU A C 1
ATOM 1350 O O . LEU A 1 181 ? 4.695 -19.734 -14.609 1 98.88 181 LEU A O 1
ATOM 1354 N N . GLU A 1 182 ? 6.371 -20.391 -13.266 1 98.31 182 GLU A N 1
ATOM 1355 C CA . GLU A 1 182 ? 7.051 -19.125 -13.445 1 98.31 182 GLU A CA 1
ATOM 1356 C C . GLU A 1 182 ? 8.352 -19.281 -14.219 1 98.31 182 GLU A C 1
ATOM 1358 O O . GLU A 1 182 ? 9.203 -20.094 -13.852 1 98.31 182 GLU A O 1
ATOM 1363 N N . HIS A 1 183 ? 8.523 -18.484 -15.297 1 97.75 183 HIS A N 1
ATOM 1364 C CA . HIS A 1 183 ? 9.75 -18.266 -16.047 1 97.75 183 HIS A CA 1
ATOM 1365 C C . HIS A 1 183 ? 10.391 -19.578 -16.469 1 97.75 183 HIS A C 1
ATOM 1367 O O . HIS A 1 183 ? 11.562 -19.828 -16.188 1 97.75 183 HIS A O 1
ATOM 1373 N N . ILE A 1 184 ? 9.609 -20.391 -17.203 1 98.19 184 ILE A N 1
ATOM 1374 C CA . ILE A 1 184 ? 10.055 -21.641 -17.812 1 98.19 184 ILE A CA 1
ATOM 1375 C C . ILE A 1 184 ? 9.781 -21.609 -19.312 1 98.19 184 ILE A C 1
ATOM 1377 O O . ILE A 1 184 ? 8.992 -20.797 -19.781 1 98.19 184 ILE A O 1
ATOM 1381 N N . PRO A 1 185 ? 10.422 -22.5 -20.094 1 98.31 185 PRO A N 1
ATOM 1382 C CA . PRO A 1 185 ? 10.188 -22.547 -21.547 1 98.31 185 PRO A CA 1
ATOM 1383 C C . PRO A 1 185 ? 8.727 -22.828 -21.891 1 98.31 185 PRO A C 1
ATOM 1385 O O . PRO A 1 185 ? 8.062 -23.594 -21.219 1 98.31 185 PRO A O 1
ATOM 1388 N N . ILE A 1 186 ? 8.32 -22.266 -23 1 97.94 186 ILE A N 1
ATOM 1389 C CA . ILE A 1 186 ? 6.941 -22.328 -23.484 1 97.94 186 ILE A CA 1
ATOM 1390 C C . ILE A 1 186 ? 6.512 -23.781 -23.625 1 97.94 186 ILE A C 1
ATOM 1392 O O . ILE A 1 186 ? 5.426 -24.156 -23.172 1 97.94 186 ILE A O 1
ATOM 1396 N N . ASN A 1 187 ? 7.363 -24.609 -24.156 1 98.25 187 ASN A N 1
ATOM 1397 C CA . ASN A 1 187 ? 7.023 -26 -24.406 1 98.25 187 ASN A CA 1
ATOM 1398 C C . ASN A 1 187 ? 6.902 -26.781 -23.094 1 98.25 187 ASN A C 1
ATOM 1400 O O . ASN A 1 187 ? 6.082 -27.703 -22.984 1 98.25 187 ASN A O 1
ATOM 1404 N N . LEU A 1 188 ? 7.742 -26.484 -22.219 1 98.75 188 LEU A N 1
ATOM 1405 C CA . LEU A 1 188 ? 7.672 -27.125 -20.906 1 98.75 188 LEU A CA 1
ATOM 1406 C C . LEU A 1 188 ? 6.355 -26.797 -20.219 1 98.75 188 LEU A C 1
ATOM 1408 O O . LEU A 1 188 ? 5.699 -27.688 -19.656 1 98.75 188 LEU A O 1
ATOM 1412 N N . ALA A 1 189 ? 5.961 -25.547 -20.234 1 98.75 189 ALA A N 1
ATOM 1413 C CA . ALA A 1 189 ? 4.691 -25.125 -19.641 1 98.75 189 ALA A CA 1
ATOM 1414 C C . ALA A 1 189 ? 3.514 -25.828 -20.312 1 98.75 189 ALA A C 1
ATOM 1416 O O . ALA A 1 189 ? 2.568 -26.25 -19.641 1 98.75 189 ALA A O 1
ATOM 1417 N N . ALA A 1 190 ? 3.605 -25.938 -21.609 1 98.62 190 ALA A N 1
ATOM 1418 C CA . ALA A 1 190 ? 2.561 -26.625 -22.359 1 98.62 190 ALA A CA 1
ATOM 1419 C C . ALA A 1 190 ? 2.438 -28.078 -21.922 1 98.62 190 ALA A C 1
ATOM 1421 O O . ALA A 1 190 ? 1.329 -28.578 -21.719 1 98.62 190 ALA A O 1
ATOM 1422 N N . THR A 1 191 ? 3.555 -28.719 -21.797 1 98.81 191 THR A N 1
ATOM 1423 C CA . THR A 1 191 ? 3.592 -30.109 -21.391 1 98.81 191 THR A CA 1
ATOM 1424 C C . THR A 1 191 ? 2.986 -30.281 -20 1 98.81 191 THR A C 1
ATOM 1426 O O . THR A 1 191 ? 2.127 -31.141 -19.797 1 98.81 191 THR A O 1
ATOM 1429 N N . ILE A 1 192 ? 3.389 -29.453 -19.047 1 98.88 192 ILE A N 1
ATOM 1430 C CA . ILE A 1 192 ? 2.896 -29.547 -17.688 1 98.88 192 ILE A CA 1
ATOM 1431 C C . ILE A 1 192 ? 1.389 -29.297 -17.656 1 98.88 192 ILE A C 1
ATOM 1433 O O . ILE A 1 192 ? 0.643 -30.062 -17.031 1 98.88 192 ILE A O 1
ATOM 1437 N N . THR A 1 193 ? 0.951 -28.281 -18.344 1 98.81 193 THR A N 1
ATOM 1438 C CA . THR A 1 193 ? -0.458 -27.906 -18.359 1 98.81 193 THR A CA 1
ATOM 1439 C C . THR A 1 193 ? -1.313 -29.047 -18.906 1 98.81 193 THR A C 1
ATOM 1441 O O . THR A 1 193 ? -2.412 -29.297 -18.406 1 98.81 193 THR A O 1
ATOM 1444 N N . SER A 1 194 ? -0.81 -29.719 -19.922 1 98.38 194 SER A N 1
ATOM 1445 C CA . SER A 1 194 ? -1.554 -30.812 -20.531 1 98.38 194 SER A CA 1
ATOM 1446 C C . SER A 1 194 ? -1.619 -32.031 -19.609 1 98.38 194 SER A C 1
ATOM 1448 O O . SER A 1 194 ? -2.568 -32.812 -19.672 1 98.38 194 SER A O 1
ATOM 1450 N N . LYS A 1 195 ? -0.688 -32.188 -18.75 1 98.5 195 LYS A N 1
ATOM 1451 C CA . LYS A 1 195 ? -0.593 -33.375 -17.906 1 98.5 195 LYS A CA 1
ATOM 1452 C C . LYS A 1 195 ? -1.437 -33.219 -16.641 1 98.5 195 LYS A C 1
ATOM 1454 O O . LYS A 1 195 ? -1.856 -34.219 -16.031 1 98.5 195 LYS A O 1
ATOM 1459 N N . LEU A 1 196 ? -1.604 -32 -16.234 1 98.69 196 LEU A N 1
ATOM 1460 C CA . LEU A 1 196 ? -2.281 -31.75 -14.961 1 98.69 196 LEU A CA 1
ATOM 1461 C C . LEU A 1 196 ? -3.781 -31.562 -15.172 1 98.69 196 LEU A C 1
ATOM 1463 O O . LEU A 1 196 ? -4.207 -31.016 -16.188 1 98.69 196 LEU A O 1
ATOM 1467 N N . SER A 1 197 ? -4.578 -31.938 -14.227 1 98 197 SER A N 1
ATOM 1468 C CA . SER A 1 197 ? -6.023 -31.734 -14.25 1 98 197 SER A CA 1
ATOM 1469 C C . SER A 1 197 ? -6.402 -30.406 -13.594 1 98 197 SER A C 1
ATOM 1471 O O . SER A 1 197 ? -7.508 -29.906 -13.797 1 98 197 SER A O 1
ATOM 1473 N N . ILE A 1 198 ? -5.551 -29.859 -12.758 1 98.38 198 ILE A N 1
ATOM 1474 C CA . ILE A 1 198 ? -5.789 -28.594 -12.086 1 98.38 198 ILE A CA 1
ATOM 1475 C C . ILE A 1 198 ? -5.285 -27.453 -12.969 1 98.38 198 ILE A C 1
ATOM 1477 O O . ILE A 1 198 ? -4.445 -27.656 -13.844 1 98.38 198 ILE A O 1
ATOM 1481 N N . PRO A 1 199 ? -5.836 -26.219 -12.758 1 98.75 199 PRO A N 1
ATOM 1482 C CA . PRO A 1 199 ? -5.391 -25.094 -13.602 1 98.75 199 PRO A CA 1
ATOM 1483 C C . PRO A 1 199 ? -3.938 -24.703 -13.344 1 98.75 199 PRO A C 1
ATOM 1485 O O . PRO A 1 199 ? -3.488 -24.703 -12.195 1 98.75 199 PRO A O 1
ATOM 1488 N N . THR A 1 200 ? -3.215 -24.438 -14.398 1 98.88 200 THR A N 1
ATOM 1489 C CA . THR A 1 200 ? -1.9 -23.797 -14.344 1 98.88 200 THR A CA 1
ATOM 1490 C C . THR A 1 200 ? -2.008 -22.297 -14.602 1 98.88 200 THR A C 1
ATOM 1492 O O . THR A 1 200 ? -2.793 -21.859 -15.445 1 98.88 200 THR A O 1
ATOM 1495 N N . ILE A 1 201 ? -1.36 -21.516 -13.789 1 98.88 201 ILE A N 1
ATOM 1496 C CA . ILE A 1 201 ? -1.296 -20.062 -13.93 1 98.88 201 ILE A CA 1
ATOM 1497 C C . ILE A 1 201 ? 0.126 -19.656 -14.297 1 98.88 201 ILE A C 1
ATOM 1499 O O . ILE A 1 201 ? 1.052 -19.812 -13.5 1 98.88 201 ILE A O 1
ATOM 1503 N N . GLY A 1 202 ? 0.281 -19.109 -15.438 1 98.62 202 GLY A N 1
ATOM 1504 C CA . GLY A 1 202 ? 1.613 -18.812 -15.938 1 98.62 202 GLY A CA 1
ATOM 1505 C C . GLY A 1 202 ? 2.062 -17.391 -15.656 1 98.62 202 GLY A C 1
ATOM 1506 O O . GLY A 1 202 ? 1.256 -16.469 -15.688 1 98.62 202 GLY A O 1
ATOM 1507 N N . ILE A 1 203 ? 3.289 -17.172 -15.422 1 98.12 203 ILE A N 1
ATOM 1508 C CA . ILE A 1 203 ? 3.994 -15.898 -15.453 1 98.12 203 ILE A CA 1
ATOM 1509 C C . ILE A 1 203 ? 5.371 -16.094 -16.078 1 98.12 203 ILE A C 1
ATOM 1511 O O . ILE A 1 203 ? 6.25 -16.719 -15.492 1 98.12 203 ILE A O 1
ATOM 1515 N N . GLY A 1 204 ? 5.5 -15.57 -17.266 1 97.06 204 GLY A N 1
ATOM 1516 C CA . GLY A 1 204 ? 6.703 -15.859 -18.031 1 97.06 204 GLY A CA 1
ATOM 1517 C C . GLY A 1 204 ? 6.801 -17.312 -18.469 1 97.06 204 GLY A C 1
ATOM 1518 O O . GLY A 1 204 ? 7.895 -17.875 -18.5 1 97.06 204 GLY A O 1
ATOM 1519 N N . ALA A 1 205 ? 5.676 -17.969 -18.734 1 97.81 205 ALA A N 1
ATOM 1520 C CA . ALA A 1 205 ? 5.668 -19.391 -19.047 1 97.81 205 ALA A CA 1
ATOM 1521 C C . ALA A 1 205 ? 4.973 -19.641 -20.391 1 97.81 205 ALA A C 1
ATOM 1523 O O . ALA A 1 205 ? 4.691 -20.797 -20.734 1 97.81 205 ALA A O 1
ATOM 1524 N N . GLY A 1 206 ? 4.648 -18.594 -21.109 1 95.81 206 GLY A N 1
ATOM 1525 C CA . GLY A 1 206 ? 4.051 -18.766 -22.422 1 95.81 206 GLY A CA 1
ATOM 1526 C C . GLY A 1 206 ? 2.537 -18.875 -22.375 1 95.81 206 GLY A C 1
ATOM 1527 O O . GLY A 1 206 ? 1.929 -18.734 -21.312 1 95.81 206 GLY A O 1
ATOM 1528 N N . PRO A 1 207 ? 1.881 -19.047 -23.484 1 96.69 207 PRO A N 1
ATOM 1529 C CA . PRO A 1 207 ? 0.435 -18.859 -23.625 1 96.69 207 PRO A CA 1
ATOM 1530 C C . PRO A 1 207 ? -0.357 -20.141 -23.328 1 96.69 207 PRO A C 1
ATOM 1532 O O . PRO A 1 207 ? -1.591 -20.109 -23.328 1 96.69 207 PRO A O 1
ATOM 1535 N N . HIS A 1 208 ? 0.287 -21.188 -23.031 1 97.56 208 HIS A N 1
ATOM 1536 C CA . HIS A 1 208 ? -0.414 -22.469 -23.016 1 97.56 208 HIS A CA 1
ATOM 1537 C C . HIS A 1 208 ? -0.936 -22.812 -21.625 1 97.56 208 HIS A C 1
ATOM 1539 O O . HIS A 1 208 ? -1.605 -23.828 -21.438 1 97.56 208 HIS A O 1
ATOM 1545 N N . CYS A 1 209 ? -0.637 -21.953 -20.641 1 98.62 209 CYS A N 1
ATOM 1546 C CA . CYS A 1 209 ? -1.195 -22.156 -19.297 1 98.62 209 CYS A CA 1
ATOM 1547 C C . CYS A 1 209 ? -2.688 -21.844 -19.281 1 98.62 209 CYS A C 1
ATOM 1549 O O . CYS A 1 209 ? -3.193 -21.156 -20.172 1 98.62 209 CYS A O 1
ATOM 1551 N N . ASP A 1 210 ? -3.381 -22.359 -18.297 1 98.62 210 ASP A N 1
ATOM 1552 C CA . ASP A 1 210 ? -4.828 -22.203 -18.172 1 98.62 210 ASP A CA 1
ATOM 1553 C C . ASP A 1 210 ? -5.184 -20.781 -17.734 1 98.62 210 ASP A C 1
ATOM 1555 O O . ASP A 1 210 ? -6.355 -20.391 -17.766 1 98.62 210 ASP A O 1
ATOM 1559 N N . GLY A 1 211 ? -4.273 -19.984 -17.297 1 98.56 211 GLY A N 1
ATOM 1560 C CA . GLY A 1 211 ? -4.395 -18.594 -16.891 1 98.56 211 GLY A CA 1
ATOM 1561 C C . GLY A 1 211 ? -3.059 -17.875 -16.812 1 98.56 211 GLY A C 1
ATOM 1562 O O . GLY A 1 211 ? -2.01 -18.484 -17.047 1 98.56 211 GLY A O 1
ATOM 1563 N N . GLN A 1 212 ? -3.092 -16.656 -16.578 1 98.75 212 GLN A N 1
ATOM 1564 C CA . GLN A 1 212 ? -1.902 -15.82 -16.469 1 98.75 212 GLN A CA 1
ATOM 1565 C C . GLN A 1 212 ? -1.963 -14.953 -15.211 1 98.75 212 GLN A C 1
ATOM 1567 O O . GLN A 1 212 ? -3.041 -14.516 -14.805 1 98.75 212 GLN A O 1
ATOM 1572 N N . VAL A 1 213 ? -0.784 -14.727 -14.656 1 98.56 213 VAL A N 1
ATOM 1573 C CA . VAL A 1 213 ? -0.683 -13.797 -13.539 1 98.56 213 VAL A CA 1
ATOM 1574 C C . VAL A 1 213 ? 0.417 -12.773 -13.812 1 98.56 213 VAL A C 1
ATOM 1576 O O . VAL A 1 213 ? 1.425 -13.094 -14.445 1 98.56 213 VAL A O 1
ATOM 1579 N N . LEU A 1 214 ? 0.233 -11.539 -13.406 1 98.25 214 LEU A N 1
ATOM 1580 C CA . LEU A 1 214 ? 1.256 -10.492 -13.367 1 98.25 214 LEU A CA 1
ATOM 1581 C C . LEU A 1 214 ? 1.286 -9.82 -12 1 98.25 214 LEU A C 1
ATOM 1583 O O . LEU A 1 214 ? 0.265 -9.75 -11.312 1 98.25 214 LEU A O 1
ATOM 1587 N N . VAL A 1 215 ? 2.467 -9.43 -11.633 1 97.94 215 VAL A N 1
ATOM 1588 C CA . VAL A 1 215 ? 2.566 -8.469 -10.531 1 97.94 215 VAL A CA 1
ATOM 1589 C C . VAL A 1 215 ? 1.912 -7.152 -10.938 1 97.94 215 VAL A C 1
ATOM 1591 O O . VAL A 1 215 ? 2.303 -6.539 -11.938 1 97.94 215 VAL A O 1
ATOM 1594 N N . THR A 1 216 ? 0.958 -6.707 -10.18 1 98.25 216 THR A N 1
ATOM 1595 C CA . THR A 1 216 ? 0.136 -5.566 -10.562 1 98.25 216 THR A CA 1
ATOM 1596 C C . THR A 1 216 ? 0.999 -4.324 -10.773 1 98.25 216 THR A C 1
ATOM 1598 O O . THR A 1 216 ? 0.721 -3.51 -11.656 1 98.25 216 THR A O 1
ATOM 1601 N N . ALA A 1 217 ? 2.051 -4.168 -9.961 1 97.62 217 ALA A N 1
ATOM 1602 C CA . ALA A 1 217 ? 2.961 -3.035 -10.125 1 97.62 217 ALA A CA 1
ATOM 1603 C C . ALA A 1 217 ? 3.6 -3.047 -11.508 1 97.62 217 ALA A C 1
ATOM 1605 O O . ALA A 1 217 ? 3.816 -1.989 -12.109 1 97.62 217 ALA A O 1
ATOM 1606 N N . ASP A 1 218 ? 3.914 -4.25 -12.047 1 97.5 218 ASP A N 1
ATOM 1607 C CA . ASP A 1 218 ? 4.473 -4.383 -13.391 1 97.5 218 ASP A CA 1
ATOM 1608 C C . ASP A 1 218 ? 3.434 -4.035 -14.453 1 97.5 218 ASP A C 1
ATOM 1610 O O . ASP A 1 218 ? 3.727 -3.299 -15.398 1 97.5 218 ASP A O 1
ATOM 1614 N N . LEU A 1 219 ? 2.254 -4.543 -14.227 1 97.88 219 LEU A N 1
ATOM 1615 C CA . LEU A 1 219 ? 1.148 -4.285 -15.148 1 97.88 219 LEU A CA 1
ATOM 1616 C C . LEU A 1 219 ? 0.891 -2.789 -15.281 1 97.88 219 LEU A C 1
ATOM 1618 O O . LEU A 1 219 ? 0.649 -2.293 -16.391 1 97.88 219 LEU A O 1
ATOM 1622 N N . LEU A 1 220 ? 1.044 -2.102 -14.141 1 97.69 220 LEU A N 1
ATOM 1623 C CA . LEU A 1 220 ? 0.675 -0.691 -14.086 1 97.69 220 LEU A CA 1
ATOM 1624 C C . LEU A 1 220 ? 1.872 0.197 -14.406 1 97.69 220 LEU A C 1
ATOM 1626 O O . LEU A 1 220 ? 1.751 1.424 -14.438 1 97.69 220 LEU A O 1
ATOM 1630 N N . GLY A 1 221 ? 3.057 -0.364 -14.641 1 96.88 221 GLY A N 1
ATOM 1631 C CA . GLY A 1 221 ? 4.246 0.44 -14.875 1 96.88 221 GLY A CA 1
ATOM 1632 C C . GLY A 1 221 ? 4.715 1.188 -13.648 1 96.88 221 GLY A C 1
ATOM 1633 O O . GLY A 1 221 ? 5.195 2.318 -13.742 1 96.88 221 GLY A O 1
ATOM 1634 N N . LEU A 1 222 ? 4.527 0.614 -12.508 1 95.62 222 LEU A N 1
ATOM 1635 C CA . LEU A 1 222 ? 4.938 1.202 -11.234 1 95.62 222 LEU A CA 1
ATOM 1636 C C . LEU A 1 222 ? 6.289 0.652 -10.789 1 95.62 222 LEU A C 1
ATOM 1638 O O . LEU A 1 222 ? 7.02 1.312 -10.047 1 95.62 222 LEU A O 1
ATOM 1642 N N . SER A 1 223 ? 6.641 -0.564 -11.188 1 92.12 223 SER A N 1
ATOM 1643 C CA . SER A 1 223 ? 7.895 -1.205 -10.812 1 92.12 223 SER A CA 1
ATOM 1644 C C . SER A 1 223 ? 9.094 -0.452 -11.375 1 92.12 223 SER A C 1
ATOM 1646 O O . SER A 1 223 ? 9.047 0.035 -12.508 1 92.12 223 SER A O 1
ATOM 1648 N N . LYS A 1 224 ? 10.164 -0.308 -10.57 1 84.88 224 LYS A N 1
ATOM 1649 C CA . LYS A 1 224 ? 11.391 0.333 -11.047 1 84.88 224 LYS A CA 1
ATOM 1650 C C . LYS A 1 224 ? 12.031 -0.475 -12.172 1 84.88 224 LYS A C 1
ATOM 1652 O O . LYS A 1 224 ? 12.453 0.089 -13.18 1 84.88 224 LYS A O 1
ATOM 1657 N N . LYS A 1 225 ? 12.109 -1.829 -11.992 1 84.06 225 LYS A N 1
ATOM 1658 C CA . LYS A 1 225 ? 12.617 -2.76 -12.992 1 84.06 225 LYS A CA 1
ATOM 1659 C C . LYS A 1 225 ? 11.531 -3.738 -13.43 1 84.06 225 LYS A C 1
ATOM 1661 O O . LYS A 1 225 ? 10.914 -4.406 -12.602 1 84.06 225 LYS A O 1
ATOM 1666 N N . GLN A 1 226 ? 11.359 -3.785 -14.703 1 88 226 GLN A N 1
ATOM 1667 C CA . GLN A 1 226 ? 10.336 -4.648 -15.273 1 88 226 GLN A CA 1
ATOM 1668 C C . GLN A 1 226 ? 10.93 -5.965 -15.758 1 88 226 GLN A C 1
ATOM 1670 O O . GLN A 1 226 ? 11.898 -5.973 -16.516 1 88 226 GLN A O 1
ATOM 1675 N N . PRO A 1 227 ? 10.32 -7.016 -15.297 1 88.75 227 PRO A N 1
ATOM 1676 C CA . PRO A 1 227 ? 10.766 -8.266 -15.914 1 88.75 227 PRO A CA 1
ATOM 1677 C C . PRO A 1 227 ? 10.453 -8.328 -17.406 1 88.75 227 PRO A C 1
ATOM 1679 O O . PRO A 1 227 ? 9.492 -7.711 -17.875 1 88.75 227 PRO A O 1
ATOM 1682 N N . PRO A 1 228 ? 11.25 -9.102 -18.156 1 85.38 228 PRO A N 1
ATOM 1683 C CA . PRO A 1 228 ? 11.117 -9.117 -19.609 1 85.38 228 PRO A CA 1
ATOM 1684 C C . PRO A 1 228 ? 9.773 -9.672 -20.078 1 85.38 228 PRO A C 1
ATOM 1686 O O . PRO A 1 228 ? 9.289 -9.312 -21.156 1 85.38 228 PRO A O 1
ATOM 1689 N N . PHE A 1 229 ? 9.133 -10.398 -19.344 1 89.44 229 PHE A N 1
ATOM 1690 C CA . PHE A 1 229 ? 7.906 -11.062 -19.781 1 89.44 229 PHE A CA 1
ATOM 1691 C C . PHE A 1 229 ? 6.68 -10.266 -19.359 1 89.44 229 PHE A C 1
ATOM 1693 O O . PHE A 1 229 ? 5.551 -10.625 -19.688 1 89.44 229 PHE A O 1
ATOM 1700 N N . ALA A 1 230 ? 6.859 -9.234 -18.578 1 91.12 230 ALA A N 1
ATOM 1701 C CA . ALA A 1 230 ? 5.734 -8.469 -18.047 1 91.12 230 ALA A CA 1
ATOM 1702 C C . ALA A 1 230 ? 5.418 -7.273 -18.953 1 91.12 230 ALA A C 1
ATOM 1704 O O . ALA A 1 230 ? 6.25 -6.375 -19.109 1 91.12 230 ALA A O 1
ATOM 1705 N N . LYS A 1 231 ? 4.312 -7.305 -19.562 1 92.62 231 LYS A N 1
ATOM 1706 C CA . LYS A 1 231 ? 3.807 -6.18 -20.359 1 92.62 231 LYS A CA 1
ATOM 1707 C C . LYS A 1 231 ? 3.186 -5.117 -19.453 1 92.62 231 LYS A C 1
ATOM 1709 O O . LYS A 1 231 ? 2.42 -5.434 -18.547 1 92.62 231 LYS A O 1
ATOM 1714 N N . SER A 1 232 ? 3.586 -3.887 -19.672 1 95.31 232 SER A N 1
ATOM 1715 C CA . SER A 1 232 ? 2.965 -2.773 -18.969 1 95.31 232 SER A CA 1
ATOM 1716 C C . SER A 1 232 ? 1.79 -2.203 -19.75 1 95.31 232 SER A C 1
ATOM 1718 O O . SER A 1 232 ? 1.916 -1.917 -20.953 1 95.31 232 SER A O 1
ATOM 1720 N N . TYR A 1 233 ? 0.737 -2.076 -19.125 1 97.06 233 TYR A N 1
ATOM 1721 C CA . TYR A 1 233 ? -0.473 -1.563 -19.766 1 97.06 233 TYR A CA 1
ATOM 1722 C C . TYR A 1 233 ? -0.68 -0.09 -19.422 1 97.06 233 TYR A C 1
ATOM 1724 O O . TYR A 1 233 ? -1.537 0.572 -20.016 1 97.06 233 TYR A O 1
ATOM 1732 N N . LEU A 1 234 ? 0.052 0.382 -18.469 1 96.06 234 LEU A N 1
ATOM 1733 C CA . LEU A 1 234 ? 0.053 1.774 -18.031 1 96.06 234 LEU A CA 1
ATOM 1734 C C . LEU A 1 234 ? 1.467 2.242 -17.703 1 96.06 234 LEU A C 1
ATOM 1736 O O . LEU A 1 234 ? 2.359 1.421 -17.484 1 96.06 234 LEU A O 1
ATOM 1740 N N . ASN A 1 235 ? 1.711 3.516 -17.812 1 96.38 235 ASN A N 1
ATOM 1741 C CA . ASN A 1 235 ? 2.908 4.145 -17.266 1 96.38 235 ASN A CA 1
ATOM 1742 C C . ASN A 1 235 ? 2.592 4.957 -16 1 96.38 235 ASN A C 1
ATOM 1744 O O . ASN A 1 235 ? 2.684 6.184 -16.016 1 96.38 235 ASN A O 1
ATOM 1748 N N . LEU A 1 236 ? 2.352 4.262 -15 1 96.62 236 LEU A N 1
ATOM 1749 C CA . LEU A 1 236 ? 1.867 4.895 -13.773 1 96.62 236 LEU A CA 1
ATOM 1750 C C . LEU A 1 236 ? 2.939 5.793 -13.172 1 96.62 236 LEU A C 1
ATOM 1752 O O . LEU A 1 236 ? 2.627 6.836 -12.586 1 96.62 236 LEU A O 1
ATOM 1756 N N . ARG A 1 237 ? 4.223 5.41 -13.227 1 96.81 237 ARG A N 1
ATOM 1757 C CA . ARG A 1 237 ? 5.297 6.262 -12.719 1 96.81 237 ARG A CA 1
ATOM 1758 C C . ARG A 1 237 ? 5.254 7.641 -13.367 1 96.81 237 ARG A C 1
ATOM 1760 O O . ARG A 1 237 ? 5.324 8.656 -12.68 1 96.81 237 ARG A O 1
ATOM 1767 N N . GLY A 1 238 ? 5.133 7.605 -14.703 1 97.44 238 GLY A N 1
ATOM 1768 C CA . GLY A 1 238 ? 5.059 8.867 -15.414 1 97.44 238 GLY A CA 1
ATOM 1769 C C . GLY A 1 238 ? 3.816 9.672 -15.07 1 97.44 238 GLY A C 1
ATOM 1770 O O . GLY A 1 238 ? 3.896 10.883 -14.852 1 97.44 238 GLY A O 1
ATOM 1771 N N . LEU A 1 239 ? 2.654 9.008 -15.016 1 97.62 239 LEU A N 1
ATOM 1772 C CA . LEU A 1 239 ? 1.378 9.664 -14.758 1 97.62 239 LEU A CA 1
ATOM 1773 C C . LEU A 1 239 ? 1.362 10.289 -13.367 1 97.62 239 LEU A C 1
ATOM 1775 O O . LEU A 1 239 ? 0.907 11.422 -13.195 1 97.62 239 LEU A O 1
ATOM 1779 N N . ILE A 1 240 ? 1.883 9.578 -12.383 1 97.69 240 ILE A N 1
ATOM 1780 C CA . ILE A 1 240 ? 1.913 10.094 -11.016 1 97.69 240 ILE A CA 1
ATOM 1781 C C . ILE A 1 240 ? 2.873 11.281 -10.93 1 97.69 240 ILE A C 1
ATOM 1783 O O . ILE A 1 240 ? 2.551 12.305 -10.328 1 97.69 240 ILE A O 1
ATOM 1787 N N . THR A 1 241 ? 4.031 11.141 -11.547 1 98.12 241 THR A N 1
ATOM 1788 C CA . THR A 1 241 ? 5.012 12.219 -11.539 1 98.12 241 THR A CA 1
ATOM 1789 C C . THR A 1 241 ? 4.418 13.492 -12.141 1 98.12 241 THR A C 1
ATOM 1791 O O . THR A 1 241 ? 4.57 14.578 -11.57 1 98.12 241 THR A O 1
ATOM 1794 N N . GLU A 1 242 ? 3.717 13.305 -13.211 1 98.31 242 GLU A N 1
ATOM 1795 C CA . GLU A 1 242 ? 3.098 14.453 -13.867 1 98.31 242 GLU A CA 1
ATOM 1796 C C . GLU A 1 242 ? 2.041 15.094 -12.977 1 98.31 242 GLU A C 1
ATOM 1798 O O . GLU A 1 242 ? 1.971 16.328 -12.875 1 98.31 242 GLU A O 1
ATOM 1803 N N . ALA A 1 243 ? 1.192 14.305 -12.359 1 98.31 243 ALA A N 1
ATOM 1804 C CA . ALA A 1 243 ? 0.144 14.805 -11.477 1 98.31 243 ALA A CA 1
ATOM 1805 C C . ALA A 1 243 ? 0.741 15.555 -10.289 1 98.31 243 ALA A C 1
ATOM 1807 O O . ALA A 1 243 ? 0.261 16.625 -9.922 1 98.31 243 ALA A O 1
ATOM 1808 N N . VAL A 1 244 ? 1.818 15 -9.719 1 98.5 244 VAL A N 1
ATOM 1809 C CA . VAL A 1 244 ? 2.479 15.602 -8.562 1 98.5 244 VAL A CA 1
ATOM 1810 C C . VAL A 1 244 ? 3.145 16.906 -8.977 1 98.5 244 VAL A C 1
ATOM 1812 O O . VAL A 1 244 ? 3.076 17.906 -8.25 1 98.5 244 VAL A O 1
ATOM 1815 N N . ASN A 1 245 ? 3.771 16.922 -10.141 1 98.62 245 ASN A N 1
ATOM 1816 C CA . ASN A 1 245 ? 4.395 18.141 -10.648 1 98.62 245 ASN A CA 1
ATOM 1817 C C . ASN A 1 245 ? 3.365 19.25 -10.859 1 98.62 245 ASN A C 1
ATOM 1819 O O . ASN A 1 245 ? 3.629 20.422 -10.562 1 98.62 245 ASN A O 1
ATOM 1823 N N . GLU A 1 246 ? 2.264 18.859 -11.391 1 98.56 246 GLU A N 1
ATOM 1824 C CA . GLU A 1 246 ? 1.209 19.844 -11.617 1 98.56 246 GLU A CA 1
ATOM 1825 C C . GLU A 1 246 ? 0.688 20.406 -10.297 1 98.56 246 GLU A C 1
ATOM 1827 O O . GLU A 1 246 ? 0.533 21.609 -10.156 1 98.56 246 GLU A O 1
ATOM 1832 N N . PHE A 1 247 ? 0.421 19.578 -9.359 1 98.62 247 PHE A N 1
ATOM 1833 C CA . PHE A 1 247 ? -0.002 20.016 -8.031 1 98.62 247 PHE A CA 1
ATOM 1834 C C . PHE A 1 247 ? 1.036 20.938 -7.41 1 98.62 247 PHE A C 1
ATOM 1836 O O . PHE A 1 247 ? 0.696 22.016 -6.91 1 98.62 247 PHE A O 1
ATOM 1843 N N . SER A 1 248 ? 2.307 20.484 -7.473 1 98.38 248 SER A N 1
ATOM 1844 C CA . SER A 1 248 ? 3.398 21.281 -6.91 1 98.38 248 SER A CA 1
ATOM 1845 C C . SER A 1 248 ? 3.475 22.656 -7.555 1 98.38 248 SER A C 1
ATOM 1847 O O . SER A 1 248 ? 3.639 23.656 -6.863 1 98.38 248 SER A O 1
ATOM 1849 N N . ARG A 1 249 ? 3.385 22.688 -8.828 1 98.19 249 ARG A N 1
ATOM 1850 C CA . ARG A 1 249 ? 3.408 23.953 -9.562 1 98.19 249 ARG A CA 1
ATOM 1851 C C . ARG A 1 249 ? 2.262 24.859 -9.125 1 98.19 249 ARG A C 1
ATOM 1853 O O . ARG A 1 249 ? 2.469 26.047 -8.852 1 98.19 249 ARG A O 1
ATOM 1860 N N . GLU A 1 250 ? 1.077 24.25 -9.055 1 98.31 250 GLU A N 1
ATOM 1861 C CA . GLU A 1 250 ? -0.088 25.062 -8.688 1 98.31 250 GLU A CA 1
ATOM 1862 C C . GLU A 1 250 ? 0.043 25.609 -7.273 1 98.31 250 GLU A C 1
ATOM 1864 O O . GLU A 1 250 ? -0.384 26.734 -6.996 1 98.31 250 GLU A O 1
ATOM 1869 N N . VAL A 1 251 ? 0.622 24.828 -6.352 1 98.19 251 VAL A N 1
ATOM 1870 C CA . VAL A 1 251 ? 0.841 25.297 -4.988 1 98.19 251 VAL A CA 1
ATOM 1871 C C . VAL A 1 251 ? 1.857 26.438 -4.996 1 98.19 251 VAL A C 1
ATOM 1873 O O . VAL A 1 251 ? 1.611 27.5 -4.418 1 98.19 251 VAL A O 1
ATOM 1876 N N . ARG A 1 252 ? 2.959 26.297 -5.668 1 97.62 252 ARG A N 1
ATOM 1877 C CA . ARG A 1 252 ? 4.062 27.25 -5.645 1 97.62 252 ARG A CA 1
ATOM 1878 C C . ARG A 1 252 ? 3.699 28.516 -6.398 1 97.62 252 ARG A C 1
ATOM 1880 O O . ARG A 1 252 ? 4.172 29.609 -6.055 1 97.62 252 ARG A O 1
ATOM 1887 N N . GLU A 1 253 ? 2.822 28.406 -7.34 1 97.19 253 GLU A N 1
ATOM 1888 C CA . GLU A 1 253 ? 2.41 29.562 -8.117 1 97.19 253 GLU A CA 1
ATOM 1889 C C . GLU A 1 253 ? 1.131 30.188 -7.559 1 97.19 253 GLU A C 1
ATOM 1891 O O . GLU A 1 253 ? 0.633 31.188 -8.086 1 97.19 253 GLU A O 1
ATOM 1896 N N . GLY A 1 254 ? 0.527 29.562 -6.555 1 95.38 254 GLY A N 1
ATOM 1897 C CA . GLY A 1 254 ? -0.644 30.109 -5.887 1 95.38 254 GLY A CA 1
ATOM 1898 C C . GLY A 1 254 ? -1.941 29.797 -6.609 1 95.38 254 GLY A C 1
ATOM 1899 O O . GLY A 1 254 ? -2.965 30.438 -6.359 1 95.38 254 GLY A O 1
ATOM 1900 N N . GLU A 1 255 ? -1.959 28.797 -7.488 1 96.44 255 GLU A N 1
ATOM 1901 C CA . GLU A 1 255 ? -3.152 28.375 -8.219 1 96.44 255 GLU A CA 1
ATOM 1902 C C . GLU A 1 255 ? -3.992 27.406 -7.391 1 96.44 255 GLU A C 1
ATOM 1904 O O . GLU A 1 255 ? -5.211 27.328 -7.562 1 96.44 255 GLU A O 1
ATOM 1909 N N . PHE A 1 256 ? -3.398 26.75 -6.59 1 96 256 PHE A N 1
ATOM 1910 C CA . PHE A 1 256 ? -4.051 25.844 -5.656 1 96 256 PHE A CA 1
ATOM 1911 C C . PHE A 1 256 ? -3.727 26.219 -4.215 1 96 256 PHE A C 1
ATOM 1913 O O . PHE A 1 256 ? -2.582 26.547 -3.9 1 96 256 PHE A O 1
ATOM 1920 N N . PRO A 1 257 ? -4.625 26.125 -3.301 1 96.38 257 PRO A N 1
ATOM 1921 C CA . PRO A 1 257 ? -6.031 25.828 -3.58 1 96.38 257 PRO A CA 1
ATOM 1922 C C . PRO A 1 257 ? -6.777 27.016 -4.18 1 96.38 257 PRO A C 1
ATOM 1924 O O . PRO A 1 257 ? -6.641 28.141 -3.688 1 96.38 257 PRO A O 1
ATOM 1927 N N . MET B 1 1 ? 19.234 18.406 -2.426 1 66.31 1 MET B N 1
ATOM 1928 C CA . MET B 1 1 ? 19.625 18.578 -1.029 1 66.31 1 MET B CA 1
ATOM 1929 C C . MET B 1 1 ? 18.516 18.094 -0.093 1 66.31 1 MET B C 1
ATOM 1931 O O . MET B 1 1 ? 17.344 18.25 -0.392 1 66.31 1 MET B O 1
ATOM 1935 N N . ALA B 1 2 ? 18.906 17.406 0.955 1 74.81 2 ALA B N 1
ATOM 1936 C CA . ALA B 1 2 ? 17.969 16.875 1.928 1 74.81 2 ALA B CA 1
ATOM 1937 C C . ALA B 1 2 ? 17.203 17.984 2.637 1 74.81 2 ALA B C 1
ATOM 1939 O O . ALA B 1 2 ? 17.797 19 3.02 1 74.81 2 ALA B O 1
ATOM 1940 N N . MET B 1 3 ? 15.867 17.891 2.637 1 84.62 3 MET B N 1
ATOM 1941 C CA . MET B 1 3 ? 15 18.844 3.309 1 84.62 3 MET B CA 1
ATOM 1942 C C . MET B 1 3 ? 15.203 18.797 4.82 1 84.62 3 MET B C 1
ATOM 1944 O O . MET B 1 3 ? 15.273 17.719 5.406 1 84.62 3 MET B O 1
ATOM 1948 N N . THR B 1 4 ? 15.445 20 5.371 1 89.06 4 THR B N 1
ATOM 1949 C CA . THR B 1 4 ? 15.672 20.094 6.809 1 89.06 4 THR B CA 1
ATOM 1950 C C . THR B 1 4 ? 14.672 21.062 7.441 1 89.06 4 THR B C 1
ATOM 1952 O O . THR B 1 4 ? 13.977 21.797 6.738 1 89.06 4 THR B O 1
ATOM 1955 N N . LEU B 1 5 ? 14.586 20.984 8.758 1 91.94 5 LEU B N 1
ATOM 1956 C CA . LEU B 1 5 ? 13.664 21.844 9.484 1 91.94 5 LEU B CA 1
ATOM 1957 C C . LEU B 1 5 ? 14.008 23.312 9.25 1 91.94 5 LEU B C 1
ATOM 1959 O O . LEU B 1 5 ? 13.117 24.125 8.945 1 91.94 5 LEU B O 1
ATOM 1963 N N . PRO B 1 6 ? 15.234 23.703 9.266 1 91.88 6 PRO B N 1
ATOM 1964 C CA . PRO B 1 6 ? 15.562 25.109 8.984 1 91.88 6 PRO B CA 1
ATOM 1965 C C . PRO B 1 6 ? 15.133 25.547 7.586 1 91.88 6 PRO B C 1
ATOM 1967 O O . PRO B 1 6 ? 14.742 26.703 7.387 1 91.88 6 PRO B O 1
ATOM 1970 N N . TYR B 1 7 ? 15.18 24.625 6.711 1 92.31 7 TYR B N 1
ATOM 1971 C CA . TYR B 1 7 ? 14.75 24.953 5.355 1 92.31 7 TYR B CA 1
ATOM 1972 C C . TYR B 1 7 ? 13.273 25.328 5.332 1 92.31 7 TYR B C 1
ATOM 1974 O O . TYR B 1 7 ? 12.875 26.234 4.59 1 92.31 7 TYR B O 1
ATOM 1982 N N . LEU B 1 8 ? 12.484 24.656 6.086 1 94.88 8 LEU B N 1
ATOM 1983 C CA . LEU B 1 8 ? 11.055 24.938 6.117 1 94.88 8 LEU B CA 1
ATOM 1984 C C . LEU B 1 8 ? 10.781 26.328 6.668 1 94.88 8 LEU B C 1
ATOM 1986 O O . LEU B 1 8 ? 9.938 27.062 6.141 1 94.88 8 LEU B O 1
ATOM 1990 N N . ILE B 1 9 ? 11.516 26.688 7.676 1 94.62 9 ILE B N 1
ATOM 1991 C CA . ILE B 1 9 ? 11.375 28.016 8.266 1 94.62 9 ILE B CA 1
ATOM 1992 C C . ILE B 1 9 ? 11.805 29.078 7.262 1 94.62 9 ILE B C 1
ATOM 1994 O O . ILE B 1 9 ? 11.125 30.094 7.102 1 94.62 9 ILE B O 1
ATOM 1998 N N . GLN B 1 10 ? 12.867 28.812 6.582 1 95.81 10 GLN B N 1
ATOM 1999 C CA . GLN B 1 10 ? 13.375 29.734 5.566 1 95.81 10 GLN B CA 1
ATOM 2000 C C . GLN B 1 10 ? 12.375 29.906 4.426 1 95.81 10 GLN B C 1
ATOM 2002 O O . GLN B 1 10 ? 12.234 30.984 3.865 1 95.81 10 GLN B O 1
ATOM 2007 N N . ALA B 1 11 ? 11.797 28.797 4.102 1 96.62 11 ALA B N 1
ATOM 2008 C CA . ALA B 1 11 ? 10.797 28.844 3.035 1 96.62 11 ALA B CA 1
ATOM 2009 C C . ALA B 1 11 ? 9.672 29.812 3.377 1 96.62 11 ALA B C 1
ATOM 2011 O O . ALA B 1 11 ? 9.258 30.609 2.535 1 96.62 11 ALA B O 1
ATOM 2012 N N . LYS B 1 12 ? 9.141 29.734 4.625 1 96.69 12 LYS B N 1
ATOM 2013 C CA . LYS B 1 12 ? 8.109 30.688 5.039 1 96.69 12 LYS B CA 1
ATOM 2014 C C . LYS B 1 12 ? 8.617 32.125 4.969 1 96.69 12 LYS B C 1
ATOM 2016 O O . LYS B 1 12 ? 7.941 33 4.434 1 96.69 12 LYS B O 1
ATOM 2021 N N . GLN B 1 13 ? 9.836 32.344 5.434 1 96.31 13 GLN B N 1
ATOM 2022 C CA . GLN B 1 13 ? 10.406 33.688 5.477 1 96.31 13 GLN B CA 1
ATOM 2023 C C . GLN B 1 13 ? 10.57 34.25 4.074 1 96.31 13 GLN B C 1
ATOM 2025 O O . GLN B 1 13 ? 10.438 35.469 3.875 1 96.31 13 GLN B O 1
ATOM 2030 N N . GLN B 1 14 ? 10.836 33.406 3.121 1 96.69 14 GLN B N 1
ATOM 2031 C CA . GLN B 1 14 ? 11.086 33.812 1.748 1 96.69 14 GLN B CA 1
ATOM 2032 C C . GLN B 1 14 ? 9.805 33.781 0.922 1 96.69 14 GLN B C 1
ATOM 2034 O O . GLN B 1 14 ? 9.812 34.125 -0.268 1 96.69 14 GLN B O 1
ATOM 2039 N N . GLY B 1 15 ? 8.766 33.344 1.516 1 96 15 GLY B N 1
ATOM 2040 C CA . GLY B 1 15 ? 7.496 33.281 0.817 1 96 15 GLY B CA 1
ATOM 2041 C C . GLY B 1 15 ? 7.449 32.188 -0.23 1 96 15 GLY B C 1
ATOM 2042 O O . GLY B 1 15 ? 6.758 32.312 -1.243 1 96 15 GLY B O 1
ATOM 2043 N N . ARG B 1 16 ? 8.258 31.156 -0.085 1 96.38 16 ARG B N 1
ATOM 2044 C CA . ARG B 1 16 ? 8.234 30 -0.981 1 96.38 16 ARG B CA 1
ATOM 2045 C C . ARG B 1 16 ? 7.258 28.938 -0.484 1 96.38 16 ARG B C 1
ATOM 2047 O O . ARG B 1 16 ? 7.5 28.297 0.54 1 96.38 16 ARG B O 1
ATOM 2054 N N . PRO B 1 17 ? 6.188 28.688 -1.197 1 98.19 17 PRO B N 1
ATOM 2055 C CA . PRO B 1 17 ? 5.184 27.734 -0.725 1 98.19 17 PRO B CA 1
ATOM 2056 C C . PRO B 1 17 ? 5.723 26.312 -0.639 1 98.19 17 PRO B C 1
ATOM 2058 O O . PRO B 1 17 ? 6.48 25.875 -1.513 1 98.19 17 PRO B O 1
ATOM 2061 N N . LEU B 1 18 ? 5.375 25.672 0.425 1 98.56 18 LEU B N 1
ATOM 2062 C CA . LEU B 1 18 ? 5.789 24.281 0.671 1 98.56 18 LEU B CA 1
ATOM 2063 C C . LEU B 1 18 ? 4.77 23.312 0.105 1 98.56 18 LEU B C 1
ATOM 2065 O O . LEU B 1 18 ? 3.561 23.531 0.208 1 98.56 18 LEU B O 1
ATOM 2069 N N . VAL B 1 19 ? 5.266 22.219 -0.486 1 98.69 19 VAL B N 1
ATOM 2070 C CA . VAL B 1 19 ? 4.434 21.156 -1.034 1 98.69 19 VAL B CA 1
ATOM 2071 C C . VAL B 1 19 ? 4.555 19.906 -0.165 1 98.69 19 VAL B C 1
ATOM 2073 O O . VAL B 1 19 ? 5.66 19.406 0.07 1 98.69 19 VAL B O 1
ATOM 2076 N N . ALA B 1 20 ? 3.395 19.453 0.334 1 98.75 20 ALA B N 1
ATOM 2077 C CA . ALA B 1 20 ? 3.355 18.234 1.14 1 98.75 20 ALA B CA 1
ATOM 2078 C C . ALA B 1 20 ? 2.357 17.219 0.568 1 98.75 20 ALA B C 1
ATOM 2080 O O . ALA B 1 20 ? 1.314 17.609 0.038 1 98.75 20 ALA B O 1
ATOM 2081 N N . LEU B 1 21 ? 2.703 15.977 0.625 1 98.81 21 LEU B N 1
ATOM 2082 C CA . LEU B 1 21 ? 1.837 14.875 0.225 1 98.81 21 LEU B CA 1
ATOM 2083 C C . LEU B 1 21 ? 2.016 13.68 1.153 1 98.81 21 LEU B C 1
ATOM 2085 O O . LEU B 1 21 ? 3.029 13.57 1.848 1 98.81 21 LEU B O 1
ATOM 2089 N N . THR B 1 22 ? 1.001 12.867 1.181 1 98.75 22 THR B N 1
ATOM 2090 C CA . THR B 1 22 ? 1.105 11.672 2.006 1 98.75 22 THR B CA 1
ATOM 2091 C C . THR B 1 22 ? 1.648 10.5 1.191 1 98.75 22 THR B C 1
ATOM 2093 O O . THR B 1 22 ? 1.505 10.469 -0.033 1 98.75 22 THR B O 1
ATOM 2096 N N . ALA B 1 23 ? 2.285 9.617 1.821 1 98.62 23 ALA B N 1
ATOM 2097 C CA . ALA B 1 23 ? 2.689 8.336 1.235 1 98.62 23 ALA B CA 1
ATOM 2098 C C . ALA B 1 23 ? 2.539 7.199 2.24 1 98.62 23 ALA B C 1
ATOM 2100 O O . ALA B 1 23 ? 2.586 7.422 3.451 1 98.62 23 ALA B O 1
ATOM 2101 N N . TRP B 1 24 ? 2.352 5.98 1.707 1 97.81 24 TRP B N 1
ATOM 2102 C CA . TRP B 1 24 ? 2.203 4.84 2.605 1 97.81 24 TRP B CA 1
ATOM 2103 C C . TRP B 1 24 ? 2.992 3.637 2.096 1 97.81 24 TRP B C 1
ATOM 2105 O O . TRP B 1 24 ? 2.953 2.561 2.695 1 97.81 24 TRP B O 1
ATOM 2115 N N . ASP B 1 25 ? 3.645 3.77 0.931 1 97.56 25 ASP B N 1
ATOM 2116 C CA . ASP B 1 25 ? 4.469 2.67 0.441 1 97.56 25 ASP B CA 1
ATOM 2117 C C . ASP B 1 25 ? 5.707 3.191 -0.283 1 97.56 25 ASP B C 1
ATOM 2119 O O . ASP B 1 25 ? 5.867 4.402 -0.459 1 97.56 25 ASP B O 1
ATOM 2123 N N . TYR B 1 26 ? 6.566 2.297 -0.627 1 98.06 26 TYR B N 1
ATOM 2124 C CA . TYR B 1 26 ? 7.891 2.568 -1.18 1 98.06 26 TYR B CA 1
ATOM 2125 C C . TYR B 1 26 ? 7.785 3.242 -2.543 1 98.06 26 TYR B C 1
ATOM 2127 O O . TYR B 1 26 ? 8.406 4.285 -2.775 1 98.06 26 TYR B O 1
ATOM 2135 N N . ALA B 1 27 ? 6.992 2.697 -3.42 1 95.81 27 ALA B N 1
ATOM 2136 C CA . ALA B 1 27 ? 6.934 3.162 -4.801 1 95.81 27 ALA B CA 1
ATOM 2137 C C . ALA B 1 27 ? 6.398 4.59 -4.879 1 95.81 27 ALA B C 1
ATOM 2139 O O . ALA B 1 27 ? 7 5.449 -5.531 1 95.81 27 ALA B O 1
ATOM 2140 N N . ILE B 1 28 ? 5.312 4.855 -4.164 1 96.94 28 ILE B N 1
ATOM 2141 C CA . ILE B 1 28 ? 4.707 6.184 -4.168 1 96.94 28 ILE B CA 1
ATOM 2142 C C . ILE B 1 28 ? 5.672 7.188 -3.539 1 96.94 28 ILE B C 1
ATOM 2144 O O . ILE B 1 28 ? 5.883 8.273 -4.078 1 96.94 28 ILE B O 1
ATOM 2148 N N . ALA B 1 29 ? 6.273 6.801 -2.412 1 98.5 29 ALA B N 1
ATOM 2149 C CA . ALA B 1 29 ? 7.207 7.684 -1.722 1 98.5 29 ALA B CA 1
ATOM 2150 C C . ALA B 1 29 ? 8.367 8.078 -2.633 1 98.5 29 ALA B C 1
ATOM 2152 O O . ALA B 1 29 ? 8.773 9.242 -2.666 1 98.5 29 ALA B O 1
ATOM 2153 N N . GLN B 1 30 ? 8.867 7.086 -3.365 1 97.94 30 GLN B N 1
ATOM 2154 C CA . GLN B 1 30 ? 9.977 7.32 -4.277 1 97.94 30 GLN B CA 1
ATOM 2155 C C . GLN B 1 30 ? 9.602 8.328 -5.359 1 97.94 30 GLN B C 1
ATOM 2157 O O . GLN B 1 30 ? 10.398 9.211 -5.691 1 97.94 30 GLN B O 1
ATOM 2162 N N . LEU B 1 31 ? 8.422 8.227 -5.879 1 98 31 LEU B N 1
ATOM 2163 C CA . LEU B 1 31 ? 7.957 9.109 -6.941 1 98 31 LEU B CA 1
ATOM 2164 C C . LEU B 1 31 ? 7.742 10.523 -6.414 1 98 31 LEU B C 1
ATOM 2166 O O . LEU B 1 31 ? 8.102 11.5 -7.078 1 98 31 LEU B O 1
ATOM 2170 N N . LEU B 1 32 ? 7.18 10.648 -5.184 1 98.62 32 LEU B N 1
ATOM 2171 C CA . LEU B 1 32 ? 6.973 11.961 -4.57 1 98.62 32 LEU B CA 1
ATOM 2172 C C . LEU B 1 32 ? 8.305 12.648 -4.301 1 98.62 32 LEU B C 1
ATOM 2174 O O . LEU B 1 32 ? 8.469 13.836 -4.602 1 98.62 32 LEU B O 1
ATOM 2178 N N . ASP B 1 33 ? 9.211 11.852 -3.758 1 98.5 33 ASP B N 1
ATOM 2179 C CA . ASP B 1 33 ? 10.539 12.367 -3.465 1 98.5 33 ASP B CA 1
ATOM 2180 C C . ASP B 1 33 ? 11.242 12.836 -4.742 1 98.5 33 ASP B C 1
ATOM 2182 O O . ASP B 1 33 ? 11.797 13.93 -4.785 1 98.5 33 ASP B O 1
ATOM 2186 N N . GLY B 1 34 ? 11.195 12.008 -5.746 1 97.56 34 GLY B N 1
ATOM 2187 C CA . GLY B 1 34 ? 11.82 12.328 -7.02 1 97.56 34 GLY B CA 1
ATOM 2188 C C . GLY B 1 34 ? 11.227 13.555 -7.684 1 97.56 34 GLY B C 1
ATOM 2189 O O . GLY B 1 34 ? 11.914 14.258 -8.422 1 97.56 34 GLY B O 1
ATOM 2190 N N . ALA B 1 35 ? 9.938 13.828 -7.363 1 97.62 35 ALA B N 1
ATOM 2191 C CA . ALA B 1 35 ? 9.234 14.953 -7.957 1 97.62 35 ALA B CA 1
ATOM 2192 C C . ALA B 1 35 ? 9.477 16.234 -7.16 1 97.62 35 ALA B C 1
ATOM 2194 O O . ALA B 1 35 ? 8.961 17.297 -7.512 1 97.62 35 ALA B O 1
ATOM 2195 N N . GLY B 1 36 ? 10.172 16.125 -6.023 1 97.12 36 GLY B N 1
ATOM 2196 C CA . GLY B 1 36 ? 10.602 17.312 -5.305 1 97.12 36 GLY B CA 1
ATOM 2197 C C . GLY B 1 36 ? 9.609 17.781 -4.258 1 97.12 36 GLY B C 1
ATOM 2198 O O . GLY B 1 36 ? 9.586 18.953 -3.887 1 97.12 36 GLY B O 1
ATOM 2199 N N . VAL B 1 37 ? 8.758 16.938 -3.828 1 98.44 37 VAL B N 1
ATOM 2200 C CA . VAL B 1 37 ? 7.863 17.266 -2.721 1 98.44 37 VAL B CA 1
ATOM 2201 C C . VAL B 1 37 ? 8.68 17.625 -1.482 1 98.44 37 VAL B C 1
ATOM 2203 O O . VAL B 1 37 ? 9.688 16.969 -1.186 1 98.44 37 VAL B O 1
ATOM 2206 N N . ASP B 1 38 ? 8.297 18.625 -0.765 1 98.56 38 ASP B N 1
ATOM 2207 C CA . ASP B 1 38 ? 9.078 19.109 0.368 1 98.56 38 ASP B CA 1
ATOM 2208 C C . ASP B 1 38 ? 8.906 18.203 1.583 1 98.56 38 ASP B C 1
ATOM 2210 O O . ASP B 1 38 ? 9.883 17.844 2.238 1 98.56 38 ASP B O 1
ATOM 2214 N N . ILE B 1 39 ? 7.637 17.875 1.904 1 98.75 39 ILE B N 1
ATOM 2215 C CA . ILE B 1 39 ? 7.297 17.078 3.072 1 98.75 39 ILE B CA 1
ATOM 2216 C C . ILE B 1 39 ? 6.48 15.859 2.639 1 98.75 39 ILE B C 1
ATOM 2218 O O . ILE B 1 39 ? 5.488 15.992 1.917 1 98.75 39 ILE B O 1
ATOM 2222 N N . ILE B 1 40 ? 6.922 14.695 2.992 1 98.88 40 ILE B N 1
ATOM 2223 C CA . ILE B 1 40 ? 6.141 13.477 2.818 1 98.88 40 ILE B CA 1
ATOM 2224 C C . ILE B 1 40 ? 5.609 13.008 4.172 1 98.88 40 ILE B C 1
ATOM 2226 O O . ILE B 1 40 ? 6.391 12.672 5.066 1 98.88 40 ILE B O 1
ATOM 2230 N N . LEU B 1 41 ? 4.297 13.055 4.285 1 98.81 41 LEU B N 1
ATOM 2231 C CA . LEU B 1 41 ? 3.621 12.664 5.516 1 98.81 41 LEU B CA 1
ATOM 2232 C C . LEU B 1 41 ? 3.17 11.211 5.449 1 98.81 41 LEU B C 1
ATOM 2234 O O . LEU B 1 41 ? 2.438 10.828 4.535 1 98.81 41 LEU B O 1
ATOM 2238 N N . VAL B 1 42 ? 3.74 10.352 6.336 1 98.88 42 VAL B N 1
ATOM 2239 C CA . VAL B 1 42 ? 3.082 9.07 6.562 1 98.88 42 VAL B CA 1
ATOM 2240 C C . VAL B 1 42 ? 1.868 9.266 7.469 1 98.88 42 VAL B C 1
ATOM 2242 O O . VAL B 1 42 ? 1.971 9.148 8.688 1 98.88 42 VAL B O 1
ATOM 2245 N N . GLY B 1 43 ? 0.773 9.594 6.848 1 98.44 43 GLY B N 1
ATOM 2246 C CA . GLY B 1 43 ? -0.424 9.977 7.574 1 98.44 43 GLY B CA 1
ATOM 2247 C C . GLY B 1 43 ? -1.278 8.797 7.992 1 98.44 43 GLY B C 1
ATOM 2248 O O . GLY B 1 43 ? -1.332 7.785 7.289 1 98.44 43 GLY B O 1
ATOM 2249 N N . ASP B 1 44 ? -1.985 9 9.094 1 98 44 ASP B N 1
ATOM 2250 C CA . ASP B 1 44 ? -2.848 7.914 9.547 1 98 44 ASP B CA 1
ATOM 2251 C C . ASP B 1 44 ? -4.059 7.746 8.633 1 98 44 ASP B C 1
ATOM 2253 O O . ASP B 1 44 ? -4.793 6.762 8.734 1 98 44 ASP B O 1
ATOM 2257 N N . SER B 1 45 ? -4.199 8.641 7.605 1 96.69 45 SER B N 1
ATOM 2258 C CA . SER B 1 45 ? -5.199 8.461 6.559 1 96.69 45 SER B CA 1
ATOM 2259 C C . SER B 1 45 ? -5.004 7.137 5.828 1 96.69 45 SER B C 1
ATOM 2261 O O . SER B 1 45 ? -5.934 6.617 5.211 1 96.69 45 SER B O 1
ATOM 2263 N N . LEU B 1 46 ? -3.789 6.574 5.926 1 97.75 46 LEU B N 1
ATOM 2264 C CA . LEU B 1 46 ? -3.533 5.316 5.234 1 97.75 46 LEU B CA 1
ATOM 2265 C C . LEU B 1 46 ? -4.43 4.207 5.773 1 97.75 46 LEU B C 1
ATOM 2267 O O . LEU B 1 46 ? -4.707 3.23 5.07 1 97.75 46 LEU B O 1
ATOM 2271 N N . ALA B 1 47 ? -4.949 4.355 7.043 1 98 47 ALA B N 1
ATOM 2272 C CA . ALA B 1 47 ? -5.906 3.404 7.602 1 98 47 ALA B CA 1
ATOM 2273 C C . ALA B 1 47 ? -7.117 3.238 6.688 1 98 47 ALA B C 1
ATOM 2275 O O . ALA B 1 47 ? -7.641 2.133 6.535 1 98 47 ALA B O 1
ATOM 2276 N N . MET B 1 48 ? -7.441 4.293 6.066 1 96.38 48 MET B N 1
ATOM 2277 C CA . MET B 1 48 ? -8.641 4.285 5.234 1 96.38 48 MET B CA 1
ATOM 2278 C C . MET B 1 48 ? -8.297 3.947 3.787 1 96.38 48 MET B C 1
ATOM 2280 O O . MET B 1 48 ? -8.844 2.998 3.221 1 96.38 48 MET B O 1
ATOM 2284 N N . VAL B 1 49 ? -7.316 4.594 3.217 1 94.94 49 VAL B N 1
ATOM 2285 C CA . VAL B 1 49 ? -7.098 4.527 1.776 1 94.94 49 VAL B CA 1
ATOM 2286 C C . VAL B 1 49 ? -6.305 3.27 1.43 1 94.94 49 VAL B C 1
ATOM 2288 O O . VAL B 1 49 ? -6.52 2.664 0.377 1 94.94 49 VAL B O 1
ATOM 2291 N N . ALA B 1 50 ? -5.387 2.846 2.297 1 96.62 50 ALA B N 1
ATOM 2292 C CA . ALA B 1 50 ? -4.535 1.695 2.002 1 96.62 50 ALA B CA 1
ATOM 2293 C C . ALA B 1 50 ? -5.059 0.438 2.691 1 96.62 50 ALA B C 1
ATOM 2295 O O . ALA B 1 50 ? -4.918 -0.669 2.168 1 96.62 50 ALA B O 1
ATOM 2296 N N . LEU B 1 51 ? -5.703 0.638 3.91 1 98.31 51 LEU B N 1
ATOM 2297 C CA . LEU B 1 51 ? -6.012 -0.542 4.711 1 98.31 51 LEU B CA 1
ATOM 2298 C C . LEU B 1 51 ? -7.512 -0.812 4.723 1 98.31 51 LEU B C 1
ATOM 2300 O O . LEU B 1 51 ? -7.957 -1.859 5.203 1 98.31 51 LEU B O 1
ATOM 2304 N N . GLY B 1 52 ? -8.336 0.134 4.324 1 97.62 52 GLY B N 1
ATOM 2305 C CA . GLY B 1 52 ? -9.75 -0.105 4.098 1 97.62 52 GLY B CA 1
ATOM 2306 C C . GLY B 1 52 ? -10.594 0.093 5.344 1 97.62 52 GLY B C 1
ATOM 2307 O O . GLY B 1 52 ? -11.734 -0.367 5.406 1 97.62 52 GLY B O 1
ATOM 2308 N N . HIS B 1 53 ? -10.086 0.729 6.402 1 97.56 53 HIS B N 1
ATOM 2309 C CA . HIS B 1 53 ? -10.883 1.039 7.582 1 97.56 53 HIS B CA 1
ATOM 2310 C C . HIS B 1 53 ? -11.828 2.207 7.32 1 97.56 53 HIS B C 1
ATOM 2312 O O . HIS B 1 53 ? -11.578 3.025 6.438 1 97.56 53 HIS B O 1
ATOM 2318 N N . ARG B 1 54 ? -12.914 2.303 8.102 1 95.25 54 ARG B N 1
ATOM 2319 C CA . ARG B 1 54 ? -13.914 3.355 7.934 1 95.25 54 ARG B CA 1
ATOM 2320 C C . ARG B 1 54 ? -13.398 4.688 8.461 1 95.25 54 ARG B C 1
ATOM 2322 O O . ARG B 1 54 ? -13.812 5.75 7.996 1 95.25 54 ARG B O 1
ATOM 2329 N N . THR B 1 55 ? -12.438 4.641 9.469 1 96.44 55 THR B N 1
ATOM 2330 C CA . THR B 1 55 ? -11.828 5.809 10.086 1 96.44 55 THR B CA 1
ATOM 2331 C C . THR B 1 55 ? -10.336 5.574 10.32 1 96.44 55 THR B C 1
ATOM 2333 O O . THR B 1 55 ? -9.82 4.488 10.047 1 96.44 55 THR B O 1
ATOM 2336 N N . THR B 1 56 ? -9.68 6.547 10.828 1 97.25 56 THR B N 1
ATOM 2337 C CA . THR B 1 56 ? -8.258 6.41 11.102 1 97.25 56 THR B CA 1
ATOM 2338 C C . THR B 1 56 ? -8.023 5.723 12.445 1 97.25 56 THR B C 1
ATOM 2340 O O . THR B 1 56 ? -6.902 5.324 12.766 1 97.25 56 THR B O 1
ATOM 2343 N N . LEU B 1 57 ? -8.953 5.492 13.211 1 97.94 57 LEU B N 1
ATOM 2344 C CA . LEU B 1 57 ? -8.859 5.121 14.617 1 97.94 57 LEU B CA 1
ATOM 2345 C C . LEU B 1 57 ? -8.258 3.732 14.781 1 97.94 57 LEU B C 1
ATOM 2347 O O . LEU B 1 57 ? -7.473 3.494 15.695 1 97.94 57 LEU B O 1
ATOM 2351 N N . PRO B 1 58 ? -8.57 2.816 13.875 1 98.19 58 PRO B N 1
ATOM 2352 C CA . PRO B 1 58 ? -8.125 1.443 14.117 1 98.19 58 PRO B CA 1
ATOM 2353 C C . PRO B 1 58 ? -6.625 1.26 13.883 1 98.19 58 PRO B C 1
ATOM 2355 O O . PRO B 1 58 ? -6.055 0.239 14.281 1 98.19 58 PRO B O 1
ATOM 2358 N N . ILE B 1 59 ? -5.945 2.129 13.203 1 98.44 59 ILE B N 1
ATOM 2359 C CA . ILE B 1 59 ? -4.555 1.892 12.836 1 98.44 59 ILE B CA 1
ATOM 2360 C C . ILE B 1 59 ? -3.674 1.953 14.078 1 98.44 59 ILE B C 1
ATOM 2362 O O . ILE B 1 59 ? -3.889 2.793 14.953 1 98.44 59 ILE B O 1
ATOM 2366 N N . THR B 1 60 ? -2.676 1.06 14.188 1 98.62 60 THR B N 1
ATOM 2367 C CA . THR B 1 60 ? -1.807 0.943 15.352 1 98.62 60 THR B CA 1
ATOM 2368 C C . THR B 1 60 ? -0.456 1.601 15.094 1 98.62 60 THR B C 1
ATOM 2370 O O . THR B 1 60 ? -0.116 1.896 13.945 1 98.62 60 THR B O 1
ATOM 2373 N N . LEU B 1 61 ? 0.26 1.811 16.156 1 98.81 61 LEU B N 1
ATOM 2374 C CA . LEU B 1 61 ? 1.611 2.348 16.047 1 98.81 61 LEU B CA 1
ATOM 2375 C C . LEU B 1 61 ? 2.5 1.409 15.227 1 98.81 61 LEU B C 1
ATOM 2377 O O . LEU B 1 61 ? 3.277 1.86 14.383 1 98.81 61 LEU B O 1
ATOM 2381 N N . ASP B 1 62 ? 2.385 0.076 15.438 1 98.75 62 ASP B N 1
ATOM 2382 C CA . ASP B 1 62 ? 3.186 -0.895 14.695 1 98.75 62 ASP B CA 1
ATOM 2383 C C . ASP B 1 62 ? 2.893 -0.825 13.203 1 98.75 62 ASP B C 1
ATOM 2385 O O . ASP B 1 62 ? 3.805 -0.926 12.383 1 98.75 62 ASP B O 1
ATOM 2389 N N . GLU B 1 63 ? 1.633 -0.687 12.875 1 98.69 63 GLU B N 1
ATOM 2390 C CA . GLU B 1 63 ? 1.257 -0.555 11.469 1 98.69 63 GLU B CA 1
ATOM 2391 C C . GLU B 1 63 ? 1.81 0.734 10.867 1 98.69 63 GLU B C 1
ATOM 2393 O O . GLU B 1 63 ? 2.295 0.739 9.734 1 98.69 63 GLU B O 1
ATOM 2398 N N . MET B 1 64 ? 1.736 1.84 11.625 1 98.88 64 MET B N 1
ATOM 2399 C CA . MET B 1 64 ? 2.328 3.096 11.172 1 98.88 64 MET B CA 1
ATOM 2400 C C . MET B 1 64 ? 3.82 2.932 10.914 1 98.88 64 MET B C 1
ATOM 2402 O O . MET B 1 64 ? 4.324 3.361 9.875 1 98.88 64 MET B O 1
ATOM 2406 N N . ILE B 1 65 ? 4.508 2.309 11.828 1 98.88 65 ILE B N 1
ATOM 2407 C CA . ILE B 1 65 ? 5.949 2.121 11.719 1 98.88 65 ILE B CA 1
ATOM 2408 C C . ILE B 1 65 ? 6.27 1.235 10.523 1 98.88 65 ILE B C 1
ATOM 2410 O O . ILE B 1 65 ? 7.227 1.495 9.789 1 98.88 65 ILE B O 1
ATOM 2414 N N . HIS B 1 66 ? 5.434 0.212 10.273 1 98.81 66 HIS B N 1
ATOM 2415 C CA . HIS B 1 66 ? 5.586 -0.661 9.117 1 98.81 66 HIS B CA 1
ATOM 2416 C C . HIS B 1 66 ? 5.586 0.142 7.816 1 98.81 66 HIS B C 1
ATOM 2418 O O . HIS B 1 66 ? 6.496 -0 6.996 1 98.81 66 HIS B O 1
ATOM 2424 N N . HIS B 1 67 ? 4.676 0.996 7.652 1 98.88 67 HIS B N 1
ATOM 2425 C CA . HIS B 1 67 ? 4.551 1.801 6.441 1 98.88 67 HIS B CA 1
ATOM 2426 C C . HIS B 1 67 ? 5.613 2.893 6.395 1 98.88 67 HIS B C 1
ATOM 2428 O O . HIS B 1 67 ? 6.137 3.209 5.324 1 98.88 67 HIS B O 1
ATOM 2434 N N . ALA B 1 68 ? 5.93 3.463 7.555 1 98.88 68 ALA B N 1
ATOM 2435 C CA . ALA B 1 68 ? 6.953 4.504 7.602 1 98.88 68 ALA B CA 1
ATOM 2436 C C . ALA B 1 68 ? 8.312 3.951 7.188 1 98.88 68 ALA B C 1
ATOM 2438 O O . ALA B 1 68 ? 9.094 4.637 6.52 1 98.88 68 ALA B O 1
ATOM 2439 N N . LYS B 1 69 ? 8.633 2.705 7.566 1 98.81 69 LYS B N 1
ATOM 2440 C CA . LYS B 1 69 ? 9.875 2.07 7.125 1 98.81 69 LYS B CA 1
ATOM 2441 C C . LYS B 1 69 ? 9.945 2.008 5.602 1 98.81 69 LYS B C 1
ATOM 2443 O O . LYS B 1 69 ? 10.977 2.34 5.008 1 98.81 69 LYS B O 1
ATOM 2448 N N . ALA B 1 70 ? 8.867 1.542 5.008 1 98.75 70 ALA B N 1
ATOM 2449 C CA . ALA B 1 70 ? 8.805 1.435 3.555 1 98.75 70 ALA B CA 1
ATOM 2450 C C . ALA B 1 70 ? 9 2.797 2.895 1 98.75 70 ALA B C 1
ATOM 2452 O O . ALA B 1 70 ? 9.773 2.924 1.942 1 98.75 70 ALA B O 1
ATOM 2453 N N . VAL B 1 71 ? 8.297 3.824 3.42 1 98.88 71 VAL B N 1
ATOM 2454 C CA . VAL B 1 71 ? 8.375 5.18 2.887 1 98.88 71 VAL B CA 1
ATOM 2455 C C . VAL B 1 71 ? 9.812 5.691 2.986 1 98.88 71 VAL B C 1
ATOM 2457 O O . VAL B 1 71 ? 10.367 6.203 2.012 1 98.88 71 VAL B O 1
ATOM 2460 N N . CYS B 1 72 ? 10.414 5.516 4.129 1 98.75 72 CYS B N 1
ATOM 2461 C CA . CYS B 1 72 ? 11.75 6.047 4.359 1 98.75 72 CYS B CA 1
ATOM 2462 C C . CYS B 1 72 ? 12.773 5.34 3.477 1 98.75 72 CYS B C 1
ATOM 2464 O O . CYS B 1 72 ? 13.789 5.934 3.094 1 98.75 72 CYS B O 1
ATOM 2466 N N . ARG B 1 73 ? 12.523 4.078 3.076 1 98.12 73 ARG B N 1
ATOM 2467 C CA . ARG B 1 73 ? 13.414 3.383 2.15 1 98.12 73 ARG B CA 1
ATOM 2468 C C . ARG B 1 73 ? 13.359 4.016 0.764 1 98.12 73 ARG B C 1
ATOM 2470 O O . ARG B 1 73 ? 14.289 3.855 -0.032 1 98.12 73 ARG B O 1
ATOM 2477 N N . GLY B 1 74 ? 12.266 4.742 0.462 1 97.75 74 GLY B N 1
ATOM 2478 C CA . GLY B 1 74 ? 12.086 5.297 -0.869 1 97.75 74 GLY B CA 1
ATOM 2479 C C . GLY B 1 74 ? 12.422 6.777 -0.949 1 97.75 74 GLY B C 1
ATOM 2480 O O . GLY B 1 74 ? 12.398 7.363 -2.031 1 97.75 74 GLY B O 1
ATOM 2481 N N . VAL B 1 75 ? 12.711 7.402 0.207 1 98.25 75 VAL B N 1
ATOM 2482 C CA . VAL B 1 75 ? 12.867 8.852 0.248 1 98.25 75 VAL B CA 1
ATOM 2483 C C . VAL B 1 75 ? 14.328 9.219 0.5 1 98.25 75 VAL B C 1
ATOM 2485 O O . VAL B 1 75 ? 14.961 8.664 1.402 1 98.25 75 VAL B O 1
ATOM 2488 N N . LYS B 1 76 ? 14.875 10.156 -0.29 1 96.88 76 LYS B N 1
ATOM 2489 C CA . LYS B 1 76 ? 16.266 10.594 -0.151 1 96.88 76 LYS B CA 1
ATOM 2490 C C . LYS B 1 76 ? 16.328 12.086 0.191 1 96.88 76 LYS B C 1
ATOM 2492 O O . LYS B 1 76 ? 17.266 12.523 0.86 1 96.88 76 LYS B O 1
ATOM 2497 N N . GLN B 1 77 ? 15.32 12.852 -0.211 1 97.19 77 GLN B N 1
ATOM 2498 C CA . GLN B 1 77 ? 15.469 14.305 -0.137 1 97.19 77 GLN B CA 1
ATOM 2499 C C . GLN B 1 77 ? 14.367 14.922 0.724 1 97.19 77 GLN B C 1
ATOM 2501 O O . GLN B 1 77 ? 14.633 15.844 1.504 1 97.19 77 GLN B O 1
ATOM 2506 N N . SER B 1 78 ? 13.125 14.484 0.618 1 98.44 78 SER B N 1
ATOM 2507 C CA . SER B 1 78 ? 11.984 15.062 1.311 1 98.44 78 SER B CA 1
ATOM 2508 C C . SER B 1 78 ? 12.086 14.859 2.818 1 98.44 78 SER B C 1
ATOM 2510 O O . SER B 1 78 ? 12.758 13.938 3.279 1 98.44 78 SER B O 1
ATOM 2512 N N . LEU B 1 79 ? 11.539 15.758 3.582 1 98.5 79 LEU B N 1
ATOM 2513 C CA . LEU B 1 79 ? 11.359 15.539 5.012 1 98.5 79 LEU B CA 1
ATOM 2514 C C . LEU B 1 79 ? 10.219 14.555 5.273 1 98.5 79 LEU B C 1
ATOM 2516 O O . LEU B 1 79 ? 9.086 14.789 4.848 1 98.5 79 LEU B O 1
ATOM 2520 N N . VAL B 1 80 ? 10.531 13.453 5.953 1 98.81 80 VAL B N 1
ATOM 2521 C CA . VAL B 1 80 ? 9.492 12.477 6.258 1 98.81 80 VAL B CA 1
ATOM 2522 C C . VAL B 1 80 ? 8.977 12.688 7.68 1 98.81 80 VAL B C 1
ATOM 2524 O O . VAL B 1 80 ? 9.766 12.727 8.625 1 98.81 80 VAL B O 1
ATOM 2527 N N . VAL B 1 81 ? 7.672 12.891 7.801 1 98.88 81 VAL B N 1
ATOM 2528 C CA . VAL B 1 81 ? 6.996 13.039 9.086 1 98.88 81 VAL B CA 1
ATOM 2529 C C . VAL B 1 81 ? 5.961 11.93 9.25 1 98.88 81 VAL B C 1
ATOM 2531 O O . VAL B 1 81 ? 5.184 11.656 8.336 1 98.88 81 VAL B O 1
ATOM 2534 N N . CYS B 1 82 ? 5.934 11.281 10.367 1 98.94 82 CYS B N 1
ATOM 2535 C CA . CYS B 1 82 ? 5.02 10.172 10.609 1 98.94 82 CYS B CA 1
ATOM 2536 C C . CYS B 1 82 ? 3.98 10.547 11.664 1 98.94 82 CYS B C 1
ATOM 2538 O O . CYS B 1 82 ? 4.324 11.062 12.727 1 98.94 82 CYS B O 1
ATOM 2540 N N . ASP B 1 83 ? 2.725 10.266 11.375 1 98.88 83 ASP B N 1
ATOM 2541 C CA . ASP B 1 83 ? 1.66 10.484 12.352 1 98.88 83 ASP B CA 1
ATOM 2542 C C . ASP B 1 83 ? 1.825 9.562 13.555 1 98.88 83 ASP B C 1
ATOM 2544 O O . ASP B 1 83 ? 2.111 8.375 13.398 1 98.88 83 ASP B O 1
ATOM 2548 N N . LEU B 1 84 ? 1.645 10.125 14.75 1 98.88 84 LEU B N 1
ATOM 2549 C CA . LEU B 1 84 ? 1.27 9.289 15.875 1 98.88 84 LEU B CA 1
ATOM 2550 C C . LEU B 1 84 ? -0.222 8.969 15.844 1 98.88 84 LEU B C 1
ATOM 2552 O O . LEU B 1 84 ? -1.056 9.875 15.875 1 98.88 84 LEU B O 1
ATOM 2556 N N . PRO B 1 85 ? -0.535 7.656 15.773 1 98.75 85 PRO B N 1
ATOM 2557 C CA . PRO B 1 85 ? -1.955 7.32 15.656 1 98.75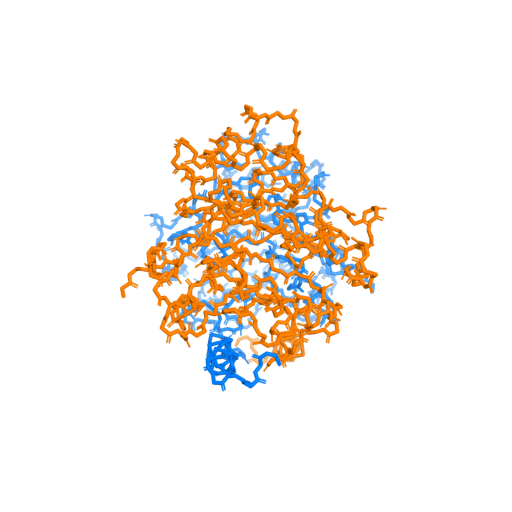 85 PRO B CA 1
ATOM 2558 C C . PRO B 1 85 ? -2.715 7.48 16.969 1 98.75 85 PRO B C 1
ATOM 2560 O O . PRO B 1 85 ? -2.098 7.586 18.031 1 98.75 85 PRO B O 1
ATOM 2563 N N . PHE B 1 86 ? -4.043 7.531 16.859 1 98 86 PHE B N 1
ATOM 2564 C CA . PHE B 1 86 ? -4.922 7.625 18.016 1 98 86 PHE B CA 1
ATOM 2565 C C . PHE B 1 86 ? -4.52 6.613 19.094 1 98 86 PHE B C 1
ATOM 2567 O O . PHE B 1 86 ? -4.273 5.445 18.781 1 98 86 PHE B O 1
ATOM 2574 N N . LEU B 1 87 ? -4.395 7.102 20.359 1 97.81 87 LEU B N 1
ATOM 2575 C CA . LEU B 1 87 ? -4.141 6.336 21.578 1 97.81 87 LEU B CA 1
ATOM 2576 C C . LEU B 1 87 ? -2.668 5.961 21.688 1 97.81 87 LEU B C 1
ATOM 2578 O O . LEU B 1 87 ? -2.305 5.066 22.453 1 97.81 87 LEU B O 1
ATOM 2582 N N . SER B 1 88 ? -1.849 6.527 20.922 1 98.56 88 SER B N 1
ATOM 2583 C CA . SER B 1 88 ? -0.422 6.234 21.016 1 98.56 88 SER B CA 1
ATOM 2584 C C . SER B 1 88 ? 0.32 7.348 21.75 1 98.56 88 SER B C 1
ATOM 2586 O O . SER B 1 88 ? 1.525 7.242 22 1 98.56 88 SER B O 1
ATOM 2588 N N . TYR B 1 89 ? -0.352 8.391 22.141 1 98.31 89 TYR B N 1
ATOM 2589 C CA . TYR B 1 89 ? 0.34 9.5 22.781 1 98.31 89 TYR B CA 1
ATOM 2590 C C . TYR B 1 89 ? -0.559 10.18 23.812 1 98.31 89 TYR B C 1
ATOM 2592 O O . TYR B 1 89 ? -0.131 11.102 24.516 1 98.31 89 TYR B O 1
ATOM 2600 N N . GLN B 1 90 ? -1.775 9.75 23.938 1 96.62 90 GLN B N 1
ATOM 2601 C CA . GLN B 1 90 ? -2.771 10.438 24.766 1 96.62 90 GLN B CA 1
ATOM 2602 C C . GLN B 1 90 ? -2.752 9.93 26.203 1 96.62 90 GLN B C 1
ATOM 2604 O O . GLN B 1 90 ? -3.205 10.625 27.109 1 96.62 90 GLN B O 1
ATOM 2609 N N . GLU B 1 91 ? -2.248 8.75 26.422 1 97.25 91 GLU B N 1
ATOM 2610 C CA . GLU B 1 91 ? -2.336 8.117 27.734 1 97.25 91 GLU B CA 1
ATOM 2611 C C . GLU B 1 91 ? -1.438 8.828 28.75 1 97.25 91 GLU B C 1
ATOM 2613 O O . GLU B 1 91 ? -1.803 8.969 29.922 1 97.25 91 GLU B O 1
ATOM 2618 N N . SER B 1 92 ? -0.222 9.234 28.328 1 97.81 92 SER B N 1
ATOM 2619 C CA . SER B 1 92 ? 0.766 9.883 29.188 1 97.81 92 SER B CA 1
ATOM 2620 C C . SER B 1 92 ? 1.911 10.469 28.359 1 97.81 92 SER B C 1
ATOM 2622 O O . SER B 1 92 ? 2.117 10.07 27.203 1 97.81 92 SER B O 1
ATOM 2624 N N . ILE B 1 93 ? 2.531 11.297 29 1 97.81 93 ILE B N 1
ATOM 2625 C CA . ILE B 1 93 ? 3.725 11.867 28.375 1 97.81 93 ILE B CA 1
ATOM 2626 C C . ILE B 1 93 ? 4.734 10.758 28.094 1 97.81 93 ILE B C 1
ATOM 2628 O O . ILE B 1 93 ? 5.363 10.742 27.031 1 97.81 93 ILE B O 1
ATOM 2632 N N . SER B 1 94 ? 4.871 9.82 29 1 98.38 94 SER B N 1
ATOM 2633 C CA . SER B 1 94 ? 5.781 8.695 28.828 1 98.38 94 SER B CA 1
ATOM 2634 C C . SER B 1 94 ? 5.418 7.875 27.609 1 98.38 94 SER B C 1
ATOM 2636 O O . SER B 1 94 ? 6.297 7.461 26.844 1 98.38 94 SER B O 1
ATOM 2638 N N . GLN B 1 95 ? 4.164 7.637 27.406 1 98.62 95 GLN B N 1
ATOM 2639 C CA . GLN B 1 95 ? 3.707 6.918 26.219 1 98.62 95 GLN B CA 1
ATOM 2640 C C . GLN B 1 95 ? 4.074 7.672 24.938 1 98.62 95 GLN B C 1
ATOM 2642 O O . GLN B 1 95 ? 4.566 7.074 23.984 1 98.62 95 GLN B O 1
ATOM 2647 N N . ALA B 1 96 ? 3.77 8.969 24.984 1 98.75 96 ALA B N 1
ATOM 2648 C CA . ALA B 1 96 ? 4.043 9.797 23.812 1 98.75 96 ALA B CA 1
ATOM 2649 C C . ALA B 1 96 ? 5.523 9.758 23.453 1 98.75 96 ALA B C 1
ATOM 2651 O O . ALA B 1 96 ? 5.879 9.641 22.266 1 98.75 96 ALA B O 1
ATOM 2652 N N . ILE B 1 97 ? 6.391 9.828 24.453 1 98.69 97 ILE B N 1
ATOM 2653 C CA . ILE B 1 97 ? 7.832 9.781 24.25 1 98.69 97 ILE B CA 1
ATOM 2654 C C . ILE B 1 97 ? 8.227 8.438 23.656 1 98.69 97 ILE B C 1
ATOM 2656 O O . ILE B 1 97 ? 8.984 8.383 22.672 1 98.69 97 ILE B O 1
ATOM 2660 N N . ARG B 1 98 ? 7.734 7.348 24.188 1 98.69 98 ARG B N 1
ATOM 2661 C CA . ARG B 1 98 ? 8.047 6.012 23.703 1 98.69 98 ARG B CA 1
ATOM 2662 C C . ARG B 1 98 ? 7.59 5.84 22.25 1 98.69 98 ARG B C 1
ATOM 2664 O O . ARG B 1 98 ? 8.344 5.336 21.422 1 98.69 98 ARG B O 1
ATOM 2671 N N . SER B 1 99 ? 6.375 6.266 21.984 1 98.94 99 SER B N 1
ATOM 2672 C CA . SER B 1 99 ? 5.809 6.133 20.641 1 98.94 99 SER B CA 1
ATOM 2673 C C . SER B 1 99 ? 6.605 6.941 19.625 1 98.94 99 SER B C 1
ATOM 2675 O O . SER B 1 99 ? 7.008 6.418 18.578 1 98.94 99 SER B O 1
ATOM 2677 N N . ALA B 1 100 ? 6.781 8.203 19.938 1 98.88 100 ALA B N 1
ATOM 2678 C CA . ALA B 1 100 ? 7.535 9.07 19.031 1 98.88 100 ALA B CA 1
ATOM 2679 C C . ALA B 1 100 ? 8.961 8.562 18.844 1 98.88 100 ALA B C 1
ATOM 2681 O O . ALA B 1 100 ? 9.492 8.57 17.734 1 98.88 100 ALA B O 1
ATOM 2682 N N . GLY B 1 101 ? 9.594 8.148 19.938 1 98.69 101 GLY B N 1
ATOM 2683 C CA . GLY B 1 101 ? 10.93 7.59 19.875 1 98.69 101 GLY B CA 1
ATOM 2684 C C . GLY B 1 101 ? 11.031 6.375 18.969 1 98.69 101 GLY B C 1
ATOM 2685 O O . GLY B 1 101 ? 11.977 6.254 18.188 1 98.69 101 GLY B O 1
ATOM 2686 N N . ARG B 1 102 ? 10.078 5.465 19.094 1 98.75 102 ARG B N 1
ATOM 2687 C CA . ARG B 1 102 ? 10.055 4.281 18.25 1 98.75 102 ARG B CA 1
ATOM 2688 C C . ARG B 1 102 ? 9.977 4.664 16.766 1 98.75 102 ARG B C 1
ATOM 2690 O O . ARG B 1 102 ? 10.664 4.086 15.93 1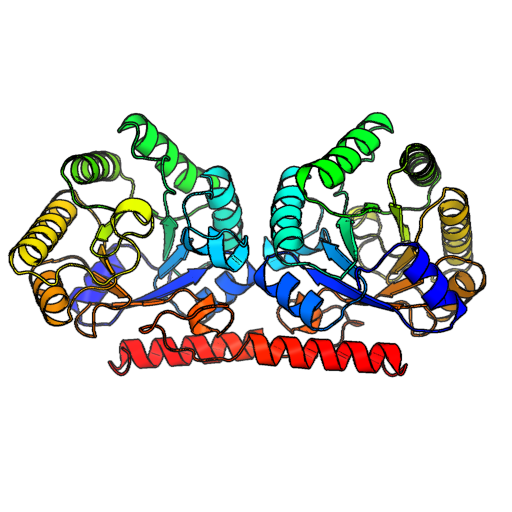 98.75 102 ARG B O 1
ATOM 2697 N N . VAL B 1 103 ? 9.125 5.648 16.484 1 98.81 103 VAL B N 1
ATOM 2698 C CA . VAL B 1 103 ? 8.977 6.082 15.102 1 98.81 103 VAL B CA 1
ATOM 2699 C C . VAL B 1 103 ? 10.328 6.547 14.562 1 98.81 103 VAL B C 1
ATOM 2701 O O . VAL B 1 103 ? 10.789 6.074 13.516 1 98.81 103 VAL B O 1
ATOM 2704 N N . LEU B 1 104 ? 10.992 7.383 15.289 1 98.56 104 LEU B N 1
ATOM 2705 C CA . LEU B 1 104 ? 12.258 7.938 14.82 1 98.56 104 LEU B CA 1
ATOM 2706 C C . LEU B 1 104 ? 13.336 6.855 14.75 1 98.56 104 LEU B C 1
ATOM 2708 O O . LEU B 1 104 ? 14.078 6.773 13.773 1 98.56 104 LEU B O 1
ATOM 2712 N N . LYS B 1 105 ? 13.406 5.992 15.719 1 98.31 105 LYS B N 1
ATOM 2713 C CA . LYS B 1 105 ? 14.477 5.008 15.844 1 98.31 105 LYS B CA 1
ATOM 2714 C C . LYS B 1 105 ? 14.312 3.883 14.828 1 98.31 105 LYS B C 1
ATOM 2716 O O . LYS B 1 105 ? 15.305 3.375 14.297 1 98.31 105 LYS B O 1
ATOM 2721 N N . GLU B 1 106 ? 13.094 3.498 14.555 1 98.5 106 GLU B N 1
ATOM 2722 C CA . GLU B 1 106 ? 12.867 2.279 13.789 1 98.5 106 GLU B CA 1
ATOM 2723 C C . GLU B 1 106 ? 12.68 2.586 12.305 1 98.5 106 GLU B C 1
ATOM 2725 O O . GLU B 1 106 ? 12.773 1.69 11.461 1 98.5 106 GLU B O 1
ATOM 2730 N N . THR B 1 107 ? 12.391 3.76 11.828 1 98.31 107 THR B N 1
ATOM 2731 C CA . THR B 1 107 ? 11.992 4.008 10.453 1 98.31 107 THR B CA 1
ATOM 2732 C C . THR B 1 107 ? 12.977 4.941 9.758 1 98.31 107 THR B C 1
ATOM 2734 O O . THR B 1 107 ? 13.289 4.762 8.578 1 98.31 107 THR B O 1
ATOM 2737 N N . GLY B 1 108 ? 13.383 6.016 10.344 1 95.88 108 GLY B N 1
ATOM 2738 C CA . GLY B 1 108 ? 14.203 7.074 9.773 1 95.88 108 GLY B CA 1
ATOM 2739 C C . GLY B 1 108 ? 13.445 8.367 9.562 1 95.88 108 GLY B C 1
ATOM 2740 O O . GLY B 1 108 ? 13.992 9.344 9.039 1 95.88 108 GLY B O 1
ATOM 2741 N N . ALA B 1 109 ? 12.203 8.367 9.898 1 98.31 109 ALA B N 1
ATOM 2742 C CA . ALA B 1 109 ? 11.453 9.617 9.828 1 98.31 109 ALA B CA 1
ATOM 2743 C C . ALA B 1 109 ? 12.125 10.711 10.648 1 98.31 109 ALA B C 1
ATOM 2745 O O . ALA B 1 109 ? 12.727 10.438 11.688 1 98.31 109 ALA B O 1
ATOM 2746 N N . GLN B 1 110 ? 12 11.891 10.211 1 97.88 110 GLN B N 1
ATOM 2747 C CA . GLN B 1 110 ? 12.719 13 10.836 1 97.88 110 GLN B CA 1
ATOM 2748 C C . GLN B 1 110 ? 11.828 13.734 11.836 1 97.88 110 GLN B C 1
ATOM 2750 O O . GLN B 1 110 ? 12.297 14.625 12.547 1 97.88 110 GLN B O 1
ATOM 2755 N N . GLY B 1 111 ? 10.562 13.391 11.891 1 98.44 111 GLY B N 1
ATOM 2756 C CA . GLY B 1 111 ? 9.625 13.984 12.828 1 98.44 111 GLY B CA 1
ATOM 2757 C C . GLY B 1 111 ? 8.328 13.211 12.953 1 98.44 111 GLY B C 1
ATOM 2758 O O . GLY B 1 111 ? 8.094 12.266 12.203 1 98.44 111 GLY B O 1
ATOM 2759 N N . VAL B 1 112 ? 7.527 13.609 13.977 1 98.94 112 VAL B N 1
ATOM 2760 C CA . VAL B 1 112 ? 6.207 13.031 14.18 1 98.94 112 VAL B CA 1
ATOM 2761 C C . VAL B 1 112 ? 5.145 14.125 14.109 1 98.94 112 VAL B C 1
ATOM 2763 O O . VAL B 1 112 ? 5.457 15.312 14.25 1 98.94 112 VAL B O 1
ATOM 2766 N N . LYS B 1 113 ? 3.977 13.711 13.773 1 98.88 113 LYS B N 1
ATOM 2767 C CA . LYS B 1 113 ? 2.828 14.609 13.781 1 98.88 113 LYS B CA 1
ATOM 2768 C C . LYS B 1 113 ? 1.777 14.148 14.789 1 98.88 113 LYS B C 1
ATOM 2770 O O . LYS B 1 113 ? 1.519 12.953 14.922 1 98.88 113 LYS B O 1
ATOM 2775 N N . LEU B 1 114 ? 1.25 15 15.547 1 98.12 114 LEU B N 1
ATOM 2776 C CA . LEU B 1 114 ? 0.141 14.656 16.438 1 98.12 114 LEU B CA 1
ATOM 2777 C C . LEU B 1 114 ? -0.958 15.711 16.359 1 98.12 114 LEU B C 1
ATOM 2779 O O . LEU B 1 114 ? -0.718 16.828 15.922 1 98.12 114 LEU B O 1
ATOM 2783 N N . GLU B 1 115 ? -2.182 15.344 16.797 1 98.25 115 GLU B N 1
ATOM 2784 C CA . GLU B 1 115 ? -3.369 16.188 16.656 1 98.25 115 GLU B CA 1
ATOM 2785 C C . GLU B 1 115 ? -3.74 16.844 17.984 1 98.25 115 GLU B C 1
ATOM 2787 O O . GLU B 1 115 ? -3.613 16.219 19.031 1 98.25 115 GLU B O 1
ATOM 2792 N N . GLY B 1 116 ? -4.184 18.125 17.891 1 96.69 116 GLY B N 1
ATOM 2793 C CA . GLY B 1 116 ? -4.785 18.781 19.031 1 96.69 116 GLY B CA 1
ATOM 2794 C C . GLY B 1 116 ? -3.967 19.938 19.547 1 96.69 116 GLY B C 1
ATOM 2795 O O . GLY B 1 116 ? -2.736 19.938 19.453 1 96.69 116 GLY B O 1
ATOM 2796 N N . GLY B 1 117 ? -4.641 20.891 20.141 1 96.06 117 GLY B N 1
ATOM 2797 C CA . GLY B 1 117 ? -4.008 22.062 20.719 1 96.06 117 GLY B CA 1
ATOM 2798 C C . GLY B 1 117 ? -4.484 22.359 22.125 1 96.06 117 GLY B C 1
ATOM 2799 O O . GLY B 1 117 ? -4.203 23.438 22.656 1 96.06 117 GLY B O 1
ATOM 2800 N N . HIS B 1 118 ? -5.273 21.453 22.703 1 94.94 118 HIS B N 1
ATOM 2801 C CA . HIS B 1 118 ? -5.68 21.625 24.094 1 94.94 118 HIS B CA 1
ATOM 2802 C C . HIS B 1 118 ? -4.5 21.438 25.047 1 94.94 118 HIS B C 1
ATOM 2804 O O . HIS B 1 118 ? -3.42 21.016 24.625 1 94.94 118 HIS B O 1
ATOM 2810 N N . ALA B 1 119 ? -4.746 21.688 26.25 1 96.25 119 ALA B N 1
ATOM 2811 C CA . ALA B 1 119 ? -3.678 21.812 27.234 1 96.25 119 ALA B CA 1
ATOM 2812 C C . ALA B 1 119 ? -2.855 20.531 27.312 1 96.25 119 ALA B C 1
ATOM 2814 O O . ALA B 1 119 ? -1.626 20.578 27.391 1 96.25 119 ALA B O 1
ATOM 2815 N N . VAL B 1 120 ? -3.467 19.391 27.25 1 96.06 120 VAL B N 1
ATOM 2816 C CA . VAL B 1 120 ? -2.781 18.109 27.359 1 96.06 120 VAL B CA 1
ATOM 2817 C C . VAL B 1 120 ? -1.898 17.875 26.125 1 96.06 120 VAL B C 1
ATOM 2819 O O . VAL B 1 120 ? -0.755 17.438 26.25 1 96.06 120 VAL B O 1
ATOM 2822 N N . ALA B 1 121 ? -2.412 18.172 24.984 1 97.25 121 ALA B N 1
ATOM 2823 C CA . ALA B 1 121 ? -1.635 18.031 23.75 1 97.25 121 ALA B CA 1
ATOM 2824 C C . ALA B 1 121 ? -0.436 18.984 23.75 1 97.25 121 ALA B C 1
ATOM 2826 O O . ALA B 1 121 ? 0.663 18.594 23.344 1 97.25 121 ALA B O 1
ATOM 2827 N N . VAL B 1 122 ? -0.664 20.188 24.203 1 98.56 122 VAL B N 1
ATOM 2828 C CA . VAL B 1 122 ? 0.388 21.203 24.25 1 98.56 122 VAL B CA 1
ATOM 2829 C C . VAL B 1 122 ? 1.505 20.75 25.188 1 98.56 122 VAL B C 1
ATOM 2831 O O . VAL B 1 122 ? 2.688 20.859 24.859 1 98.56 122 VAL B O 1
ATOM 2834 N N . GLU B 1 123 ? 1.124 20.219 26.281 1 98.56 123 GLU B N 1
ATOM 2835 C CA . GLU B 1 123 ? 2.115 19.703 27.219 1 98.56 123 GLU B CA 1
ATOM 2836 C C . GLU B 1 123 ? 2.908 18.547 26.609 1 98.56 123 GLU B C 1
ATOM 2838 O O . GLU B 1 123 ? 4.129 18.469 26.766 1 98.56 123 GLU B O 1
ATOM 2843 N N . THR B 1 124 ? 2.246 17.672 25.953 1 98.75 124 THR B N 1
ATOM 2844 C CA . THR B 1 124 ? 2.887 16.562 25.281 1 98.75 124 THR B CA 1
ATOM 2845 C C . THR B 1 124 ? 3.906 17.062 24.25 1 98.75 124 THR B C 1
ATOM 2847 O O . THR B 1 124 ? 5.047 16.594 24.234 1 98.75 124 THR B O 1
ATOM 2850 N N . VAL B 1 125 ? 3.525 18.031 23.469 1 98.81 125 VAL B N 1
ATOM 2851 C CA . VAL B 1 125 ? 4.395 18.594 22.453 1 98.81 125 VAL B CA 1
ATOM 2852 C C . VAL B 1 125 ? 5.625 19.219 23.109 1 98.81 125 VAL B C 1
ATOM 2854 O O . VAL B 1 125 ? 6.754 19 22.656 1 98.81 125 VAL B O 1
ATOM 2857 N N . GLN B 1 126 ? 5.363 19.953 24.141 1 98.75 126 GLN B N 1
ATOM 2858 C CA . GLN B 1 126 ? 6.453 20.625 24.844 1 98.75 126 GLN B CA 1
ATOM 2859 C C . GLN B 1 126 ? 7.492 19.609 25.312 1 98.75 126 GLN B C 1
ATOM 2861 O O . GLN B 1 126 ? 8.695 19.828 25.172 1 98.75 126 GLN B O 1
ATOM 2866 N N . GLN B 1 127 ? 7.047 18.5 25.891 1 98.62 127 GLN B N 1
ATOM 2867 C CA . GLN B 1 127 ? 7.957 17.469 26.406 1 98.62 127 GLN B CA 1
ATOM 2868 C C . GLN B 1 127 ? 8.703 16.781 25.266 1 98.62 127 GLN B C 1
ATOM 2870 O O . GLN B 1 127 ? 9.914 16.547 25.359 1 98.62 127 GLN B O 1
ATOM 2875 N N . LEU B 1 128 ? 7.992 16.438 24.203 1 98.75 128 LEU B N 1
ATOM 2876 C CA . LEU B 1 128 ? 8.633 15.797 23.062 1 98.75 128 LEU B CA 1
ATOM 2877 C C . LEU B 1 128 ? 9.719 16.688 22.469 1 98.75 128 LEU B C 1
ATOM 2879 O O . LEU B 1 128 ? 10.844 16.234 22.234 1 98.75 128 LEU B O 1
ATOM 2883 N N . THR B 1 129 ? 9.438 17.938 22.25 1 98.5 129 THR B N 1
ATOM 2884 C CA . THR B 1 129 ? 10.383 18.859 21.609 1 98.5 129 THR B CA 1
ATOM 2885 C C . THR B 1 129 ? 11.562 19.156 22.547 1 98.5 129 THR B C 1
ATOM 2887 O O . THR B 1 129 ? 12.688 19.344 22.078 1 98.5 129 THR B O 1
ATOM 2890 N N . SER B 1 130 ? 11.32 19.172 23.812 1 98.06 130 SER B N 1
ATOM 2891 C CA . SER B 1 130 ? 12.375 19.469 24.766 1 98.06 130 SER B CA 1
ATOM 2892 C C . SER B 1 130 ? 13.453 18.391 24.766 1 98.06 130 SER B C 1
ATOM 2894 O O . SER B 1 130 ? 14.609 18.656 25.078 1 98.06 130 SER B O 1
ATOM 2896 N N . ILE B 1 131 ? 13.062 17.188 24.406 1 97.88 131 ILE B N 1
ATOM 2897 C CA . ILE B 1 131 ? 14.047 16.125 24.422 1 97.88 131 ILE B CA 1
ATOM 2898 C C . ILE B 1 131 ? 14.539 15.859 23 1 97.88 131 ILE B C 1
ATOM 2900 O O . ILE B 1 131 ? 15.125 14.812 22.719 1 97.88 131 ILE B O 1
ATOM 2904 N N . GLY B 1 132 ? 14.188 16.719 22.062 1 97.62 132 GLY B N 1
ATOM 2905 C CA . GLY B 1 132 ? 14.828 16.703 20.75 1 97.62 132 GLY B CA 1
ATOM 2906 C C . GLY B 1 132 ? 13.984 16.031 19.688 1 97.62 132 GLY B C 1
ATOM 2907 O O . GLY B 1 132 ? 14.477 15.75 18.594 1 97.62 132 GLY B O 1
ATOM 2908 N N . ILE B 1 133 ? 12.734 15.688 19.938 1 98.38 133 ILE B N 1
ATOM 2909 C CA . ILE B 1 133 ? 11.859 15.078 18.938 1 98.38 133 ILE B CA 1
ATOM 2910 C C . ILE B 1 133 ? 11.109 16.156 18.172 1 98.38 133 ILE B C 1
ATOM 2912 O O . ILE B 1 133 ? 10.305 16.906 18.75 1 98.38 133 ILE B O 1
ATOM 2916 N N . PRO B 1 134 ? 11.406 16.312 16.844 1 98.69 134 PRO B N 1
ATOM 2917 C CA . PRO B 1 134 ? 10.664 17.297 16.062 1 98.69 134 PRO B CA 1
ATOM 2918 C C . PRO B 1 134 ? 9.18 16.938 15.922 1 98.69 134 PRO B C 1
ATOM 2920 O O . PRO B 1 134 ? 8.836 15.805 15.609 1 98.69 134 PRO B O 1
ATOM 2923 N N . VAL B 1 135 ? 8.305 17.906 16.188 1 98.88 135 VAL B N 1
ATOM 2924 C CA . VAL B 1 135 ? 6.871 17.656 16.172 1 98.88 135 VAL B CA 1
ATOM 2925 C C . VAL B 1 135 ? 6.188 18.641 15.219 1 98.88 135 VAL B C 1
ATOM 2927 O O . VAL B 1 135 ? 6.453 19.844 15.273 1 98.88 135 VAL B O 1
ATOM 2930 N N . MET B 1 136 ? 5.395 18.109 14.312 1 98.88 136 MET B N 1
ATOM 2931 C CA . MET B 1 136 ? 4.414 18.859 13.539 1 98.88 136 MET B CA 1
ATOM 2932 C C . MET B 1 136 ? 3.049 18.844 14.219 1 98.88 136 MET B C 1
ATOM 2934 O O . MET B 1 136 ? 2.545 17.766 14.562 1 98.88 136 MET B O 1
ATOM 2938 N N . GLY B 1 137 ? 2.547 20 14.438 1 98.88 137 GLY B N 1
ATOM 2939 C CA . GLY B 1 137 ? 1.237 20.078 15.07 1 98.88 137 GLY B CA 1
ATOM 2940 C C . GLY B 1 137 ? 0.093 20 14.07 1 98.88 137 GLY B C 1
ATOM 2941 O O . GLY B 1 137 ? 0.311 20.062 12.859 1 98.88 137 GLY B O 1
ATOM 2942 N N . HIS B 1 138 ? -1.055 19.81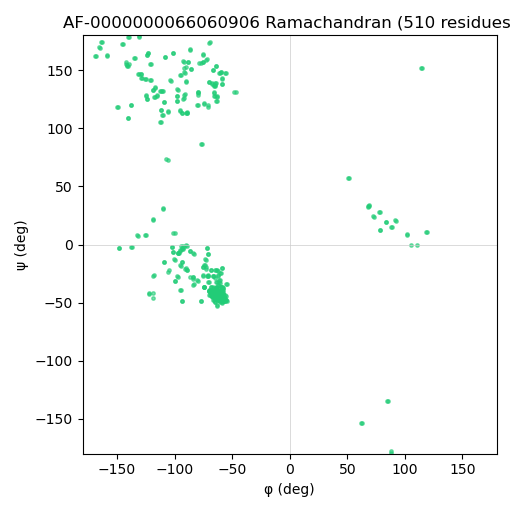2 14.555 1 98.94 138 HIS B N 1
ATOM 2943 C CA . HIS B 1 138 ? -2.26 19.703 13.742 1 98.94 138 HIS B CA 1
ATOM 2944 C C . HIS B 1 138 ? -3.482 20.219 14.492 1 98.94 138 HIS B C 1
ATOM 2946 O O . HIS B 1 138 ? -3.83 19.688 15.555 1 98.94 138 HIS B O 1
ATOM 2952 N N . VAL B 1 139 ? -4.117 21.266 13.969 1 98.69 139 VAL B N 1
ATOM 2953 C CA . VAL B 1 139 ? -5.328 21.812 14.578 1 98.69 139 VAL B CA 1
ATOM 2954 C C . VAL B 1 139 ? -6.406 21.984 13.508 1 98.69 139 VAL B C 1
ATOM 2956 O O . VAL B 1 139 ? -6.16 21.75 12.328 1 98.69 139 VAL B O 1
ATOM 2959 N N . GLY B 1 140 ? -7.574 22.438 13.859 1 98.06 140 GLY B N 1
ATOM 2960 C CA . GLY B 1 140 ? -8.742 22.406 13 1 98.06 140 GLY B CA 1
ATOM 2961 C C . GLY B 1 140 ? -9.5 21.094 13.062 1 98.06 140 GLY B C 1
ATOM 2962 O O . GLY B 1 140 ? -9.852 20.625 14.148 1 98.06 140 GLY B O 1
ATOM 2963 N N . LEU B 1 141 ? -9.844 20.609 11.906 1 97.19 141 LEU B N 1
ATOM 2964 C CA . LEU B 1 141 ? -10.406 19.266 11.906 1 97.19 141 LEU B CA 1
ATOM 2965 C C . LEU B 1 141 ? -9.336 18.234 12.211 1 97.19 141 LEU B C 1
ATOM 2967 O O . LEU B 1 141 ? -8.312 18.172 11.523 1 97.19 141 LEU B O 1
ATOM 2971 N N . THR B 1 142 ? -9.531 17.531 13.234 1 97.06 142 THR B N 1
ATOM 2972 C CA . THR B 1 142 ? -8.633 16.453 13.641 1 97.06 142 THR B CA 1
ATOM 2973 C C . THR B 1 142 ? -9.328 15.094 13.508 1 97.06 142 THR B C 1
ATOM 2975 O O . THR B 1 142 ? -10.094 14.695 14.391 1 97.06 142 THR B O 1
ATOM 2978 N N . PRO B 1 143 ? -8.984 14.336 12.508 1 96.19 143 PRO B N 1
ATOM 2979 C CA . PRO B 1 143 ? -9.703 13.102 12.18 1 96.19 143 PRO B CA 1
ATOM 2980 C C . PRO B 1 143 ? -9.688 12.086 13.312 1 96.19 143 PRO B C 1
ATOM 2982 O O . PRO B 1 143 ? -10.617 11.289 13.453 1 96.19 143 PRO B O 1
ATOM 2985 N N . GLN B 1 144 ? -8.695 12.148 14.188 1 97 144 GLN B N 1
ATOM 2986 C CA . GLN B 1 144 ? -8.617 11.195 15.297 1 97 144 GLN B CA 1
ATOM 2987 C C . GLN B 1 144 ? -9.703 11.469 16.328 1 97 144 GLN B C 1
ATOM 2989 O O . GLN B 1 144 ? -9.961 10.633 17.203 1 97 144 GLN B O 1
ATOM 2994 N N . SER B 1 145 ? -10.438 12.586 16.203 1 95.62 145 SER B N 1
ATOM 2995 C CA . SER B 1 145 ? -11.57 12.93 17.062 1 95.62 145 SER B CA 1
ATOM 2996 C C . SER B 1 145 ? -12.883 12.828 16.297 1 95.62 145 SER B C 1
ATOM 2998 O O . SER B 1 145 ? -13.836 13.547 16.594 1 95.62 145 SER B O 1
ATOM 3000 N N . VAL B 1 146 ? -13.008 11.977 15.352 1 93.94 146 VAL B N 1
ATOM 3001 C CA . VAL B 1 146 ? -14.102 11.906 14.383 1 93.94 146 VAL B CA 1
ATOM 3002 C C . VAL B 1 146 ? -15.422 11.656 15.117 1 93.94 146 VAL B C 1
ATOM 3004 O O . VAL B 1 146 ? -16.469 12.172 14.719 1 93.94 146 VAL B O 1
ATOM 3007 N N . HIS B 1 147 ? -15.367 10.891 16.156 1 92.5 147 HIS B N 1
ATOM 3008 C CA . HIS B 1 147 ? -16.609 10.562 16.828 1 92.5 147 HIS B CA 1
ATOM 3009 C C . HIS B 1 147 ? -17.156 11.766 17.594 1 92.5 147 HIS B C 1
ATOM 3011 O O . HIS B 1 147 ? -18.359 11.836 17.859 1 92.5 147 HIS B O 1
ATOM 3017 N N . ARG B 1 148 ? -16.344 12.734 17.891 1 90.88 148 ARG B N 1
ATOM 3018 C CA . ARG B 1 148 ? -16.766 13.961 18.562 1 90.88 148 ARG B CA 1
ATOM 3019 C C . ARG B 1 148 ? -17.047 15.07 17.547 1 90.88 148 ARG B C 1
ATOM 3021 O O . ARG B 1 148 ? -18.031 15.797 17.672 1 90.88 148 ARG B O 1
ATOM 3028 N N . LEU B 1 149 ? -16.234 15.125 16.547 1 91.31 149 LEU B N 1
ATOM 3029 C CA . LEU B 1 149 ? -16.234 16.297 15.672 1 91.31 149 LEU B CA 1
ATOM 3030 C C . LEU B 1 149 ? -16.906 15.992 14.344 1 91.31 149 LEU B C 1
ATOM 3032 O O . LEU B 1 149 ? -17.359 16.906 13.648 1 91.31 149 LEU B O 1
ATOM 3036 N N . GLY B 1 150 ? -16.938 14.688 14.023 1 91.12 150 GLY B N 1
ATOM 3037 C CA . GLY B 1 150 ? -17.234 14.391 12.633 1 91.12 150 GLY B CA 1
ATOM 3038 C C . GLY B 1 150 ? -16.203 14.945 11.672 1 91.12 150 GLY B C 1
ATOM 3039 O O . GLY B 1 150 ? -15.031 15.086 12.016 1 91.12 150 GLY B O 1
ATOM 3040 N N . TYR B 1 151 ? -16.641 15.219 10.414 1 91.38 151 TYR B N 1
ATOM 3041 C CA . TYR B 1 151 ? -15.711 15.688 9.391 1 91.38 151 TYR B CA 1
ATOM 3042 C C . TYR B 1 151 ? -16.109 17.078 8.898 1 91.38 151 TYR B C 1
ATOM 3044 O O . TYR B 1 151 ? -15.688 17.5 7.82 1 91.38 151 TYR B O 1
ATOM 3052 N N . ARG B 1 152 ? -16.906 17.797 9.742 1 92.12 152 ARG B N 1
ATOM 3053 C CA . ARG B 1 152 ? -17.359 19.141 9.359 1 92.12 152 ARG B CA 1
ATOM 3054 C C . ARG B 1 152 ? -16.266 20.172 9.539 1 92.12 152 ARG B C 1
ATOM 3056 O O . ARG B 1 152 ? -15.336 19.969 10.336 1 92.12 152 ARG B O 1
ATOM 3063 N N . GLN B 1 153 ? -16.391 21.188 8.836 1 96.25 153 GLN B N 1
ATOM 3064 C CA . GLN B 1 153 ? -15.445 22.297 8.977 1 96.25 153 GLN B CA 1
ATOM 3065 C C . GLN B 1 153 ? -15.445 22.844 10.406 1 96.25 153 GLN B C 1
ATOM 3067 O O . GLN B 1 153 ? -16.5 22.984 11.023 1 96.25 153 GLN B O 1
ATOM 3072 N N . GLN B 1 154 ? -14.289 23.234 10.914 1 97.12 154 GLN B N 1
ATOM 3073 C CA . GLN B 1 154 ? -14.133 23.75 12.266 1 97.12 154 GLN B CA 1
ATOM 3074 C C . GLN B 1 154 ? -13.859 25.266 12.25 1 97.12 154 GLN B C 1
ATOM 3076 O O . GLN B 1 154 ? -13.438 25.797 11.227 1 97.12 154 GLN B O 1
ATOM 3081 N N . GLY B 1 155 ? -14.078 25.922 13.406 1 97.62 155 GLY B N 1
ATOM 3082 C CA . GLY B 1 155 ? -13.719 27.328 13.57 1 97.62 155 GLY B CA 1
ATOM 3083 C C . GLY B 1 155 ? -14.695 28.281 12.906 1 97.62 155 GLY B C 1
ATOM 3084 O O . GLY B 1 155 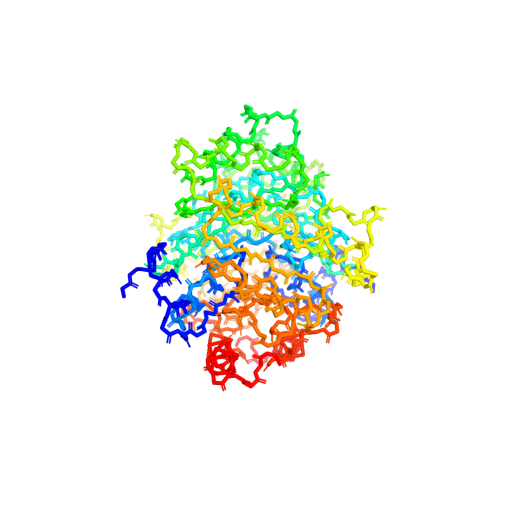? -14.312 29.375 12.5 1 97.62 155 GLY B O 1
ATOM 3085 N N . GLN B 1 156 ? -15.938 27.859 12.797 1 96.56 156 GLN B N 1
ATOM 3086 C CA . GLN B 1 156 ? -16.938 28.672 12.094 1 96.56 156 GLN B CA 1
ATOM 3087 C C . GLN B 1 156 ? -17.453 29.781 12.984 1 96.56 156 GLN B C 1
ATOM 3089 O O . GLN B 1 156 ? -17.875 30.844 12.492 1 96.56 156 GLN B O 1
ATOM 3094 N N . THR B 1 157 ? -17.5 29.547 14.289 1 97.06 157 THR B N 1
ATOM 3095 C CA . THR B 1 157 ? -17.938 30.578 15.219 1 97.06 157 THR B CA 1
ATOM 3096 C C . THR B 1 157 ? -16.734 31.375 15.734 1 97.06 157 THR B C 1
ATOM 3098 O O . THR B 1 157 ? -15.609 30.891 15.711 1 97.06 157 THR B O 1
ATOM 3101 N N . GLU B 1 158 ? -17.078 32.562 16.172 1 97.06 158 GLU B N 1
ATOM 3102 C CA . GLU B 1 158 ? -16.016 33.406 16.719 1 97.06 158 GLU B CA 1
ATOM 3103 C C . GLU B 1 158 ? -15.312 32.719 17.891 1 97.06 158 GLU B C 1
ATOM 3105 O O . GLU B 1 158 ? -14.094 32.781 18.016 1 97.06 158 GLU B O 1
ATOM 3110 N N . ILE B 1 159 ? -16.062 32.125 18.734 1 97.5 159 ILE B N 1
ATOM 3111 C CA . ILE B 1 159 ? -15.523 31.469 19.906 1 97.5 159 ILE B CA 1
ATOM 3112 C C . ILE B 1 159 ? -14.617 30.312 19.484 1 97.5 159 ILE B C 1
ATOM 3114 O O . ILE B 1 159 ? -13.508 30.156 20 1 97.5 159 ILE B O 1
ATOM 3118 N N . ASP B 1 160 ? -15.086 29.516 18.531 1 97 160 ASP B N 1
ATOM 3119 C CA . ASP B 1 160 ? -14.297 28.391 18.047 1 97 160 ASP B CA 1
ATOM 3120 C C . ASP B 1 160 ? -13.047 28.875 17.312 1 97 160 ASP B C 1
ATOM 3122 O O . ASP B 1 160 ? -11.984 28.25 17.422 1 97 160 ASP B O 1
ATOM 3126 N N . ALA B 1 161 ? -13.219 29.906 16.547 1 98.38 161 ALA B N 1
ATOM 3127 C CA . ALA B 1 161 ? -12.086 30.484 15.828 1 98.38 161 ALA B CA 1
ATOM 3128 C C . ALA B 1 161 ? -11 30.953 16.797 1 98.38 161 ALA B C 1
ATOM 3130 O O . ALA B 1 161 ? -9.82 30.656 16.609 1 98.38 161 ALA B O 1
ATOM 3131 N N . GLU B 1 162 ? -11.422 31.656 17.797 1 98.31 162 GLU B N 1
ATOM 3132 C CA . GLU B 1 162 ? -10.477 32.156 18.797 1 98.31 162 GLU B CA 1
ATOM 3133 C C . GLU B 1 162 ? -9.789 31 19.531 1 98.31 162 GLU B C 1
ATOM 3135 O O . GLU B 1 162 ? -8.609 31.094 19.875 1 98.31 162 GLU B O 1
ATOM 3140 N N . ARG B 1 163 ? -10.531 30.031 19.828 1 98.06 163 ARG B N 1
ATOM 3141 C CA . ARG B 1 163 ? -9.961 28.844 20.453 1 98.06 163 ARG B CA 1
ATOM 3142 C C . ARG B 1 163 ? -8.867 28.234 19.578 1 98.06 163 ARG B C 1
ATOM 3144 O O . ARG B 1 163 ? -7.777 27.922 20.078 1 98.06 163 ARG B O 1
ATOM 3151 N N . ILE B 1 164 ? -9.109 28.062 18.312 1 98.69 164 ILE B N 1
ATOM 3152 C CA . ILE B 1 164 ? -8.156 27.453 17.406 1 98.69 164 ILE B CA 1
ATOM 3153 C C . ILE B 1 164 ? -6.926 28.359 17.266 1 98.69 164 ILE B C 1
ATOM 3155 O O . ILE B 1 164 ? -5.797 27.859 17.188 1 98.69 164 ILE B O 1
ATOM 3159 N N . ILE B 1 165 ? -7.117 29.672 17.219 1 98.81 165 ILE B N 1
ATOM 3160 C CA . ILE B 1 165 ? -6.004 30.609 17.172 1 98.81 165 ILE B CA 1
ATOM 3161 C C . ILE B 1 165 ? -5.125 30.422 18.406 1 98.81 165 ILE B C 1
ATOM 3163 O O . ILE B 1 165 ? -3.902 30.297 18.297 1 98.81 165 ILE B O 1
ATOM 3167 N N . SER B 1 166 ? -5.754 30.344 19.562 1 98.75 166 SER B N 1
ATOM 3168 C CA . SER B 1 166 ? -5.035 30.172 20.812 1 98.75 166 SER B CA 1
ATOM 3169 C C . SER B 1 166 ? -4.273 28.859 20.844 1 98.75 166 SER B C 1
ATOM 3171 O O . SER B 1 166 ? -3.148 28.797 21.328 1 98.75 166 SER B O 1
ATOM 3173 N N . GLU B 1 167 ? -4.891 27.828 20.359 1 98.69 167 GLU B N 1
ATOM 3174 C CA . GLU B 1 167 ? -4.258 26.516 20.266 1 98.69 167 GLU B CA 1
ATOM 3175 C C . GLU B 1 167 ? -3.033 26.547 19.359 1 98.69 167 GLU B C 1
ATOM 3177 O O . GLU B 1 167 ? -1.993 25.969 19.688 1 98.69 167 GLU B O 1
ATOM 3182 N N . ALA B 1 168 ? -3.16 27.188 18.234 1 98.88 168 ALA B N 1
ATOM 3183 C CA . ALA B 1 168 ? -2.061 27.312 17.281 1 98.88 168 ALA B CA 1
ATOM 3184 C C . ALA B 1 168 ? -0.861 28 17.922 1 98.88 168 ALA B C 1
ATOM 3186 O O . ALA B 1 168 ? 0.272 27.531 17.797 1 98.88 168 ALA B O 1
ATOM 3187 N N . ILE B 1 169 ? -1.119 29.109 18.594 1 98.88 169 ILE B N 1
ATOM 3188 C CA . ILE B 1 169 ? -0.07 29.891 19.234 1 98.88 169 ILE B CA 1
ATOM 3189 C C . ILE B 1 169 ? 0.578 29.062 20.344 1 98.88 169 ILE B C 1
ATOM 3191 O O . ILE B 1 169 ? 1.804 29.047 20.484 1 98.88 169 ILE B O 1
ATOM 3195 N N . ALA B 1 170 ? -0.246 28.359 21.125 1 98.81 170 ALA B N 1
ATOM 3196 C CA . ALA B 1 170 ? 0.256 27.516 22.219 1 98.81 170 ALA B CA 1
ATOM 3197 C C . ALA B 1 170 ? 1.169 26.422 21.672 1 98.81 170 ALA B C 1
ATOM 3199 O O . ALA B 1 170 ? 2.201 26.109 22.281 1 98.81 170 ALA B O 1
ATOM 3200 N N . LEU B 1 171 ? 0.801 25.812 20.594 1 98.88 171 LEU B N 1
ATOM 3201 C CA . LEU B 1 171 ? 1.595 24.75 20 1 98.88 171 LEU B CA 1
ATOM 3202 C C . LEU B 1 171 ? 2.926 25.281 19.484 1 98.88 171 LEU B C 1
ATOM 3204 O O . LEU B 1 171 ? 3.963 24.641 19.641 1 98.88 171 LEU B O 1
ATOM 3208 N N . GLU B 1 172 ? 2.891 26.453 18.797 1 98.81 172 GLU B N 1
ATOM 3209 C CA . GLU B 1 172 ? 4.156 27.062 18.391 1 98.81 172 GLU B CA 1
ATOM 3210 C C . GLU B 1 172 ? 5.066 27.297 19.594 1 98.81 172 GLU B C 1
ATOM 3212 O O . GLU B 1 172 ? 6.254 26.969 19.562 1 98.81 172 GLU B O 1
ATOM 3217 N N . ASN B 1 173 ? 4.477 27.859 20.656 1 98.69 173 ASN B N 1
ATOM 3218 C CA . ASN B 1 173 ? 5.254 28.125 21.859 1 98.69 173 ASN B CA 1
ATOM 3219 C C . ASN B 1 173 ? 5.812 26.844 22.469 1 98.69 173 ASN B C 1
ATOM 3221 O O . ASN B 1 173 ? 6.875 26.844 23.094 1 98.69 173 ASN B O 1
ATOM 3225 N N . ALA B 1 174 ? 5.078 25.719 22.281 1 98.75 174 ALA B N 1
ATOM 3226 C CA . ALA B 1 174 ? 5.496 24.422 22.797 1 98.75 174 ALA B CA 1
ATOM 3227 C C . ALA B 1 174 ? 6.629 23.844 21.953 1 98.75 174 ALA B C 1
ATOM 3229 O O . ALA B 1 174 ? 7.301 22.891 22.391 1 98.75 174 ALA B O 1
ATOM 3230 N N . GLY B 1 175 ? 6.785 24.359 20.688 1 98.5 175 GLY B N 1
ATOM 3231 C CA . GLY B 1 175 ? 8 24 19.969 1 98.5 175 GLY B CA 1
ATOM 3232 C C . GLY B 1 175 ? 7.734 23.25 18.672 1 98.5 175 GLY B C 1
ATOM 3233 O O . GLY B 1 175 ? 8.656 22.703 18.078 1 98.5 175 GLY B O 1
ATOM 3234 N N . VAL B 1 176 ? 6.469 23.172 18.188 1 98.75 176 VAL B N 1
ATOM 3235 C CA . VAL B 1 176 ? 6.238 22.5 16.906 1 98.75 176 VAL B CA 1
ATOM 3236 C C . VAL B 1 176 ? 7 23.234 15.805 1 98.75 176 VAL B C 1
ATOM 3238 O O . VAL B 1 176 ? 7.141 24.469 15.844 1 98.75 176 VAL B O 1
ATOM 3241 N N . PHE B 1 177 ? 7.477 22.469 14.773 1 98.44 177 PHE B N 1
ATOM 3242 C CA . PHE B 1 177 ? 8.273 23.109 13.727 1 98.44 177 PHE B CA 1
ATOM 3243 C C . PHE B 1 177 ? 7.391 23.531 12.562 1 98.44 177 PHE B C 1
ATOM 3245 O O . PHE B 1 177 ? 7.824 24.312 11.703 1 98.44 177 PHE B O 1
ATOM 3252 N N . ALA B 1 178 ? 6.195 23.016 12.508 1 98.81 178 ALA B N 1
ATOM 3253 C CA . ALA B 1 178 ? 5.168 23.344 11.516 1 98.81 178 ALA B CA 1
ATOM 3254 C C . ALA B 1 178 ? 3.777 22.984 12.047 1 98.81 178 ALA B C 1
ATOM 3256 O O . ALA B 1 178 ? 3.645 22.25 13.023 1 98.81 178 ALA B O 1
ATOM 3257 N N . LEU B 1 179 ? 2.779 23.547 11.406 1 98.94 179 LEU B N 1
ATOM 3258 C CA . LEU B 1 179 ? 1.421 23.344 11.898 1 98.94 179 LEU B CA 1
ATOM 3259 C C . LEU B 1 179 ? 0.459 23.094 10.742 1 98.94 179 LEU B C 1
ATOM 3261 O O . LEU B 1 179 ? 0.351 23.906 9.82 1 98.94 179 LEU B O 1
ATOM 3265 N N . VAL B 1 180 ? -0.172 21.938 10.773 1 98.94 180 VAL B N 1
ATOM 3266 C CA . VAL B 1 180 ? -1.218 21.625 9.805 1 98.94 180 VAL B CA 1
ATOM 3267 C C . VAL B 1 180 ? -2.521 22.297 10.219 1 98.94 180 VAL B C 1
ATOM 3269 O O . VAL B 1 180 ? -2.922 22.234 11.383 1 98.94 180 VAL B O 1
ATOM 3272 N N . LEU B 1 181 ? -3.129 23 9.336 1 98.88 181 LEU B N 1
ATOM 3273 C CA . LEU B 1 181 ? -4.457 23.594 9.477 1 98.88 181 LEU B CA 1
ATOM 3274 C C . LEU B 1 181 ? -5.465 22.891 8.57 1 98.88 181 LEU B C 1
ATOM 3276 O O . LEU B 1 181 ? -5.383 22.984 7.348 1 98.88 181 LEU B O 1
ATOM 3280 N N . GLU B 1 182 ? -6.387 22.172 9.18 1 98.31 182 GLU B N 1
ATOM 3281 C CA . GLU B 1 182 ? -7.277 21.359 8.367 1 98.31 182 GLU B CA 1
ATOM 3282 C C . GLU B 1 182 ? -8.719 21.844 8.477 1 98.31 182 GLU B C 1
ATOM 3284 O O . GLU B 1 182 ? -9.258 21.969 9.578 1 98.31 182 GLU B O 1
ATOM 3289 N N . HIS B 1 183 ? -9.367 22.062 7.32 1 97.75 183 HIS B N 1
ATOM 3290 C CA . HIS B 1 183 ? -10.797 22.281 7.125 1 97.75 183 HIS B CA 1
ATOM 3291 C C . HIS B 1 183 ? -11.32 23.375 8.062 1 97.75 183 HIS B C 1
ATOM 3293 O O . HIS B 1 183 ? -12.266 23.141 8.82 1 97.75 183 HIS B O 1
ATOM 3299 N N . ILE B 1 184 ? -10.719 24.562 7.969 1 98.25 184 ILE B N 1
ATOM 3300 C CA . ILE B 1 184 ? -11.141 25.766 8.68 1 98.25 184 ILE B CA 1
ATOM 3301 C C . ILE B 1 184 ? -11.391 26.891 7.684 1 98.25 184 ILE B C 1
ATOM 3303 O O . ILE B 1 184 ? -10.945 26.828 6.535 1 98.25 184 ILE B O 1
ATOM 3307 N N . PRO B 1 185 ? -12.117 27.953 8.102 1 98.31 185 PRO B N 1
ATOM 3308 C CA . PRO B 1 185 ? -12.383 29.078 7.199 1 98.31 185 PRO B CA 1
ATOM 3309 C C . PRO B 1 185 ? -11.102 29.75 6.703 1 98.31 185 PRO B C 1
ATOM 3311 O O . PRO B 1 185 ? -10.133 29.859 7.457 1 98.31 185 PRO B O 1
ATOM 3314 N N . ILE B 1 186 ? -11.18 30.25 5.512 1 97.94 186 ILE B N 1
ATOM 3315 C CA . ILE B 1 186 ? -10.062 30.875 4.809 1 97.94 186 ILE B CA 1
ATOM 3316 C C . ILE B 1 186 ? -9.477 32 5.652 1 97.94 186 ILE B C 1
ATOM 3318 O O . ILE B 1 186 ? -8.266 32.094 5.824 1 97.94 186 ILE B O 1
ATOM 3322 N N . ASN B 1 187 ? -10.32 32.812 6.223 1 98.25 187 ASN B N 1
ATOM 3323 C CA . ASN B 1 187 ? -9.867 33.969 6.992 1 98.25 187 ASN B CA 1
ATOM 3324 C C . ASN B 1 187 ? -9.188 33.531 8.297 1 98.25 187 ASN B C 1
ATOM 3326 O O . ASN B 1 187 ? -8.25 34.188 8.758 1 98.25 187 ASN B O 1
ATOM 3330 N N . LEU B 1 188 ? -9.719 32.562 8.883 1 98.75 188 LEU B N 1
ATOM 3331 C CA . LEU B 1 188 ? -9.109 32.031 10.094 1 98.75 188 LEU B CA 1
ATOM 3332 C C . LEU B 1 188 ? -7.703 31.5 9.812 1 98.75 188 LEU B C 1
ATOM 3334 O O . LEU B 1 188 ? -6.77 31.781 10.57 1 98.75 188 LEU B O 1
ATOM 3338 N N . ALA B 1 189 ? -7.543 30.75 8.75 1 98.81 189 ALA B N 1
ATOM 3339 C CA . ALA B 1 189 ? -6.234 30.25 8.352 1 98.81 189 ALA B CA 1
ATOM 3340 C C . ALA B 1 189 ? -5.258 31.391 8.086 1 98.81 189 ALA B C 1
ATOM 3342 O O . ALA B 1 189 ? -4.086 31.312 8.461 1 98.81 189 ALA B O 1
ATOM 3343 N N . ALA B 1 190 ? -5.766 32.406 7.426 1 98.62 190 ALA B N 1
ATOM 3344 C CA . ALA B 1 190 ? -4.941 33.562 7.141 1 98.62 190 ALA B CA 1
ATOM 3345 C C . ALA B 1 190 ? -4.449 34.219 8.43 1 98.62 190 ALA B C 1
ATOM 3347 O O . ALA B 1 190 ? -3.273 34.594 8.547 1 98.62 190 ALA B O 1
ATOM 3348 N N . THR B 1 191 ? -5.348 34.375 9.352 1 98.81 191 THR B N 1
ATOM 3349 C CA . THR B 1 191 ? -5.023 34.969 10.633 1 98.81 191 THR B CA 1
ATOM 3350 C C . THR B 1 191 ? -3.961 34.156 11.367 1 98.81 191 THR B C 1
ATOM 3352 O O . THR B 1 191 ? -2.959 34.719 11.836 1 98.81 191 THR B O 1
ATOM 3355 N N . ILE B 1 192 ? -4.141 32.875 11.453 1 98.88 192 ILE B N 1
ATOM 3356 C CA . ILE B 1 192 ? -3.207 31.984 12.148 1 98.88 192 ILE B CA 1
ATOM 3357 C C . ILE B 1 192 ? -1.839 32.062 11.477 1 98.88 192 ILE B C 1
ATOM 3359 O O . ILE B 1 192 ? -0.814 32.188 12.148 1 98.88 192 ILE B O 1
ATOM 3363 N N . THR B 1 193 ? -1.822 31.938 10.18 1 98.81 193 THR B N 1
ATOM 3364 C CA . THR B 1 193 ? -0.583 31.938 9.414 1 98.81 193 THR B CA 1
ATOM 3365 C C . THR B 1 193 ? 0.205 33.219 9.641 1 98.81 193 THR B C 1
ATOM 3367 O O . THR B 1 193 ? 1.433 33.188 9.742 1 98.81 193 THR B O 1
ATOM 3370 N N . SER B 1 194 ? -0.489 34.344 9.719 1 98.38 194 SER B N 1
ATOM 3371 C CA . SER B 1 194 ? 0.164 35.625 9.906 1 98.38 194 SER B CA 1
ATOM 3372 C C . SER B 1 194 ? 0.726 35.75 11.32 1 98.38 194 SER B C 1
ATOM 3374 O O . SER B 1 194 ? 1.709 36.469 11.539 1 98.38 194 SER B O 1
ATOM 3376 N N . LYS B 1 195 ? 0.178 35.094 12.266 1 98.5 195 LYS B N 1
ATOM 3377 C CA . LYS B 1 195 ? 0.562 35.219 13.664 1 98.5 195 LYS B CA 1
ATOM 3378 C C . LYS B 1 195 ? 1.747 34.344 14.008 1 98.5 195 LYS B C 1
ATOM 3380 O O . LYS B 1 195 ? 2.498 34.625 14.945 1 98.5 195 LYS B O 1
ATOM 3385 N N . LEU B 1 196 ? 1.844 33.25 13.289 1 98.69 196 LEU B N 1
ATOM 3386 C CA . LEU B 1 196 ? 2.863 32.25 13.617 1 98.69 196 LEU B CA 1
ATOM 3387 C C . LEU B 1 196 ? 4.156 32.531 12.852 1 98.69 196 LEU B C 1
ATOM 3389 O O . LEU B 1 196 ? 4.117 33 11.711 1 98.69 196 LEU B O 1
ATOM 3393 N N . SER B 1 197 ? 5.277 32.219 13.422 1 98 197 SER B N 1
ATOM 3394 C CA . SER B 1 197 ? 6.574 32.312 12.766 1 98 197 SER B CA 1
ATOM 3395 C C . SER B 1 197 ? 6.941 31.016 12.055 1 98 197 SER B C 1
ATOM 3397 O O . SER B 1 197 ? 7.816 31.016 11.188 1 98 197 SER B O 1
ATOM 3399 N N . ILE B 1 198 ? 6.348 29.906 12.414 1 98.38 198 ILE B N 1
ATOM 3400 C CA . ILE B 1 198 ? 6.594 28.609 11.789 1 98.38 198 ILE B CA 1
ATOM 3401 C C . ILE B 1 198 ? 5.648 28.438 10.602 1 98.38 198 ILE B C 1
ATOM 3403 O O . ILE B 1 198 ? 4.602 29.078 10.531 1 98.38 198 ILE B O 1
ATOM 3407 N N . PRO B 1 199 ? 6.031 27.547 9.633 1 98.75 199 PRO B N 1
ATOM 3408 C CA . PRO B 1 199 ? 5.16 27.359 8.477 1 98.75 199 PRO B CA 1
ATOM 3409 C C . PRO B 1 199 ? 3.838 26.688 8.828 1 98.75 199 PRO B C 1
ATOM 3411 O O . PRO B 1 199 ? 3.811 25.766 9.648 1 98.75 199 PRO B O 1
ATOM 3414 N N . THR B 1 200 ? 2.764 27.172 8.242 1 98.88 200 THR B N 1
ATOM 3415 C CA . THR B 1 200 ? 1.465 26.5 8.258 1 98.88 200 THR B CA 1
ATOM 3416 C C . THR B 1 200 ? 1.246 25.719 6.965 1 98.88 200 THR B C 1
ATOM 3418 O O . THR B 1 200 ? 1.623 26.172 5.883 1 98.88 200 THR B O 1
ATOM 3421 N N . ILE B 1 201 ? 0.791 24.5 7.09 1 98.88 201 ILE B N 1
ATOM 3422 C CA . ILE B 1 201 ? 0.455 23.641 5.961 1 98.88 201 ILE B CA 1
ATOM 3423 C C . ILE B 1 201 ? -1.054 23.406 5.918 1 98.88 201 ILE B C 1
ATOM 3425 O O . ILE B 1 201 ? -1.615 22.781 6.812 1 98.88 201 ILE B O 1
ATOM 3429 N N . GLY B 1 202 ? -1.661 23.875 4.898 1 98.62 202 GLY B N 1
ATOM 3430 C CA . GLY B 1 202 ? -3.115 23.844 4.844 1 98.62 202 GLY B CA 1
ATOM 3431 C C . GLY B 1 202 ? -3.662 22.625 4.117 1 98.62 202 GLY B C 1
ATOM 3432 O O . GLY B 1 202 ? -3.072 22.172 3.135 1 98.62 202 GLY B O 1
ATOM 3433 N N . ILE B 1 203 ? -4.754 22.125 4.516 1 98.19 203 ILE B N 1
ATOM 3434 C CA . ILE B 1 203 ? -5.621 21.203 3.797 1 98.19 203 ILE B CA 1
ATOM 3435 C C . ILE B 1 203 ? -7.082 21.562 4.031 1 98.19 203 ILE B C 1
ATOM 3437 O O . ILE B 1 203 ? -7.598 21.422 5.145 1 98.19 203 ILE B O 1
ATOM 3441 N N . GLY B 1 204 ? -7.684 22.078 2.996 1 97.12 204 GLY B N 1
ATOM 3442 C CA . GLY B 1 204 ? -9.016 22.641 3.168 1 97.12 204 GLY B CA 1
ATOM 3443 C C . GLY B 1 204 ? -9.023 23.906 4.02 1 97.12 204 GLY B C 1
ATOM 3444 O O . GLY B 1 204 ? -9.953 24.125 4.793 1 97.12 204 GLY B O 1
ATOM 3445 N N . ALA B 1 205 ? -7.973 24.703 3.941 1 97.88 205 ALA B N 1
ATOM 3446 C CA . ALA B 1 205 ? -7.848 25.891 4.801 1 97.88 205 ALA B CA 1
ATOM 3447 C C . ALA B 1 205 ? -7.605 27.141 3.973 1 97.88 205 ALA B C 1
ATOM 3449 O O . ALA B 1 205 ? -7.277 28.203 4.52 1 97.88 205 ALA B O 1
ATOM 3450 N N . GLY B 1 206 ? -7.715 27.031 2.672 1 96 206 GLY B N 1
ATOM 3451 C CA . GLY B 1 206 ? -7.578 28.203 1.82 1 96 206 GLY B CA 1
ATOM 3452 C C . GLY B 1 206 ? -6.145 28.469 1.416 1 96 206 GLY B C 1
ATOM 3453 O O . GLY B 1 206 ? -5.242 27.703 1.74 1 96 206 GLY B O 1
ATOM 3454 N N . PRO B 1 207 ? -5.879 29.516 0.681 1 96.75 207 PRO B N 1
ATOM 3455 C CA . PRO B 1 207 ? -4.609 29.719 -0.021 1 96.75 207 PRO B CA 1
ATOM 3456 C C . PRO B 1 207 ? -3.584 30.469 0.825 1 96.75 207 PRO B C 1
ATOM 3458 O O . PRO B 1 207 ? -2.443 30.656 0.394 1 96.75 207 PRO B O 1
ATOM 3461 N N . HIS B 1 208 ? -3.916 30.828 1.997 1 97.62 208 HIS B N 1
ATOM 3462 C CA . HIS B 1 208 ? -3.066 31.781 2.713 1 97.62 208 HIS B CA 1
ATOM 3463 C C . HIS B 1 208 ? -2.066 31.062 3.605 1 97.62 208 HIS B C 1
ATOM 3465 O O . HIS B 1 208 ? -1.242 31.688 4.266 1 97.62 208 HIS B O 1
ATOM 3471 N N . CYS B 1 209 ? -2.119 29.719 3.637 1 98.69 209 CYS B N 1
ATOM 3472 C CA . CYS B 1 209 ? -1.12 28.953 4.375 1 98.69 209 CYS B CA 1
ATOM 3473 C C . CYS B 1 209 ? 0.223 28.969 3.656 1 98.69 209 CYS B C 1
ATOM 3475 O O . CYS B 1 209 ? 0.286 29.25 2.457 1 98.69 209 CYS B O 1
ATOM 3477 N N . ASP B 1 210 ? 1.285 28.703 4.371 1 98.62 210 ASP B N 1
ATOM 3478 C CA . ASP B 1 210 ? 2.643 28.734 3.836 1 98.62 210 ASP B CA 1
ATOM 3479 C C . ASP B 1 210 ? 2.898 27.531 2.926 1 98.62 210 ASP B C 1
ATOM 3481 O O . ASP B 1 210 ? 3.916 27.469 2.232 1 98.62 210 ASP B O 1
ATOM 3485 N N . GLY B 1 211 ? 2.076 26.547 2.924 1 98.56 211 GLY B N 1
ATOM 3486 C CA . GLY B 1 211 ? 2.104 25.344 2.09 1 98.56 211 GLY B CA 1
ATOM 3487 C C . GLY B 1 211 ? 0.778 24.609 2.061 1 98.56 211 GLY B C 1
ATOM 3488 O O . GLY B 1 211 ? -0.18 25.016 2.719 1 98.56 211 GLY B O 1
ATOM 3489 N N . GLN B 1 212 ? 0.698 23.641 1.286 1 98.75 212 GLN B N 1
ATOM 3490 C CA . GLN B 1 212 ? -0.497 22.812 1.145 1 98.75 212 GLN B CA 1
ATOM 3491 C C . GLN B 1 212 ? -0.154 21.328 1.224 1 98.75 212 GLN B C 1
ATOM 3493 O O . GLN B 1 212 ? 0.914 20.906 0.774 1 98.75 212 GLN B O 1
ATOM 3498 N N . VAL B 1 213 ? -1.093 20.578 1.786 1 98.56 213 VAL B N 1
ATOM 3499 C CA . VAL B 1 213 ? -0.956 19.125 1.794 1 98.56 213 VAL B CA 1
ATOM 3500 C C . VAL B 1 213 ? -2.23 18.484 1.249 1 98.56 213 VAL B C 1
ATOM 3502 O O . VAL B 1 213 ? -3.33 19 1.449 1 98.56 213 VAL B O 1
ATOM 3505 N N . LEU B 1 214 ? -2.117 17.406 0.507 1 98.31 214 LEU B N 1
ATOM 3506 C CA . LEU B 1 214 ? -3.215 16.531 0.111 1 98.31 214 LEU B CA 1
ATOM 3507 C C . LEU B 1 214 ? -2.889 15.078 0.425 1 98.31 214 LEU B C 1
ATOM 3509 O O . LEU B 1 214 ? -1.72 14.688 0.433 1 98.31 214 LEU B O 1
ATOM 3513 N N . VAL B 1 215 ? -3.926 14.359 0.767 1 97.94 215 VAL B N 1
ATOM 3514 C CA . VAL B 1 215 ? -3.799 12.906 0.739 1 97.94 215 VAL B CA 1
ATOM 3515 C C . VAL B 1 215 ? -3.535 12.438 -0.689 1 97.94 215 VAL B C 1
ATOM 3517 O O . VAL B 1 215 ? -4.332 12.703 -1.594 1 97.94 215 VAL B O 1
ATOM 3520 N N . THR B 1 216 ? -2.463 11.734 -0.893 1 98.25 216 THR B N 1
ATOM 3521 C CA . THR B 1 216 ? -2.01 11.391 -2.234 1 98.25 216 THR B CA 1
ATOM 3522 C C . THR B 1 216 ? -3.08 10.594 -2.979 1 98.25 216 THR B C 1
ATOM 3524 O O . THR B 1 216 ? -3.248 10.75 -4.188 1 98.25 216 THR B O 1
ATOM 3527 N N . ALA B 1 217 ? -3.809 9.727 -2.262 1 97.62 217 ALA B N 1
ATOM 3528 C CA . ALA B 1 217 ? -4.887 8.969 -2.883 1 97.62 217 ALA B CA 1
ATOM 3529 C C . ALA B 1 217 ? -5.945 9.891 -3.475 1 97.62 217 ALA B C 1
ATOM 3531 O O . ALA B 1 217 ? -6.512 9.602 -4.531 1 97.62 217 ALA B O 1
ATOM 3532 N N . ASP B 1 218 ? -6.23 11.031 -2.799 1 97.5 218 ASP B N 1
ATOM 3533 C CA . ASP B 1 218 ? -7.184 12.016 -3.301 1 97.5 218 ASP B CA 1
ATOM 3534 C C . ASP B 1 218 ? -6.633 12.734 -4.531 1 97.5 218 ASP B C 1
ATOM 3536 O O . ASP B 1 218 ? -7.34 12.898 -5.527 1 97.5 218 ASP B O 1
ATOM 3540 N N . LEU B 1 219 ? -5.379 13.094 -4.43 1 97.88 219 LEU B N 1
ATOM 3541 C CA . LEU B 1 219 ? -4.703 13.773 -5.531 1 97.88 219 LEU B CA 1
ATOM 3542 C C . LEU B 1 219 ? -4.746 12.922 -6.797 1 97.88 219 LEU B C 1
ATOM 3544 O O . LEU B 1 219 ? -4.973 13.445 -7.891 1 97.88 219 LEU B O 1
ATOM 3548 N N . LEU B 1 220 ? -4.617 11.602 -6.586 1 97.62 220 LEU B N 1
ATOM 3549 C CA . LEU B 1 220 ? -4.48 10.695 -7.715 1 97.62 220 LEU B CA 1
ATOM 3550 C C . LEU B 1 220 ? -5.844 10.156 -8.148 1 97.62 220 LEU B C 1
ATOM 3552 O O . LEU B 1 220 ? -5.934 9.383 -9.102 1 97.62 220 LEU B O 1
ATOM 3556 N N . GLY B 1 221 ? -6.926 10.516 -7.477 1 96.88 221 GLY B N 1
ATOM 3557 C CA . GLY B 1 221 ? -8.234 9.977 -7.801 1 96.88 221 GLY B CA 1
ATOM 3558 C C . GLY B 1 221 ? -8.375 8.5 -7.465 1 96.88 221 GLY B C 1
ATOM 3559 O O . GLY B 1 221 ? -9.031 7.754 -8.195 1 96.88 221 GLY B O 1
ATOM 3560 N N . LEU B 1 222 ? -7.738 8.07 -6.43 1 95.62 222 LEU B N 1
ATOM 3561 C CA . LEU B 1 222 ? -7.781 6.688 -5.98 1 95.62 222 LEU B CA 1
ATOM 3562 C C . LEU B 1 222 ? -8.797 6.512 -4.855 1 95.62 222 LEU B C 1
ATOM 3564 O O . LEU B 1 222 ? -9.328 5.418 -4.66 1 95.62 222 LEU B O 1
ATOM 3568 N N . SER B 1 223 ? -9.07 7.551 -4.082 1 92.12 223 SER B N 1
ATOM 3569 C CA . SER B 1 223 ? -10 7.496 -2.961 1 92.12 223 SER B CA 1
ATOM 3570 C C . SER B 1 223 ? -11.422 7.227 -3.439 1 92.12 223 SER B C 1
ATOM 3572 O O . SER B 1 223 ? -11.844 7.746 -4.477 1 92.12 223 SER B O 1
ATOM 3574 N N . LYS B 1 224 ? -12.164 6.371 -2.707 1 84.75 224 LYS B N 1
ATOM 3575 C CA . LYS B 1 224 ? -13.562 6.109 -3.047 1 84.75 224 LYS B CA 1
ATOM 3576 C C . LYS B 1 224 ? -14.414 7.367 -2.898 1 84.75 224 LYS B C 1
ATOM 3578 O O . LYS B 1 224 ? -15.234 7.676 -3.764 1 84.75 224 LYS B O 1
ATOM 3583 N N . LYS B 1 225 ? -14.203 8.117 -1.768 1 84.19 225 LYS B N 1
ATOM 3584 C CA . LYS B 1 225 ? -14.867 9.391 -1.503 1 84.19 225 LYS B CA 1
ATOM 3585 C C . LYS B 1 225 ? -13.859 10.523 -1.407 1 84.19 225 LYS B C 1
ATOM 3587 O O . LYS B 1 225 ? -12.906 10.453 -0.627 1 84.19 225 LYS B O 1
ATOM 3592 N N . GLN B 1 226 ? -14.117 11.516 -2.18 1 88.12 226 GLN B N 1
ATOM 3593 C CA . GLN B 1 226 ? -13.227 12.664 -2.23 1 88.12 226 GLN B CA 1
ATOM 3594 C C . GLN B 1 226 ? -13.734 13.797 -1.342 1 88.12 226 GLN B C 1
ATOM 3596 O O . GLN B 1 226 ? -14.891 14.203 -1.451 1 88.12 226 GLN B O 1
ATOM 3601 N N . PRO B 1 227 ? -12.844 14.242 -0.509 1 88.88 227 PRO B N 1
ATOM 3602 C CA . PRO B 1 227 ? -13.273 15.453 0.201 1 88.88 227 PRO B CA 1
ATOM 3603 C C . PRO B 1 227 ? -13.477 16.641 -0.732 1 88.88 227 PRO B C 1
ATOM 3605 O O . PRO B 1 227 ? -12.836 16.719 -1.785 1 88.88 227 PRO B O 1
ATOM 3608 N N . PRO B 1 228 ? -14.336 17.562 -0.332 1 85.31 228 PRO B N 1
ATOM 3609 C CA . PRO B 1 228 ? -14.695 18.672 -1.221 1 85.31 228 PRO B CA 1
ATOM 3610 C C . PRO B 1 228 ? -13.516 19.594 -1.541 1 85.31 228 PRO B C 1
ATOM 3612 O O . PRO B 1 228 ? -13.492 20.234 -2.594 1 85.31 228 PRO B O 1
ATOM 3615 N N . PHE B 1 229 ? -12.562 19.625 -0.795 1 89.38 229 PHE B N 1
ATOM 3616 C CA . PHE B 1 229 ? -11.469 20.578 -0.976 1 89.38 229 PHE B CA 1
ATOM 3617 C C . PHE B 1 229 ? -10.305 19.938 -1.726 1 89.38 229 PHE B C 1
ATOM 3619 O O . PHE B 1 229 ? -9.312 20.594 -2.025 1 89.38 229 PHE B O 1
ATOM 3626 N N . ALA B 1 230 ? -10.375 18.656 -1.96 1 91.06 230 ALA B N 1
ATOM 3627 C CA . ALA B 1 230 ? -9.266 17.938 -2.6 1 91.06 230 ALA B CA 1
ATOM 3628 C C . ALA B 1 230 ? -9.469 17.859 -4.109 1 91.06 230 ALA B C 1
ATOM 3630 O O . ALA B 1 230 ? -10.445 17.281 -4.586 1 91.06 230 ALA B O 1
ATOM 3631 N N . LYS B 1 231 ? -8.641 18.5 -4.824 1 92.62 231 LYS B N 1
ATOM 3632 C CA . LYS B 1 231 ? -8.617 18.422 -6.281 1 92.62 231 LYS B CA 1
ATOM 3633 C C . LYS B 1 231 ? -7.906 17.156 -6.75 1 92.62 231 LYS B C 1
ATOM 3635 O O . LYS B 1 231 ? -6.836 16.812 -6.246 1 92.62 231 LYS B O 1
ATOM 3640 N N . SER B 1 232 ? -8.555 16.453 -7.652 1 95.31 232 SER B N 1
ATOM 3641 C CA . SER B 1 232 ? -7.914 15.289 -8.266 1 95.31 232 SER B CA 1
ATOM 3642 C C . SER B 1 232 ? -7.18 15.68 -9.547 1 95.31 232 SER B C 1
ATOM 3644 O O . SER B 1 232 ? -7.742 16.359 -10.414 1 95.31 232 SER B O 1
ATOM 3646 N N . TYR B 1 233 ? -6.012 15.305 -9.625 1 97.06 233 TYR B N 1
ATOM 3647 C CA . TYR B 1 233 ? -5.184 15.617 -10.789 1 97.06 233 TYR B CA 1
ATOM 3648 C C . TYR B 1 233 ? -5.113 14.438 -11.742 1 97.06 233 TYR B C 1
ATOM 3650 O O . TYR B 1 233 ? -4.633 14.57 -12.875 1 97.06 233 TYR B O 1
ATOM 3658 N N . LEU B 1 234 ? -5.539 13.305 -11.281 1 96.06 234 LEU B N 1
ATOM 3659 C CA . LEU B 1 234 ? -5.621 12.07 -12.055 1 96.06 234 LEU B CA 1
ATOM 3660 C C . LEU B 1 234 ? -6.902 11.305 -11.727 1 96.06 234 LEU B C 1
ATOM 3662 O O . LEU B 1 234 ? -7.539 11.562 -10.703 1 96.06 234 LEU B O 1
ATOM 3666 N N . ASN B 1 235 ? -7.352 10.492 -12.633 1 96.38 235 ASN B N 1
ATOM 3667 C CA . ASN B 1 235 ? -8.375 9.492 -12.367 1 96.38 235 ASN B CA 1
ATOM 3668 C C . ASN B 1 235 ? -7.789 8.078 -12.344 1 96.38 235 ASN B C 1
ATOM 3670 O O . ASN B 1 235 ? -8.078 7.266 -13.219 1 96.38 235 ASN B O 1
ATOM 3674 N N . LEU B 1 236 ? -7.109 7.832 -11.312 1 96.62 236 LEU B N 1
ATOM 3675 C CA . LEU B 1 236 ? -6.344 6.594 -11.227 1 96.62 236 LEU B CA 1
ATOM 3676 C C . LEU B 1 236 ? -7.273 5.387 -11.172 1 96.62 236 LEU B C 1
ATOM 3678 O O . LEU B 1 236 ? -6.953 4.32 -11.703 1 96.62 236 LEU B O 1
ATOM 3682 N N . ARG B 1 237 ? -8.422 5.48 -10.492 1 96.81 237 ARG B N 1
ATOM 3683 C CA . ARG B 1 237 ? -9.383 4.383 -10.461 1 96.81 237 ARG B CA 1
ATOM 3684 C C . ARG B 1 237 ? -9.773 3.955 -11.867 1 96.81 237 ARG B C 1
ATOM 3686 O O . ARG B 1 237 ? -9.766 2.766 -12.188 1 96.81 237 ARG B O 1
ATOM 3693 N N . GLY B 1 238 ? -10.109 4.977 -12.672 1 97.44 238 GLY B N 1
ATOM 3694 C CA . GLY B 1 238 ? -10.477 4.676 -14.047 1 97.44 238 GLY B CA 1
ATOM 3695 C C . GLY B 1 238 ? -9.336 4.09 -14.852 1 97.44 238 GLY B C 1
ATOM 3696 O O . GLY B 1 238 ? -9.523 3.119 -15.586 1 97.44 238 GLY B O 1
ATOM 3697 N N . LEU B 1 239 ? -8.141 4.664 -14.719 1 97.62 239 LEU B N 1
ATOM 3698 C CA . LEU B 1 239 ? -6.969 4.238 -15.484 1 97.62 239 LEU B CA 1
ATOM 3699 C C . LEU B 1 239 ? -6.582 2.807 -15.133 1 97.62 239 LEU B C 1
ATOM 3701 O O . LEU B 1 239 ? -6.281 2.006 -16.016 1 97.62 239 LEU B O 1
ATOM 3705 N N . ILE B 1 240 ? -6.621 2.471 -13.852 1 97.69 240 ILE B N 1
ATOM 3706 C CA . ILE B 1 240 ? -6.27 1.121 -13.422 1 97.69 240 ILE B CA 1
ATOM 3707 C C . ILE B 1 240 ? -7.316 0.13 -13.922 1 97.69 240 ILE B C 1
ATOM 3709 O O . ILE B 1 240 ? -6.973 -0.938 -14.438 1 97.69 240 ILE B O 1
ATOM 3713 N N . THR B 1 241 ? -8.578 0.494 -13.789 1 98.12 241 THR B N 1
ATOM 3714 C CA . THR B 1 241 ? -9.648 -0.38 -14.25 1 98.12 241 THR B CA 1
ATOM 3715 C C . THR B 1 241 ? -9.5 -0.683 -15.734 1 98.12 241 THR B C 1
ATOM 3717 O O . THR B 1 241 ? -9.617 -1.837 -16.156 1 98.12 241 THR B O 1
ATOM 3720 N N . GLU B 1 242 ? -9.188 0.346 -16.484 1 98.31 242 GLU B N 1
ATOM 3721 C CA . GLU B 1 242 ? -9.016 0.169 -17.922 1 98.31 242 GLU B CA 1
ATOM 3722 C C . GLU B 1 242 ? -7.832 -0.748 -18.219 1 98.31 242 GLU B C 1
ATOM 3724 O O . GLU B 1 242 ? -7.922 -1.621 -19.078 1 98.31 242 GLU B O 1
ATOM 3729 N N . ALA B 1 243 ? -6.707 -0.545 -17.562 1 98.31 243 ALA B N 1
ATOM 3730 C CA . ALA B 1 243 ? -5.516 -1.362 -17.766 1 98.31 243 ALA B CA 1
ATOM 3731 C C . ALA B 1 243 ? -5.785 -2.824 -17.422 1 98.31 243 ALA B C 1
ATOM 3733 O O . ALA B 1 243 ? -5.387 -3.727 -18.156 1 98.31 243 ALA B O 1
ATOM 3734 N N . VAL B 1 244 ? -6.5 -3.047 -16.312 1 98.5 244 VAL B N 1
ATOM 3735 C CA . VAL B 1 244 ? -6.816 -4.398 -15.852 1 98.5 244 VAL B CA 1
ATOM 3736 C C . VAL B 1 244 ? -7.781 -5.059 -16.828 1 98.5 244 VAL B C 1
ATOM 3738 O O . VAL B 1 244 ? -7.625 -6.238 -17.172 1 98.5 244 VAL B O 1
ATOM 3741 N N . ASN B 1 245 ? -8.766 -4.305 -17.312 1 98.62 245 ASN B N 1
ATOM 3742 C CA . ASN B 1 245 ? -9.703 -4.836 -18.297 1 98.62 245 ASN B CA 1
ATOM 3743 C C . ASN B 1 245 ? -8.992 -5.246 -19.578 1 98.62 245 ASN B C 1
ATOM 3745 O O . ASN B 1 245 ? -9.32 -6.277 -20.172 1 98.62 245 ASN B O 1
ATOM 3749 N N . GLU B 1 246 ? -8.086 -4.422 -19.984 1 98.62 246 GLU B N 1
ATOM 3750 C CA . GLU B 1 246 ? -7.34 -4.738 -21.188 1 98.62 246 GLU B CA 1
ATOM 3751 C C . GLU B 1 246 ? -6.5 -5.996 -21.016 1 98.62 246 GLU B C 1
ATOM 3753 O O . GLU B 1 246 ? -6.496 -6.879 -21.875 1 98.62 246 GLU B O 1
ATOM 3758 N N . PHE B 1 247 ? -5.805 -6.105 -19.953 1 98.62 247 PHE B N 1
ATOM 3759 C CA . PHE B 1 247 ? -5.027 -7.301 -19.641 1 98.62 247 PHE B CA 1
ATOM 3760 C C . PHE B 1 247 ? -5.926 -8.531 -19.594 1 98.62 247 PHE B C 1
ATOM 3762 O O . PHE B 1 247 ? -5.609 -9.555 -20.203 1 98.62 247 PHE B O 1
ATOM 3769 N N . SER B 1 248 ? -7.055 -8.391 -18.875 1 98.44 248 SER B N 1
ATOM 3770 C CA . SER B 1 248 ? -7.996 -9.5 -18.75 1 98.44 248 SER B CA 1
ATOM 3771 C C . SER B 1 248 ? -8.5 -9.945 -20.109 1 98.44 248 SER B C 1
ATOM 3773 O O . SER B 1 248 ? -8.578 -11.148 -20.391 1 98.44 248 SER B O 1
ATOM 3775 N N . ARG B 1 249 ? -8.859 -9.008 -20.922 1 98.25 249 ARG B N 1
ATOM 3776 C CA . ARG B 1 249 ? -9.328 -9.305 -22.266 1 98.25 249 ARG B CA 1
ATOM 3777 C C . ARG B 1 249 ? -8.258 -10.047 -23.062 1 98.25 249 ARG B C 1
ATOM 3779 O O . ARG B 1 249 ? -8.539 -11.062 -23.703 1 98.25 249 ARG B O 1
ATOM 3786 N N . GLU B 1 250 ? -7.035 -9.516 -22.984 1 98.38 250 GLU B N 1
ATOM 3787 C CA . GLU B 1 250 ? -5.957 -10.133 -23.75 1 98.38 250 GLU B CA 1
ATOM 3788 C C . GLU B 1 250 ? -5.684 -11.555 -23.281 1 98.38 250 GLU B C 1
ATOM 3790 O O . GLU B 1 250 ? -5.371 -12.43 -24.094 1 98.38 250 GLU B O 1
ATOM 3795 N N . VAL B 1 251 ? -5.789 -11.812 -21.984 1 98.19 251 VAL B N 1
ATOM 3796 C CA . VAL B 1 251 ? -5.602 -13.164 -21.453 1 98.19 251 VAL B CA 1
ATOM 3797 C C . VAL B 1 251 ? -6.727 -14.07 -21.953 1 98.19 251 VAL B C 1
ATOM 3799 O O . VAL B 1 251 ? -6.469 -15.156 -22.469 1 98.19 251 VAL B O 1
ATOM 3802 N N . ARG B 1 252 ? -7.957 -13.648 -21.859 1 97.56 252 ARG B N 1
ATOM 3803 C CA . ARG B 1 252 ? -9.125 -14.469 -22.172 1 97.56 252 ARG B CA 1
ATOM 3804 C C . ARG B 1 252 ? -9.242 -14.703 -23.672 1 97.56 252 ARG B C 1
ATOM 3806 O O . ARG B 1 252 ? -9.734 -15.742 -24.109 1 97.56 252 ARG B O 1
ATOM 3813 N N . GLU B 1 253 ? -8.727 -13.781 -24.453 1 97.19 253 GLU B N 1
ATOM 3814 C CA . GLU B 1 253 ? -8.789 -13.914 -25.906 1 97.19 253 GLU B CA 1
ATOM 3815 C C . GLU B 1 253 ? -7.504 -14.539 -26.453 1 97.19 253 GLU B C 1
ATOM 3817 O O . GLU B 1 253 ? -7.375 -14.734 -27.656 1 97.19 253 GLU B O 1
ATOM 3822 N N . GLY B 1 254 ? -6.512 -14.773 -25.609 1 95.31 254 GLY B N 1
ATOM 3823 C CA . GLY B 1 254 ? -5.285 -15.438 -26.016 1 95.31 254 GLY B CA 1
ATOM 3824 C C . GLY B 1 254 ? -4.277 -14.5 -26.656 1 95.31 254 GLY B C 1
ATOM 3825 O O . GLY B 1 254 ? -3.348 -14.945 -27.328 1 95.31 254 GLY B O 1
ATOM 3826 N N . GLU B 1 255 ? -4.398 -13.188 -26.438 1 96.44 255 GLU B N 1
ATOM 3827 C CA . GLU B 1 255 ? -3.471 -12.195 -26.953 1 96.44 255 GLU B CA 1
ATOM 3828 C C . GLU B 1 255 ? -2.262 -12.031 -26.047 1 96.44 255 GLU B C 1
ATOM 3830 O O . GLU B 1 255 ? -1.175 -11.672 -26.5 1 96.44 255 GLU B O 1
ATOM 3835 N N . PHE B 1 256 ? -2.432 -12.273 -24.891 1 96 256 PHE B N 1
ATOM 3836 C CA . PHE B 1 256 ? -1.365 -12.258 -23.891 1 96 256 PHE B CA 1
ATOM 3837 C C . PHE B 1 256 ? -1.234 -13.617 -23.219 1 96 256 PHE B C 1
ATOM 3839 O O . PHE B 1 256 ? -2.238 -14.258 -22.891 1 96 256 PHE B O 1
ATOM 3846 N N . PRO B 1 257 ? -0.069 -14.086 -22.922 1 96.31 257 PRO B N 1
ATOM 3847 C CA . PRO B 1 257 ? 1.188 -13.461 -23.344 1 96.31 257 PRO B CA 1
ATOM 3848 C C . PRO B 1 257 ? 1.501 -13.68 -24.812 1 96.31 257 PRO B C 1
ATOM 3850 O O . PRO B 1 257 ? 1.421 -14.812 -25.312 1 96.31 257 PRO B O 1
#

InterPro domains:
  IPR003700 Ketopantoate hydroxymethyltransferase [MF_00156] (3-257)
  IPR003700 Ketopantoate hydroxymethyltransferase [PF02548] (3-257)
  IPR003700 Ketopantoate hydroxymethyltransferase [PIRSF000388] (4-257)
  IPR003700 Ketopantoate hydroxymethyltransferase [PTHR20881] (3-257)
  IPR003700 Ketopantoate hydroxymethyltransferase [TIGR00222] (7-257)
  IPR003700 Ketopantoate hydroxymethyltransferase [cd06557] (5-257)
  IPR015813 Pyruvate/Phosphoenolpyruvate kinase-like domain superfamily [SSF51621] (3-257)
  IPR040442 Pyruvate kinase-like domain superfamily [G3DSA:3.20.20.60] (1-257)

pLDDT: mean 97.08, std 3.45, range [66.31, 98.94]

Secondary structure (DSSP, 8-state):
----HHHHHHHHHTT--EEEEE--SHHHHHHHHHTT-SEEEE-TTHHHHTT--SSSTT--HHHHHHHHHHHHHH-SSSEEEEEPPTTSSSS-HHHHHHHHHHHHHHH--SEEE----SHHHHHHHHHHHHTT--EEEEEES-GGGHHHHTTS----SHHHHHHHHHHHHHHHHHT-SEEEEES--HHHHHHHHHH-SSPEEEESS-TTSSEEEE-HHHHTT--SS--TT---S--HHHHHHHHHHHHHHHHHTT---/----HHHHHHHHHHT--EEEEE--SHHHHHHHHHTT-SEEEE-TTHHHHTT--SSSTT--HHHHHHHHHHHHHH-SSSEEEEEPPTTSSSS-HHHHHHHHHHHHHHH--SEEE----SHHHHHHHHHHHHTT--EEEEEES-GGGHHHHTTS----SHHHHHHHHHHHHHHHHHT-SEEEEES--HHHHHHHHHH-SSPEEEESS-TTSSEEEE-HHHHTT--SS--TT---S--HHHHHHHHHHHHHHHHHTT---

Nearest PDB structures (foldseek):
  3vav-assembly1_J  TM=8.913E-01  e=9.241E-28  Burkholderia thailandensis E264
  1o68-assembly1_B  TM=8.766E-01  e=2.884E-28  Neisseria meningitidis serogroup B
  3vav-assembly1_B  TM=8.974E-01  e=3.148E-27  Burkholderia thailandensis E264
  1m3u-assembly1_G  TM=8.914E-01  e=4.547E-27  Escherichia coli
  3ez4-assembly1_G  TM=8.761E-01  e=8.031E-24  Burkholderia pseudomallei